Protein AF-0000000079568777 (afdb_homodimer)

pLDDT: mean 88.63, std 19.11, range [23.8, 98.88]

InterPro domains:
  IPR000878 Tetrapyrrole methylase [PF00590] (2-208)
  IPR003043 Uroporphiryn-III C-methyltransferase, conserved site [PS00839] (6-20)
  IPR003043 Uroporphiryn-III C-methyltransferase, conserved site [PS00840] (76-109)
  IPR006362 Cobalamin (vitamin B12) biosynthesis CobM/CbiF, precorrin-4 C11-methyltransferase [TIGR01465] (3-245)
  IPR006362 Cobalamin (vitamin B12) biosynthesis CobM/CbiF, precorrin-4 C11-methyltransferase [cd11641] (6-230)
  IPR014776 Tetrapyrrole methylase, subdomain 2 [G3DSA:3.30.950.10] (111-233)
  IPR014777 Tetrapyrrole methylase, subdomain 1 [G3DSA:3.40.1010.10] (1-110)
  IPR035996 Tetrapyrrole methylase superfamily [SSF53790] (2-231)
  IPR050161 Siroheme/cobalamin biosynthesis enzyme [PTHR45790] (2-240)

Structure (mmCIF, N/CA/C/O backbone):
data_AF-0000000079568777-model_v1
#
loop_
_entity.id
_entity.type
_entity.pdbx_description
1 polymer 'Precorrin-4 C(11)-methyltransferase'
#
loop_
_atom_site.group_PDB
_atom_site.id
_atom_site.type_symbol
_atom_site.label_atom_id
_atom_site.label_alt_id
_atom_site.label_comp_id
_atom_site.label_asym_id
_atom_site.label_entity_id
_atom_site.label_seq_id
_atom_site.pdbx_PDB_ins_code
_atom_site.Cartn_x
_atom_site.Cartn_y
_atom_site.Cartn_z
_atom_site.occupancy
_atom_site.B_iso_or_equiv
_atom_site.auth_seq_id
_atom_site.auth_comp_id
_atom_site.auth_asym_id
_atom_site.auth_atom_id
_atom_site.pdbx_PDB_model_num
ATOM 1 N N . MET A 1 1 ? -15.188 14.984 19.094 1 93 1 MET A N 1
ATOM 2 C CA . MET A 1 1 ? -15.297 14.961 17.641 1 93 1 MET A CA 1
ATOM 3 C C . MET A 1 1 ? -13.922 14.852 16.984 1 93 1 MET A C 1
ATOM 5 O O . MET A 1 1 ? -12.93 15.305 17.547 1 93 1 MET A O 1
ATOM 9 N N . THR A 1 2 ? -13.82 14.188 15.805 1 97.5 2 THR A N 1
ATOM 10 C CA . THR A 1 2 ? -12.547 13.719 15.273 1 97.5 2 THR A CA 1
ATOM 11 C C . THR A 1 2 ? -12.484 13.906 13.758 1 97.5 2 THR A C 1
ATOM 13 O O . THR A 1 2 ? -13.5 13.75 13.07 1 97.5 2 THR A O 1
ATOM 16 N N . VAL A 1 3 ? -11.375 14.414 13.297 1 98.62 3 VAL A N 1
ATOM 17 C CA . VAL A 1 3 ? -11.094 14.359 11.867 1 98.62 3 VAL A CA 1
ATOM 18 C C . VAL A 1 3 ? -10.516 13 11.508 1 98.62 3 VAL A C 1
ATOM 20 O O . VAL A 1 3 ? -9.453 12.617 12.016 1 98.62 3 VAL A O 1
ATOM 23 N N . HIS A 1 4 ? -11.211 12.281 10.594 1 98.75 4 HIS A N 1
ATOM 24 C CA . HIS A 1 4 ? -10.734 11 10.102 1 98.75 4 HIS A CA 1
ATOM 25 C C . HIS A 1 4 ? -10.07 11.148 8.734 1 98.75 4 HIS A C 1
ATOM 27 O O . HIS A 1 4 ? -10.75 11.367 7.73 1 98.75 4 HIS A O 1
ATOM 33 N N . PHE A 1 5 ? -8.742 11.086 8.742 1 98.69 5 PHE A N 1
ATOM 34 C CA . PHE A 1 5 ? -8.078 10.938 7.453 1 98.69 5 PHE A CA 1
ATOM 35 C C . PHE A 1 5 ? -8.297 9.539 6.887 1 98.69 5 PHE A C 1
ATOM 37 O O . PHE A 1 5 ? -7.98 8.547 7.543 1 98.69 5 PHE A O 1
ATOM 44 N N . ILE A 1 6 ? -8.805 9.484 5.637 1 98.75 6 ILE A N 1
ATOM 45 C CA . ILE A 1 6 ? -9.25 8.195 5.117 1 98.75 6 ILE A CA 1
ATOM 46 C C . ILE A 1 6 ? -8.641 7.961 3.736 1 98.75 6 ILE A C 1
ATOM 48 O O . ILE A 1 6 ? -8.789 8.789 2.834 1 98.75 6 ILE A O 1
ATOM 52 N N . GLY A 1 7 ? -7.895 6.816 3.598 1 98.56 7 GLY A N 1
ATOM 53 C CA . GLY A 1 7 ? -7.488 6.402 2.264 1 98.56 7 GLY A CA 1
ATOM 54 C C . GLY A 1 7 ? -8.656 5.973 1.395 1 98.56 7 GLY A C 1
ATOM 55 O O . GLY A 1 7 ? -9.312 4.973 1.682 1 98.56 7 GLY A O 1
ATOM 56 N N . ALA A 1 8 ? -8.836 6.672 0.327 1 97.88 8 ALA A N 1
ATOM 57 C CA . ALA A 1 8 ? -9.969 6.418 -0.559 1 97.88 8 ALA A CA 1
ATOM 58 C C . ALA A 1 8 ? -9.609 5.398 -1.636 1 97.88 8 ALA A C 1
ATOM 60 O O . ALA A 1 8 ? -10.469 4.984 -2.418 1 97.88 8 ALA A O 1
ATOM 61 N N . GLY A 1 9 ? -8.383 5 -1.668 1 97.12 9 GLY A N 1
ATOM 62 C CA . GLY A 1 9 ? -7.965 4.07 -2.703 1 97.12 9 GLY A CA 1
ATOM 63 C C . GLY A 1 9 ? -7.816 4.719 -4.066 1 97.12 9 GLY A C 1
ATOM 64 O O . GLY A 1 9 ? -7.645 5.938 -4.16 1 97.12 9 GLY A O 1
ATOM 65 N N . PRO A 1 10 ? -7.828 3.908 -5.074 1 95.94 10 PRO A N 1
ATOM 66 C CA . PRO A 1 10 ? -7.508 4.402 -6.414 1 95.94 10 PRO A CA 1
ATOM 67 C C . PRO A 1 10 ? -8.68 5.125 -7.074 1 95.94 10 PRO A C 1
ATOM 69 O O . PRO A 1 10 ? -8.539 5.664 -8.172 1 95.94 10 PRO A O 1
ATOM 72 N N . GLY A 1 11 ? -9.828 5.141 -6.488 1 92.56 11 GLY A N 1
ATOM 73 C CA . GLY A 1 11 ? -10.953 5.871 -7.047 1 92.56 11 GLY A CA 1
ATOM 74 C C . GLY A 1 11 ? -12.18 5 -7.27 1 92.56 11 GLY A C 1
ATOM 75 O O . GLY A 1 11 ? -13.289 5.512 -7.434 1 92.56 11 GLY A O 1
ATOM 76 N N . ALA A 1 12 ? -11.992 3.721 -7.352 1 95.62 12 ALA A N 1
ATOM 77 C CA . ALA A 1 12 ? -13.125 2.801 -7.453 1 95.62 12 ALA A CA 1
ATOM 78 C C . ALA A 1 12 ? -13.867 2.693 -6.125 1 95.62 12 ALA A C 1
ATOM 80 O O . ALA A 1 12 ? -13.258 2.424 -5.086 1 95.62 12 ALA A O 1
ATOM 81 N N . ALA A 1 13 ? -15.148 2.791 -6.203 1 97.06 13 ALA A N 1
ATOM 82 C CA . ALA A 1 13 ? -15.961 2.824 -4.988 1 97.06 13 ALA A CA 1
ATOM 83 C C . ALA A 1 13 ? -15.898 1.491 -4.25 1 97.06 13 ALA A C 1
ATOM 85 O O . ALA A 1 13 ? -15.977 1.451 -3.02 1 97.06 13 ALA A O 1
ATOM 86 N N . ASP A 1 14 ? -15.703 0.467 -4.953 1 98.25 14 ASP A N 1
ATOM 87 C CA . ASP A 1 14 ? -15.719 -0.842 -4.309 1 98.25 14 ASP A CA 1
ATOM 88 C C . ASP A 1 14 ? -14.328 -1.221 -3.805 1 98.25 14 ASP A C 1
ATOM 90 O O . ASP A 1 14 ? -14.133 -2.316 -3.277 1 98.25 14 ASP A O 1
ATOM 94 N N . LEU A 1 15 ? -13.367 -0.348 -3.961 1 98.56 15 LEU A N 1
ATOM 95 C CA . LEU A 1 15 ? -12.039 -0.608 -3.404 1 98.56 15 LEU A CA 1
ATOM 96 C C . LEU A 1 15 ? -11.82 0.2 -2.129 1 98.56 15 LEU A C 1
ATOM 98 O O . LEU A 1 15 ? -10.711 0.222 -1.588 1 98.56 15 LEU A O 1
ATOM 102 N N . LEU A 1 16 ? -12.898 0.877 -1.673 1 98.75 16 LEU A N 1
ATOM 103 C CA . LEU A 1 16 ? -12.883 1.396 -0.309 1 98.75 16 LEU A CA 1
ATOM 104 C C . LEU A 1 16 ? -12.906 0.257 0.705 1 98.75 16 LEU A C 1
ATOM 106 O O . LEU A 1 16 ? -13.5 -0.792 0.454 1 98.75 16 LEU A O 1
ATOM 110 N N . THR A 1 17 ? -12.234 0.454 1.823 1 98.88 17 THR A N 1
ATOM 111 C CA . THR A 1 17 ? -12.359 -0.502 2.918 1 98.88 17 THR A CA 1
ATOM 112 C C . THR A 1 17 ? -13.727 -0.387 3.586 1 98.88 17 THR A C 1
ATOM 114 O O . THR A 1 17 ? -14.383 0.651 3.492 1 98.88 17 THR A O 1
ATOM 117 N N . LEU A 1 18 ? -14.117 -1.405 4.289 1 98.88 18 LEU A N 1
ATOM 118 C CA . LEU A 1 18 ? -15.344 -1.358 5.07 1 98.88 18 LEU A CA 1
ATOM 119 C C . LEU A 1 18 ? -15.289 -0.242 6.109 1 98.88 18 LEU A C 1
ATOM 121 O O . LEU A 1 18 ? -16.281 0.447 6.34 1 98.88 18 LEU A O 1
ATOM 125 N N . ARG A 1 19 ? -14.156 -0.056 6.707 1 98.81 19 ARG A N 1
ATOM 126 C CA . ARG A 1 19 ? -13.977 0.992 7.703 1 98.81 19 ARG A CA 1
ATOM 127 C C . ARG A 1 19 ? -14.172 2.373 7.09 1 98.81 19 ARG A C 1
ATOM 129 O O . ARG A 1 19 ? -14.805 3.242 7.688 1 98.81 19 ARG A O 1
ATOM 136 N N . ALA A 1 20 ? -13.547 2.545 5.902 1 98.88 20 ALA A N 1
ATOM 137 C CA . ALA A 1 20 ? -13.711 3.812 5.195 1 98.88 20 ALA A CA 1
ATOM 138 C C . ALA A 1 20 ? -15.188 4.117 4.949 1 98.88 20 ALA A C 1
ATOM 140 O O . ALA A 1 20 ? -15.656 5.23 5.207 1 98.88 20 ALA A O 1
ATOM 141 N N . VAL A 1 21 ? -15.922 3.16 4.512 1 98.81 21 VAL A N 1
ATOM 142 C CA . VAL A 1 21 ? -17.328 3.338 4.199 1 98.81 21 VAL A CA 1
ATOM 143 C C . VAL A 1 21 ? -18.109 3.686 5.469 1 98.81 21 VAL A C 1
ATOM 145 O O . VAL A 1 21 ? -18.938 4.598 5.469 1 98.81 21 VAL A O 1
ATOM 148 N N . ARG A 1 22 ? -17.875 2.977 6.512 1 98.69 22 ARG A N 1
ATOM 149 C CA . ARG A 1 22 ? -18.547 3.262 7.777 1 98.69 22 ARG A CA 1
ATOM 150 C C . ARG A 1 22 ? -18.281 4.695 8.227 1 98.69 22 ARG A C 1
ATOM 152 O O . ARG A 1 22 ? -19.203 5.41 8.617 1 98.69 22 ARG A O 1
ATOM 159 N N . LEU A 1 23 ? -17.031 5.125 8.18 1 98.75 23 LEU A N 1
ATOM 160 C CA . LEU A 1 23 ? -16.672 6.469 8.609 1 98.75 23 LEU A CA 1
ATOM 161 C C . LEU A 1 23 ? -17.312 7.52 7.719 1 98.75 23 LEU A C 1
ATOM 163 O O . LEU A 1 23 ? -17.734 8.578 8.195 1 98.75 23 LEU A O 1
ATOM 167 N N . LEU A 1 24 ? -17.359 7.219 6.426 1 98.75 24 LEU A N 1
ATOM 168 C CA . LEU A 1 24 ? -18.031 8.125 5.504 1 98.75 24 LEU A CA 1
ATOM 169 C C . LEU A 1 24 ? -19.5 8.273 5.867 1 98.75 24 LEU A C 1
ATOM 171 O O . LEU A 1 24 ? -20.031 9.391 5.887 1 98.75 24 LEU A O 1
ATOM 175 N N . GLN A 1 25 ? -20.156 7.223 6.195 1 98.56 25 GLN A N 1
ATOM 176 C CA . GLN A 1 25 ? -21.578 7.219 6.539 1 98.56 25 GLN A CA 1
ATOM 177 C C . GLN A 1 25 ? -21.828 7.98 7.836 1 98.56 25 GLN A C 1
ATOM 179 O O . GLN A 1 25 ? -22.859 8.648 7.977 1 98.56 25 GLN A O 1
ATOM 184 N N . ASP A 1 26 ? -20.875 7.934 8.688 1 98.06 26 ASP A N 1
ATOM 185 C CA . ASP A 1 26 ? -21.078 8.43 10.039 1 98.06 26 ASP A CA 1
ATOM 186 C C . ASP A 1 26 ? -20.609 9.875 10.18 1 98.06 26 ASP A C 1
ATOM 188 O O . ASP A 1 26 ? -20.844 10.523 11.195 1 98.06 26 ASP A O 1
ATOM 192 N N . SER A 1 27 ? -19.875 10.422 9.203 1 98.62 27 SER A N 1
ATOM 193 C CA . SER A 1 27 ? -19.328 11.766 9.297 1 98.62 27 SER A CA 1
ATOM 194 C C . SER A 1 27 ? -20.25 12.789 8.633 1 98.62 27 SER A C 1
ATOM 196 O O . SER A 1 27 ? -20.469 12.734 7.422 1 98.62 27 SER A O 1
ATOM 198 N N . PRO A 1 28 ? -20.672 13.781 9.359 1 98.5 28 PRO A N 1
ATOM 199 C CA . PRO A 1 28 ? -21.562 14.789 8.789 1 98.5 28 PRO A CA 1
ATOM 200 C C . PRO A 1 28 ? -20.859 15.711 7.793 1 98.5 28 PRO A C 1
ATOM 202 O O . PRO A 1 28 ? -21.531 16.406 7.02 1 98.5 28 PRO A O 1
ATOM 205 N N . VAL A 1 29 ? -19.547 15.789 7.832 1 98.69 29 VAL A N 1
ATOM 206 C CA . VAL A 1 29 ? -18.766 16.625 6.922 1 98.69 29 VAL A CA 1
ATOM 207 C C . VAL A 1 29 ? -17.734 15.758 6.195 1 98.69 29 VAL A C 1
ATOM 209 O O . VAL A 1 29 ? -17.078 14.906 6.809 1 98.69 29 VAL A O 1
ATOM 212 N N . CYS A 1 30 ? -17.656 15.953 4.871 1 98.75 30 CYS A N 1
ATOM 213 C CA . CYS A 1 30 ? -16.672 15.234 4.07 1 98.75 30 CYS A CA 1
ATOM 214 C C . CYS A 1 30 ? -15.852 16.203 3.223 1 98.75 30 CYS A C 1
ATOM 216 O O . CYS A 1 30 ? -16.406 16.953 2.41 1 98.75 30 CYS A O 1
ATOM 218 N N . LEU A 1 31 ? -14.594 16.234 3.52 1 98.44 31 LEU A N 1
ATOM 219 C CA . LEU A 1 31 ? -13.633 16.969 2.701 1 98.44 31 LEU A CA 1
ATOM 220 C C . LEU A 1 31 ? -12.969 16.062 1.684 1 98.44 31 LEU A C 1
ATOM 222 O O . LEU A 1 31 ? -12.484 14.977 2.039 1 98.44 31 LEU A O 1
ATOM 226 N N . TYR A 1 32 ? -12.961 16.406 0.382 1 96.94 32 TYR A N 1
ATOM 227 C CA . TYR A 1 32 ? -12.391 15.586 -0.678 1 96.94 32 TYR A CA 1
ATOM 228 C C . TYR A 1 32 ? -11.781 16.453 -1.775 1 96.94 32 TYR A C 1
ATOM 230 O O . TYR A 1 32 ? -12.133 17.625 -1.915 1 96.94 32 TYR A O 1
ATOM 238 N N . ALA A 1 33 ? -10.805 15.898 -2.445 1 92.25 33 ALA A N 1
ATOM 239 C CA . ALA A 1 33 ? -10.297 16.547 -3.65 1 92.25 33 ALA A CA 1
ATOM 240 C C . ALA A 1 33 ? -11.023 16.047 -4.895 1 92.25 33 ALA A C 1
ATOM 242 O O . ALA A 1 33 ? -10.766 14.93 -5.355 1 92.25 33 ALA A O 1
ATOM 243 N N . GLY A 1 34 ? -11.805 16.859 -5.492 1 89.81 34 GLY A N 1
ATOM 244 C CA . GLY A 1 34 ? -12.633 16.484 -6.625 1 89.81 34 GLY A CA 1
ATOM 245 C C . GLY A 1 34 ? -11.828 16.094 -7.855 1 89.81 34 GLY A C 1
ATOM 246 O O . GLY A 1 34 ? -12.352 15.469 -8.773 1 89.81 34 GLY A O 1
ATOM 247 N N . THR A 1 35 ? -10.609 16.453 -7.867 1 83.62 35 THR A N 1
ATOM 248 C CA . THR A 1 35 ? -9.711 16.078 -8.961 1 83.62 35 THR A CA 1
ATOM 249 C C . THR A 1 35 ? -9.531 14.57 -9.023 1 83.62 35 THR A C 1
ATOM 251 O O . THR A 1 35 ? -9.383 14 -10.102 1 83.62 35 THR A O 1
ATOM 254 N N . TYR A 1 36 ? -9.641 13.891 -7.871 1 84.25 36 TYR A N 1
ATOM 255 C CA . TYR A 1 36 ? -9.258 12.484 -7.797 1 84.25 36 TYR A CA 1
ATOM 256 C C . TYR A 1 36 ? -10.43 11.625 -7.344 1 84.25 36 TYR A C 1
ATOM 258 O O . TYR A 1 36 ? -10.469 10.422 -7.625 1 84.25 36 TYR A O 1
ATOM 266 N N . ILE A 1 37 ? -11.25 12.266 -6.574 1 91 37 ILE A N 1
ATOM 267 C CA . ILE A 1 37 ? -12.344 11.523 -5.957 1 91 37 ILE A CA 1
ATOM 268 C C . ILE A 1 37 ? -13.648 11.812 -6.691 1 91 37 ILE A C 1
ATOM 270 O O . ILE A 1 37 ? -14.062 12.969 -6.805 1 91 37 ILE A O 1
ATOM 274 N N . GLY A 1 38 ? -14.328 10.773 -7.137 1 91.25 38 GLY A N 1
ATOM 275 C CA . GLY A 1 38 ? -15.531 10.93 -7.934 1 91.25 38 GLY A CA 1
ATOM 276 C C . GLY A 1 38 ? -16.797 10.688 -7.145 1 91.25 38 GLY A C 1
ATOM 277 O O . GLY A 1 38 ? -16.75 10.406 -5.945 1 91.25 38 GLY A O 1
ATOM 278 N N . ASP A 1 39 ? -17.906 10.766 -7.859 1 94.12 39 ASP A N 1
ATOM 279 C CA . ASP A 1 39 ? -19.25 10.703 -7.262 1 94.12 39 ASP A CA 1
ATOM 280 C C . ASP A 1 39 ? -19.516 9.312 -6.688 1 94.12 39 ASP A C 1
ATOM 282 O O . ASP A 1 39 ? -20.219 9.18 -5.684 1 94.12 39 ASP A O 1
ATOM 286 N N . ASP A 1 40 ? -18.984 8.359 -7.316 1 95.25 40 ASP A N 1
ATOM 287 C CA . ASP A 1 40 ? -19.234 7 -6.867 1 95.25 40 ASP A CA 1
ATOM 288 C C . ASP A 1 40 ? -18.719 6.781 -5.445 1 95.25 40 ASP A C 1
ATOM 290 O O . ASP A 1 40 ? -19.375 6.121 -4.637 1 95.25 40 ASP A O 1
ATOM 294 N N . VAL A 1 41 ? -17.562 7.332 -5.172 1 96.81 41 VAL A N 1
ATOM 295 C CA . VAL A 1 41 ? -17 7.238 -3.832 1 96.81 41 VAL A CA 1
ATOM 296 C C . VAL A 1 41 ? -17.844 8.055 -2.857 1 96.81 41 VAL A C 1
ATOM 298 O O . VAL A 1 41 ? -18.172 7.582 -1.769 1 96.81 41 VAL A O 1
ATOM 301 N N . LEU A 1 42 ? -18.25 9.211 -3.27 1 97.75 42 LEU A N 1
ATOM 302 C CA . LEU A 1 42 ? -18.984 10.141 -2.404 1 97.75 42 LEU A CA 1
ATOM 303 C C . LEU A 1 42 ? -20.391 9.633 -2.109 1 97.75 42 LEU A C 1
ATOM 305 O O . LEU A 1 42 ? -21 10.047 -1.13 1 97.75 42 LEU A O 1
ATOM 309 N N . ALA A 1 43 ? -20.859 8.75 -2.938 1 97.62 43 ALA A N 1
ATOM 310 C CA . ALA A 1 43 ? -22.203 8.18 -2.764 1 97.62 43 ALA A CA 1
ATOM 311 C C . ALA A 1 43 ? -22.281 7.348 -1.487 1 97.62 43 ALA A C 1
ATOM 313 O O . ALA A 1 43 ? -23.359 7.004 -1.027 1 97.62 43 ALA A O 1
ATOM 314 N N . HIS A 1 44 ? -21.156 7.051 -0.89 1 98.19 44 HIS A N 1
ATOM 315 C CA . HIS A 1 44 ? -21.141 6.281 0.348 1 98.19 44 HIS A CA 1
ATOM 316 C C . HIS A 1 44 ? -21.375 7.176 1.559 1 98.19 44 HIS A C 1
ATOM 318 O O . HIS A 1 44 ? -21.609 6.68 2.664 1 98.19 44 HIS A O 1
ATOM 324 N N . CYS A 1 45 ? -21.328 8.477 1.38 1 98.44 45 CYS A N 1
ATOM 325 C CA . CYS A 1 45 ? -21.594 9.391 2.486 1 98.44 45 CYS A CA 1
ATOM 326 C C . CYS A 1 45 ? -23.062 9.312 2.912 1 98.44 45 CYS A C 1
ATOM 328 O O . CYS A 1 45 ? -23.922 8.961 2.109 1 98.44 45 CYS A O 1
ATOM 330 N N . GLY A 1 46 ? -23.312 9.602 4.176 1 97.38 46 GLY A N 1
ATOM 331 C CA . GLY A 1 46 ? -24.672 9.625 4.672 1 97.38 46 GLY A CA 1
ATOM 332 C C . GLY A 1 46 ? -25.516 10.711 4.031 1 97.38 46 GLY A C 1
ATOM 333 O O . GLY A 1 46 ? -24.984 11.648 3.436 1 97.38 46 GLY A O 1
ATOM 334 N N . PRO A 1 47 ? -26.797 10.445 4.297 1 95.25 47 PRO A N 1
ATOM 335 C CA . PRO A 1 47 ? -27.688 11.508 3.807 1 95.25 47 PRO A CA 1
ATOM 336 C C . PRO A 1 47 ? -27.469 12.836 4.516 1 95.25 47 PRO A C 1
ATOM 338 O O . PRO A 1 47 ? -27.25 12.867 5.73 1 95.25 47 PRO A O 1
ATOM 341 N N . GLY A 1 48 ? -27.328 13.891 3.838 1 96.31 48 GLY A N 1
ATOM 342 C CA . GLY A 1 48 ? -27.203 15.219 4.422 1 96.31 48 GLY A CA 1
ATOM 343 C C . GLY A 1 48 ? -25.75 15.617 4.691 1 96.31 48 GLY A C 1
ATOM 344 O O . GLY A 1 48 ? -25.5 16.688 5.234 1 96.31 48 GLY A O 1
ATOM 345 N N . THR A 1 49 ? -24.812 14.688 4.391 1 98.38 49 THR A N 1
ATOM 346 C CA . THR A 1 49 ? -23.406 15.016 4.57 1 98.38 49 THR A CA 1
ATOM 347 C C . THR A 1 49 ? -23.047 16.266 3.781 1 98.38 49 THR A C 1
ATOM 349 O O . THR A 1 49 ? -23.422 16.406 2.617 1 98.38 49 THR A O 1
ATOM 352 N N . GLU A 1 50 ? -22.391 17.219 4.445 1 98.56 50 GLU A N 1
ATOM 353 C CA . GLU A 1 50 ? -21.828 18.359 3.738 1 98.56 50 GLU A CA 1
ATOM 354 C C . GLU A 1 50 ? -20.578 17.969 2.967 1 98.56 50 GLU A C 1
ATOM 356 O O . GLU A 1 50 ? -19.562 17.594 3.564 1 98.56 50 GLU A O 1
ATOM 361 N N . LEU A 1 51 ? -20.672 18.016 1.668 1 98.31 51 LEU A N 1
ATOM 362 C CA . LEU A 1 51 ? -19.547 17.688 0.809 1 98.31 51 LEU A CA 1
ATOM 363 C C . LEU A 1 51 ? -18.766 18.938 0.427 1 98.31 51 LEU A C 1
ATOM 365 O O . LEU A 1 51 ? -19.328 19.875 -0.152 1 98.31 51 LEU A O 1
ATOM 369 N N . ILE A 1 52 ? -17.469 18.953 0.75 1 98.12 52 ILE A N 1
ATOM 370 C CA . ILE A 1 52 ? -16.641 20.125 0.481 1 98.12 52 ILE A CA 1
ATOM 371 C C . ILE A 1 52 ? -15.461 19.734 -0.403 1 98.12 52 ILE A C 1
ATOM 373 O O . ILE A 1 52 ? -14.578 18.984 0.027 1 98.12 52 ILE A O 1
ATOM 377 N N . ASP A 1 53 ? -15.43 20.219 -1.595 1 97 53 ASP A N 1
ATOM 378 C CA . ASP A 1 53 ? -14.336 20.016 -2.531 1 97 53 ASP A CA 1
ATOM 379 C C . ASP A 1 53 ? -13.141 20.891 -2.191 1 97 53 ASP A C 1
ATOM 381 O O . ASP A 1 53 ? -13.242 22.125 -2.238 1 97 53 ASP A O 1
ATOM 385 N N . THR A 1 54 ? -12.039 20.266 -1.911 1 95.06 54 THR A N 1
ATOM 386 C CA . THR A 1 54 ? -10.883 21.016 -1.432 1 95.06 54 THR A CA 1
ATOM 387 C C . THR A 1 54 ? -9.992 21.438 -2.596 1 95.06 54 THR A C 1
ATOM 389 O O . THR A 1 54 ? -8.945 22.062 -2.391 1 95.06 54 THR A O 1
ATOM 392 N N . ALA A 1 55 ? -10.359 21.094 -3.797 1 88.25 55 ALA A N 1
ATOM 393 C CA . ALA A 1 55 ? -9.539 21.375 -4.973 1 88.25 55 ALA A CA 1
ATOM 394 C C . ALA A 1 55 ? -9.18 22.859 -5.059 1 88.25 55 ALA A C 1
ATOM 396 O O . ALA A 1 55 ? -8.133 23.219 -5.594 1 88.25 55 ALA A O 1
ATOM 397 N N . HIS A 1 56 ? -10 23.688 -4.461 1 89 56 HIS A N 1
ATOM 398 C CA . HIS A 1 56 ? -9.781 25.125 -4.602 1 89 56 HIS A CA 1
ATOM 399 C C . HIS A 1 56 ? -9.516 25.766 -3.248 1 89 56 HIS A C 1
ATOM 401 O O . HIS A 1 56 ? -9.547 27 -3.127 1 89 56 HIS A O 1
ATOM 407 N N . LEU A 1 57 ? -9.227 25.016 -2.236 1 93.06 57 LEU A N 1
ATOM 408 C CA . LEU A 1 57 ? -8.945 25.516 -0.898 1 93.06 57 LEU A CA 1
ATOM 409 C C . LEU A 1 57 ? -7.461 25.406 -0.573 1 93.06 57 LEU A C 1
ATOM 411 O O . LEU A 1 57 ? -6.809 24.438 -0.979 1 93.06 57 LEU A O 1
ATOM 415 N N . ASN A 1 58 ? -6.988 26.359 0.08 1 93.38 58 ASN A N 1
ATOM 416 C CA . ASN A 1 58 ? -5.648 26.219 0.638 1 93.38 58 ASN A CA 1
ATOM 417 C C . ASN A 1 58 ? -5.684 25.531 2.002 1 93.38 58 ASN A C 1
ATOM 419 O O . ASN A 1 58 ? -6.754 25.203 2.514 1 93.38 58 ASN A O 1
ATOM 423 N N . LEU A 1 59 ? -4.566 25.328 2.553 1 94.19 59 LEU A N 1
ATOM 424 C CA . LEU A 1 59 ? -4.461 24.547 3.779 1 94.19 59 LEU A CA 1
ATOM 425 C C . LEU A 1 59 ? -5.176 25.234 4.93 1 94.19 59 LEU A C 1
ATOM 427 O O . LEU A 1 59 ? -5.875 24.594 5.715 1 94.19 59 LEU A O 1
ATOM 431 N N . ASP A 1 60 ? -4.996 26.531 5.016 1 95.12 60 ASP A N 1
ATOM 432 C CA . ASP A 1 60 ? -5.648 27.281 6.078 1 95.12 60 ASP A CA 1
ATOM 433 C C . ASP A 1 60 ? -7.168 27.125 6.016 1 95.12 60 ASP A C 1
ATOM 435 O O . ASP A 1 60 ? -7.816 26.922 7.043 1 95.12 60 ASP A O 1
ATOM 439 N N . GLU A 1 61 ? -7.645 27.172 4.875 1 96.69 61 GLU A N 1
ATOM 440 C CA . GLU A 1 61 ? -9.086 27.047 4.672 1 96.69 61 GLU A CA 1
ATOM 441 C C . GLU A 1 61 ? -9.578 25.641 5.012 1 96.69 61 GLU A C 1
ATOM 443 O O . GLU A 1 61 ? -10.648 25.484 5.594 1 96.69 61 GLU A O 1
ATOM 448 N N . ILE A 1 62 ? -8.812 24.672 4.645 1 97.19 62 ILE A N 1
ATOM 449 C CA . ILE A 1 62 ? -9.148 23.297 4.949 1 97.19 62 ILE A CA 1
ATOM 450 C C . ILE A 1 62 ? -9.195 23.094 6.461 1 97.19 62 ILE A C 1
ATOM 452 O O . ILE A 1 62 ? -10.148 22.516 6.988 1 97.19 62 ILE A O 1
ATOM 456 N N . ILE A 1 63 ? -8.258 23.641 7.152 1 97.62 63 ILE A N 1
ATOM 457 C CA . ILE A 1 63 ? -8.172 23.5 8.602 1 97.62 63 ILE A CA 1
ATOM 458 C C . ILE A 1 63 ? -9.328 24.266 9.258 1 97.62 63 ILE A C 1
ATOM 460 O O . ILE A 1 63 ? -9.914 23.781 10.234 1 97.62 63 ILE A O 1
ATOM 464 N N . ASP A 1 64 ? -9.633 25.391 8.719 1 98 64 ASP A N 1
ATOM 465 C CA . ASP A 1 64 ? -10.75 26.172 9.25 1 98 64 ASP A CA 1
ATOM 466 C C . ASP A 1 64 ? -12.047 25.359 9.203 1 98 64 ASP A C 1
ATOM 468 O O . ASP A 1 64 ? -12.852 25.422 10.141 1 98 64 ASP A O 1
ATOM 472 N N . VAL A 1 65 ? -12.219 24.672 8.094 1 98 65 VAL A N 1
ATOM 473 C CA . VAL A 1 65 ? -13.406 23.828 7.965 1 98 65 VAL A CA 1
ATOM 474 C C . VAL A 1 65 ? -13.406 22.766 9.055 1 98 65 VAL A C 1
ATOM 476 O O . VAL A 1 65 ? -14.43 22.531 9.703 1 98 65 VAL A O 1
ATOM 479 N N . ALA A 1 66 ? -12.344 22.141 9.305 1 98.19 66 ALA A N 1
ATOM 480 C CA . ALA A 1 66 ? -12.227 21.078 10.305 1 98.19 66 ALA A CA 1
ATOM 481 C C . ALA A 1 66 ? -12.492 21.625 11.703 1 98.19 66 ALA A C 1
ATOM 483 O O . ALA A 1 66 ? -13.18 20.984 12.508 1 98.19 66 ALA A O 1
ATOM 484 N N . VAL A 1 67 ? -11.953 22.781 11.961 1 98.31 67 VAL A N 1
ATOM 485 C CA . VAL A 1 67 ? -12.109 23.391 13.273 1 98.31 67 VAL A CA 1
ATOM 486 C C . VAL A 1 67 ? -13.578 23.75 13.508 1 98.31 67 VAL A C 1
ATOM 488 O O . VAL A 1 67 ? -14.125 23.484 14.578 1 98.31 67 VAL A O 1
ATOM 491 N N . ARG A 1 68 ? -14.164 24.328 12.523 1 98.25 68 ARG A N 1
ATOM 492 C CA . ARG A 1 68 ? -15.578 24.688 12.625 1 98.25 68 ARG A CA 1
ATOM 493 C C . ARG A 1 68 ? -16.438 23.438 12.875 1 98.25 68 ARG A C 1
ATOM 495 O O . ARG A 1 68 ? -17.344 23.469 13.703 1 98.25 68 ARG A O 1
ATOM 502 N N . ALA A 1 69 ? -16.141 22.391 12.133 1 98.38 69 ALA A N 1
ATOM 503 C CA . ALA A 1 69 ? -16.875 21.141 12.328 1 98.38 69 ALA A CA 1
ATOM 504 C C . ALA A 1 69 ? -16.703 20.609 13.75 1 98.38 69 ALA A C 1
ATOM 506 O O . ALA A 1 69 ? -17.656 20.188 14.383 1 98.38 69 ALA A O 1
ATOM 507 N N . HIS A 1 70 ? -15.516 20.656 14.234 1 97.5 70 HIS A N 1
ATOM 508 C CA . HIS A 1 70 ? -15.211 20.219 15.594 1 97.5 70 HIS A CA 1
ATOM 509 C C . HIS A 1 70 ? -16 21.016 16.625 1 97.5 70 HIS A C 1
ATOM 511 O O . HIS A 1 70 ? -16.578 20.438 17.547 1 97.5 70 HIS A O 1
ATOM 517 N N . GLU A 1 71 ? -16 22.266 16.453 1 97.75 71 GLU A N 1
ATOM 518 C CA . GLU A 1 71 ? -16.734 23.141 17.375 1 97.75 71 GLU A CA 1
ATOM 519 C C . GLU A 1 71 ? -18.234 22.844 17.359 1 97.75 71 GLU A C 1
ATOM 521 O O . GLU A 1 71 ? -18.906 23 18.375 1 97.75 71 GLU A O 1
ATOM 526 N N . ALA A 1 72 ? -18.688 22.391 16.25 1 98 72 ALA A N 1
ATOM 527 C CA . ALA A 1 72 ? -20.094 22.062 16.094 1 98 72 ALA A CA 1
ATOM 528 C C . ALA A 1 72 ? -20.375 20.641 16.578 1 98 72 ALA A C 1
ATOM 530 O O . ALA A 1 72 ? -21.516 20.172 16.531 1 98 72 ALA A O 1
ATOM 531 N N . GLY A 1 73 ? -19.312 19.875 16.891 1 97.88 73 GLY A N 1
ATOM 532 C CA . GLY A 1 73 ? -19.484 18.516 17.391 1 97.88 73 GLY A CA 1
ATOM 533 C C . GLY A 1 73 ? -19.594 17.484 16.297 1 97.88 73 GLY A C 1
ATOM 534 O O . GLY A 1 73 ? -20.188 16.422 16.5 1 97.88 73 GLY A O 1
ATOM 535 N N . HIS A 1 74 ? -19.109 17.812 15.109 1 98.38 74 HIS A N 1
ATOM 536 C CA . HIS A 1 74 ? -19.234 16.922 13.961 1 98.38 74 HIS A CA 1
ATOM 537 C C . HIS A 1 74 ? -17.922 16.234 13.641 1 98.38 74 HIS A C 1
ATOM 539 O O . HIS A 1 74 ? -16.859 16.875 13.664 1 98.38 74 HIS A O 1
ATOM 545 N N . ASP A 1 75 ? -17.969 14.969 13.359 1 98.56 75 ASP A N 1
ATOM 546 C CA . ASP A 1 75 ? -16.828 14.281 12.773 1 98.56 75 ASP A CA 1
ATOM 547 C C . ASP A 1 75 ? -16.625 14.695 11.32 1 98.56 75 ASP A C 1
ATOM 549 O O . ASP A 1 75 ? -17.562 15.078 10.633 1 98.56 75 ASP A O 1
ATOM 553 N N . VAL A 1 76 ? -15.398 14.672 10.922 1 98.81 76 VAL A N 1
ATOM 554 C CA . VAL A 1 76 ? -15.039 15.031 9.547 1 98.81 76 VAL A CA 1
ATOM 555 C C . VAL A 1 76 ? -14.336 13.852 8.883 1 98.81 76 VAL A C 1
ATOM 557 O O . VAL A 1 76 ? -13.391 13.289 9.43 1 98.81 76 VAL A O 1
ATOM 560 N N . ALA A 1 77 ? -14.844 13.445 7.727 1 98.81 77 ALA A N 1
ATOM 561 C CA . ALA A 1 77 ? -14.102 12.555 6.836 1 98.81 77 ALA A CA 1
ATOM 562 C C . ALA A 1 77 ? -13.234 13.352 5.867 1 98.81 77 ALA A C 1
ATOM 564 O O . ALA A 1 77 ? -13.742 14.133 5.059 1 98.81 77 ALA A O 1
ATOM 565 N N . ARG A 1 78 ? -11.977 13.219 5.988 1 98.56 78 ARG A N 1
ATOM 566 C CA . ARG A 1 78 ? -11.031 13.82 5.059 1 98.56 78 ARG A CA 1
ATOM 567 C C . ARG A 1 78 ? -10.43 12.773 4.129 1 98.56 78 ARG A C 1
ATOM 569 O O . ARG A 1 78 ? -9.492 12.062 4.508 1 98.56 78 ARG A O 1
ATOM 576 N N . LEU A 1 79 ? -10.914 12.727 2.906 1 98 79 LEU A N 1
ATOM 577 C CA . LEU A 1 79 ? -10.516 11.688 1.963 1 98 79 LEU A CA 1
ATOM 578 C C . LEU A 1 79 ? -9.188 12.031 1.299 1 98 79 LEU A C 1
ATOM 580 O O . LEU A 1 79 ? -8.984 13.164 0.865 1 98 79 LEU A O 1
ATOM 584 N N . CYS A 1 80 ? -8.328 11.016 1.296 1 95.38 80 CYS A N 1
ATOM 585 C CA . CYS A 1 80 ? -7.059 11.055 0.581 1 95.38 80 CYS A CA 1
ATOM 586 C C . CYS A 1 80 ? -7.059 10.078 -0.589 1 95.38 80 CYS A C 1
ATOM 588 O O . CYS A 1 80 ? -7.453 8.922 -0.437 1 95.38 80 CYS A O 1
ATOM 590 N N . SER A 1 81 ? -6.652 10.609 -1.765 1 93.38 81 SER A N 1
ATOM 591 C CA . SER A 1 81 ? -6.5 9.672 -2.873 1 93.38 81 SER A CA 1
ATOM 592 C C . SER A 1 81 ? -5.41 8.641 -2.58 1 93.38 81 SER A C 1
ATOM 594 O O . SER A 1 81 ? -4.34 8.992 -2.082 1 93.38 81 SER A O 1
ATOM 596 N N . GLY A 1 82 ? -5.684 7.43 -2.871 1 95.69 82 GLY A N 1
ATOM 597 C CA . GLY A 1 82 ? -4.754 6.367 -2.539 1 95.69 82 GLY A CA 1
ATOM 598 C C . GLY A 1 82 ? -4.699 6.059 -1.055 1 95.69 82 GLY A C 1
ATOM 599 O O . GLY A 1 82 ? -5.734 5.824 -0.426 1 95.69 82 GLY A O 1
ATOM 600 N N . ASP A 1 83 ? -3.533 5.934 -0.531 1 98.12 83 ASP A N 1
ATOM 601 C CA . ASP A 1 83 ? -3.283 5.723 0.892 1 98.12 83 ASP A CA 1
ATOM 602 C C . ASP A 1 83 ? -2.584 6.93 1.512 1 98.12 83 ASP A C 1
ATOM 604 O O . ASP A 1 83 ? -1.702 7.531 0.892 1 98.12 83 ASP A O 1
ATOM 608 N N . PRO A 1 84 ? -2.918 7.227 2.771 1 97.56 84 PRO A N 1
ATOM 609 C CA . PRO A 1 84 ? -2.412 8.438 3.422 1 97.56 84 PRO A CA 1
ATOM 610 C C . PRO A 1 84 ? -0.919 8.359 3.73 1 97.56 84 PRO A C 1
ATOM 612 O O . PRO A 1 84 ? -0.3 9.375 4.055 1 97.56 84 PRO A O 1
ATOM 615 N N . SER A 1 85 ? -0.299 7.25 3.643 1 97.56 85 SER A N 1
ATOM 616 C CA . SER A 1 85 ? 1.068 7.082 4.125 1 97.56 85 SER A CA 1
ATOM 617 C C . SER A 1 85 ? 2.066 7.781 3.207 1 97.56 85 SER A C 1
ATOM 619 O O . SER A 1 85 ? 3.211 8.023 3.598 1 97.56 85 SER A O 1
ATOM 621 N N . VAL A 1 86 ? 1.687 8.078 1.953 1 96.25 86 VAL A N 1
ATOM 622 C CA . VAL A 1 86 ? 2.645 8.688 1.038 1 96.25 86 VAL A CA 1
ATOM 623 C C . VAL A 1 86 ? 1.981 9.836 0.285 1 96.25 86 VAL A C 1
ATOM 625 O O . VAL A 1 86 ? 0.87 9.688 -0.229 1 96.25 86 VAL A O 1
ATOM 628 N N . TYR A 1 87 ? 2.619 10.961 0.241 1 92.94 87 TYR A N 1
ATOM 629 C CA . TYR A 1 87 ? 2.256 12.125 -0.564 1 92.94 87 TYR A CA 1
ATOM 630 C C . TYR A 1 87 ? 0.829 12.57 -0.266 1 92.94 87 TYR A C 1
ATOM 632 O O . TYR A 1 87 ? 0.06 12.867 -1.184 1 92.94 87 TYR A O 1
ATOM 640 N N . SER A 1 88 ? 0.465 12.609 0.985 1 92.5 88 SER A N 1
ATOM 641 C CA . SER A 1 88 ? -0.916 12.883 1.368 1 92.5 88 SER A CA 1
ATOM 642 C C . SER A 1 88 ? -1.037 14.227 2.076 1 92.5 88 SER A C 1
ATOM 644 O O . SER A 1 88 ? -2.145 14.719 2.293 1 92.5 88 SER A O 1
ATOM 646 N N . ALA A 1 89 ? 0.008 14.797 2.535 1 89.44 89 ALA A N 1
ATOM 647 C CA . ALA A 1 89 ? 0.059 16.062 3.25 1 89.44 89 ALA A CA 1
ATOM 648 C C . ALA A 1 89 ? -0.582 15.945 4.629 1 89.44 89 ALA A C 1
ATOM 650 O O . ALA A 1 89 ? -1.014 16.953 5.211 1 89.44 89 ALA A O 1
ATOM 651 N N . ILE A 1 90 ? -0.795 14.766 5.117 1 92.81 90 ILE A N 1
ATOM 652 C CA . ILE A 1 90 ? -1.435 14.609 6.418 1 92.81 90 ILE A CA 1
ATOM 653 C C . ILE A 1 90 ? -0.524 15.164 7.512 1 92.81 90 ILE A C 1
ATOM 655 O O . ILE A 1 90 ? -1.002 15.68 8.523 1 92.81 90 ILE A O 1
ATOM 659 N N . ALA A 1 91 ? 0.784 15.055 7.262 1 91.62 91 ALA A N 1
ATOM 660 C CA . ALA A 1 91 ? 1.71 15.547 8.273 1 91.62 91 ALA A CA 1
ATOM 661 C C . ALA A 1 91 ? 1.447 17.016 8.586 1 91.62 91 ALA A C 1
ATOM 663 O O . ALA A 1 91 ? 1.335 17.406 9.75 1 91.62 91 ALA A O 1
ATOM 664 N N . GLU A 1 92 ? 1.304 17.812 7.594 1 92.12 92 GLU A N 1
ATOM 665 C CA . GLU A 1 92 ? 1.069 19.25 7.777 1 92.12 92 GLU A CA 1
ATOM 666 C C . GLU A 1 92 ? -0.325 19.516 8.336 1 92.12 92 GLU A C 1
ATOM 668 O O . GLU A 1 92 ? -0.499 20.359 9.211 1 92.12 92 GLU A O 1
ATOM 673 N N . GLN A 1 93 ? -1.288 18.828 7.867 1 95.12 93 GLN A N 1
ATOM 674 C CA . GLN A 1 93 ? -2.652 19 8.359 1 95.12 93 GLN A CA 1
ATOM 675 C C . GLN A 1 93 ? -2.764 18.594 9.828 1 95.12 93 GLN A C 1
ATOM 677 O O . GLN A 1 93 ? -3.371 19.297 10.625 1 95.12 93 GLN A O 1
ATOM 682 N N . ALA A 1 94 ? -2.17 17.484 10.172 1 93.94 94 ALA A N 1
ATOM 683 C CA . ALA A 1 94 ? -2.207 16.984 11.539 1 93.94 94 ALA A CA 1
ATOM 684 C C . ALA A 1 94 ? -1.578 17.969 12.508 1 93.94 94 ALA A C 1
ATOM 686 O O . ALA A 1 94 ? -2.102 18.203 13.602 1 93.94 94 ALA A O 1
ATOM 687 N N . ARG A 1 95 ? -0.51 18.562 12.109 1 92.5 95 ARG A N 1
ATOM 688 C CA . ARG A 1 95 ? 0.156 19.547 12.953 1 92.5 95 ARG A CA 1
ATOM 689 C C . ARG A 1 95 ? -0.764 20.734 13.242 1 92.5 95 ARG A C 1
ATOM 691 O O . ARG A 1 95 ? -0.833 21.203 14.375 1 92.5 95 ARG A O 1
ATOM 698 N N . ARG A 1 96 ? -1.375 21.141 12.227 1 95.12 96 ARG A N 1
ATOM 699 C CA . ARG A 1 96 ? -2.287 22.266 12.383 1 95.12 96 ARG A CA 1
ATOM 700 C C . ARG A 1 96 ? -3.486 21.891 13.242 1 95.12 96 ARG A C 1
ATOM 702 O O . ARG A 1 96 ? -3.955 22.688 14.055 1 95.12 96 ARG A O 1
ATOM 709 N N . LEU A 1 97 ? -4.004 20.719 13.07 1 97 97 LEU A N 1
ATOM 710 C CA . LEU A 1 97 ? -5.113 20.234 13.883 1 97 97 LEU A CA 1
ATOM 711 C C . LEU A 1 97 ? -4.703 20.109 15.344 1 97 97 LEU A C 1
ATOM 713 O O . LEU A 1 97 ? -5.469 20.469 16.25 1 97 97 LEU A O 1
ATOM 717 N N . ASP A 1 98 ? -3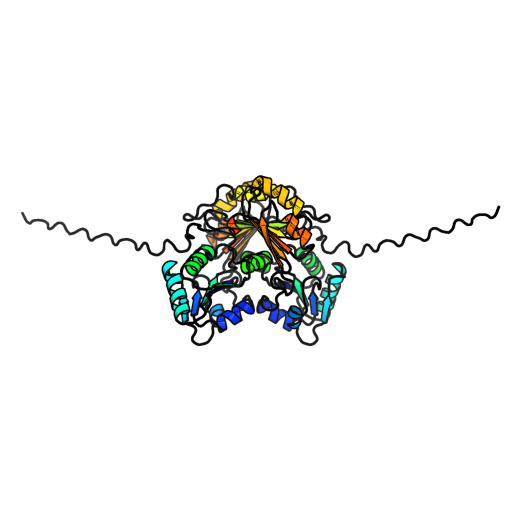.51 19.625 15.602 1 94.56 98 ASP A N 1
ATOM 718 C CA . ASP A 1 98 ? -2.984 19.531 16.953 1 94.56 98 ASP A CA 1
ATOM 719 C C . ASP A 1 98 ? -2.955 20.906 17.641 1 94.56 98 ASP A C 1
ATOM 721 O O . ASP A 1 98 ? -3.381 21.047 18.781 1 94.56 98 ASP A O 1
ATOM 725 N N . ARG A 1 99 ? -2.463 21.859 16.906 1 94.75 99 ARG A N 1
ATOM 726 C CA . ARG A 1 99 ? -2.381 23.219 17.438 1 94.75 99 ARG A CA 1
ATOM 727 C C . ARG A 1 99 ? -3.766 23.75 17.781 1 94.75 99 ARG A C 1
ATOM 729 O O . ARG A 1 99 ? -3.922 24.516 18.734 1 94.75 99 ARG A O 1
ATOM 736 N N . ALA A 1 100 ? -4.676 23.312 17.031 1 96.88 100 ALA A N 1
ATOM 737 C CA . ALA A 1 100 ? -6.043 23.797 17.219 1 96.88 100 ALA A CA 1
ATOM 738 C C . ALA A 1 100 ? -6.781 22.953 18.25 1 96.88 100 ALA A C 1
ATOM 740 O O . ALA A 1 100 ? -7.93 23.234 18.594 1 96.88 100 ALA A O 1
ATOM 741 N N . GLY A 1 101 ? -6.141 21.812 18.672 1 96.06 101 GLY A N 1
ATOM 742 C CA . GLY A 1 101 ? -6.758 20.938 19.656 1 96.06 101 GLY A CA 1
ATOM 743 C C . GLY A 1 101 ? -7.816 20.031 19.062 1 96.06 101 GLY A C 1
ATOM 744 O O . GLY A 1 101 ? -8.742 19.609 19.766 1 96.06 101 GLY A O 1
ATOM 745 N N . VAL A 1 102 ? -7.84 19.797 17.797 1 97.81 102 VAL A N 1
ATOM 746 C CA . VAL A 1 102 ? -8.805 18.953 17.125 1 97.81 102 VAL A CA 1
ATOM 747 C C . VAL A 1 102 ? -8.258 17.531 17.016 1 97.81 102 VAL A C 1
ATOM 749 O O . VAL A 1 102 ? -7.211 17.297 16.406 1 97.81 102 VAL A O 1
ATOM 752 N N . PRO A 1 103 ? -8.945 16.547 17.594 1 97.75 103 PRO A N 1
ATOM 753 C CA . PRO A 1 103 ? -8.484 15.156 17.469 1 97.75 103 PRO A CA 1
ATOM 754 C C . PRO A 1 103 ? -8.547 14.633 16.047 1 97.75 103 PRO A C 1
ATOM 756 O O . PRO A 1 103 ? -9.398 15.062 15.258 1 97.75 103 PRO A O 1
ATOM 759 N N . TRP A 1 104 ? -7.637 13.727 15.734 1 98.25 104 TRP A N 1
ATOM 760 C CA . TRP A 1 104 ? -7.633 13.117 14.406 1 98.25 104 TRP A CA 1
ATOM 761 C C . TRP A 1 104 ? -7.082 11.695 14.461 1 98.25 104 TRP A C 1
ATOM 763 O O . TRP A 1 104 ? -6.422 11.312 15.43 1 98.25 104 TRP A O 1
ATOM 773 N N . ASP A 1 105 ? -7.422 10.891 13.438 1 97.75 105 ASP A N 1
ATOM 774 C CA . ASP A 1 105 ? -6.879 9.547 13.234 1 97.75 105 ASP A CA 1
ATOM 775 C C . ASP A 1 105 ? -6.809 9.211 11.75 1 97.75 105 ASP A C 1
ATOM 777 O O . ASP A 1 105 ? -7.16 10.031 10.898 1 97.75 105 ASP A O 1
ATOM 781 N N . VAL A 1 106 ? -6.188 8.086 11.461 1 98.38 106 VAL A N 1
ATOM 782 C CA . VAL A 1 106 ? -5.938 7.727 10.07 1 98.38 106 VAL A CA 1
ATOM 783 C C . VAL A 1 106 ? -6.484 6.328 9.789 1 98.38 106 VAL A C 1
ATOM 785 O O . VAL A 1 106 ? -6.281 5.406 10.586 1 98.38 106 VAL A O 1
ATOM 788 N N . THR A 1 107 ? -7.203 6.176 8.75 1 98.81 107 THR A N 1
ATOM 789 C CA . THR A 1 107 ? -7.594 4.895 8.172 1 98.81 107 THR A CA 1
ATOM 790 C C . THR A 1 107 ? -6.836 4.637 6.871 1 98.81 107 THR A C 1
ATOM 792 O O . THR A 1 107 ? -6.914 5.434 5.934 1 98.81 107 THR A O 1
ATOM 795 N N . PRO A 1 108 ? -6.082 3.525 6.797 1 98.81 108 PRO A N 1
ATOM 796 C CA . PRO A 1 108 ? -5.332 3.24 5.57 1 98.81 108 PRO A CA 1
ATOM 797 C C . PRO A 1 108 ? -6.234 2.85 4.402 1 98.81 108 PRO A C 1
ATOM 799 O O . PRO A 1 108 ? -7.418 2.562 4.602 1 98.81 108 PRO A O 1
ATOM 802 N N . GLY A 1 109 ? -5.758 2.934 3.217 1 98.62 109 GLY A N 1
ATOM 803 C CA . GLY A 1 109 ? -6.438 2.525 1.999 1 98.62 109 GLY A CA 1
ATOM 804 C C . GLY A 1 109 ? -5.527 1.813 1.017 1 98.62 109 GLY A C 1
ATOM 805 O O . GLY A 1 109 ? -4.371 1.521 1.333 1 98.62 109 GLY A O 1
ATOM 806 N N . VAL A 1 110 ? -6.043 1.485 -0.157 1 98.62 110 VAL A N 1
ATOM 807 C CA . VAL A 1 110 ? -5.289 0.825 -1.216 1 98.62 110 VAL A CA 1
ATOM 808 C C . VAL A 1 110 ? -4.414 1.846 -1.941 1 98.62 110 VAL A C 1
ATOM 810 O O . VAL A 1 110 ? -4.93 2.783 -2.559 1 98.62 110 VAL A O 1
ATOM 813 N N . PRO A 1 111 ? -3.135 1.688 -1.898 1 98.19 111 PRO A N 1
ATOM 814 C CA . PRO A 1 111 ? -2.271 2.637 -2.604 1 98.19 111 PRO A CA 1
ATOM 815 C C . PRO A 1 111 ? -2.344 2.486 -4.121 1 98.19 111 PRO A C 1
ATOM 817 O O . PRO A 1 111 ? -2.697 1.415 -4.621 1 98.19 111 PRO A O 1
ATOM 820 N N . ALA A 1 112 ? -1.948 3.523 -4.805 1 96.5 112 ALA A N 1
ATOM 821 C CA . ALA A 1 112 ? -2.027 3.576 -6.262 1 96.5 112 ALA A CA 1
ATOM 822 C C . ALA A 1 112 ? -1.178 2.479 -6.898 1 96.5 112 ALA A C 1
ATOM 824 O O . ALA A 1 112 ? -1.608 1.826 -7.852 1 96.5 112 ALA A O 1
ATOM 825 N N . TYR A 1 113 ? 0.063 2.236 -6.418 1 97.88 113 TYR A N 1
ATOM 826 C CA . TYR A 1 113 ? 0.942 1.251 -7.039 1 97.88 113 TYR A CA 1
ATOM 827 C C . TYR A 1 113 ? 0.376 -0.156 -6.891 1 97.88 113 TYR A C 1
ATOM 829 O O . TYR A 1 113 ? 0.528 -0.991 -7.785 1 97.88 113 TYR A O 1
ATOM 837 N N . ALA A 1 114 ? -0.262 -0.422 -5.723 1 98.44 114 ALA A N 1
ATOM 838 C CA . ALA A 1 114 ? -0.874 -1.729 -5.488 1 98.44 114 ALA A CA 1
ATOM 839 C C . ALA A 1 114 ? -2.033 -1.971 -6.449 1 98.44 114 ALA A C 1
ATOM 841 O O . ALA A 1 114 ? -2.17 -3.062 -7.008 1 98.44 114 ALA A O 1
ATOM 842 N N . ALA A 1 115 ? -2.85 -0.928 -6.625 1 98.31 115 ALA A N 1
ATOM 843 C CA . ALA A 1 115 ? -3.949 -1.019 -7.586 1 98.31 115 ALA A CA 1
ATOM 844 C C . ALA A 1 115 ? -3.426 -1.269 -9 1 98.31 115 ALA A C 1
ATOM 846 O O . ALA A 1 115 ? -3.965 -2.105 -9.727 1 98.31 115 ALA A O 1
ATOM 847 N N . ALA A 1 116 ? -2.395 -0.562 -9.359 1 97.94 116 ALA A N 1
ATOM 848 C CA . ALA A 1 116 ? -1.791 -0.727 -10.68 1 97.94 116 ALA A CA 1
ATOM 849 C C . ALA A 1 116 ? -1.246 -2.141 -10.859 1 97.94 116 ALA A C 1
ATOM 851 O O . ALA A 1 116 ? -1.481 -2.775 -11.891 1 97.94 116 ALA A O 1
ATOM 852 N N . ALA A 1 117 ? -0.537 -2.6 -9.875 1 98.12 117 ALA A N 1
ATOM 853 C CA . ALA A 1 117 ? 0.02 -3.949 -9.93 1 98.12 117 ALA A CA 1
ATOM 854 C C . ALA A 1 117 ? -1.083 -4.992 -10.094 1 98.12 117 ALA A C 1
ATOM 856 O O . ALA A 1 117 ? -0.946 -5.93 -10.883 1 98.12 117 ALA A O 1
ATOM 857 N N . ALA A 1 118 ? -2.139 -4.832 -9.359 1 97.88 118 ALA A N 1
ATOM 858 C CA . ALA A 1 118 ? -3.27 -5.75 -9.445 1 97.88 118 ALA A CA 1
ATOM 859 C C . ALA A 1 118 ? -3.869 -5.746 -10.852 1 97.88 118 ALA A C 1
ATOM 861 O O . ALA A 1 118 ? -4.141 -6.805 -11.422 1 97.88 118 ALA A O 1
ATOM 862 N N . LEU A 1 119 ? -4.027 -4.562 -11.422 1 96.5 119 LEU A N 1
ATOM 863 C CA . LEU A 1 119 ? -4.637 -4.402 -12.734 1 96.5 119 LEU A CA 1
ATOM 864 C C . LEU A 1 119 ? -3.82 -5.117 -13.805 1 96.5 119 LEU A C 1
ATOM 866 O O . LEU A 1 119 ? -4.383 -5.711 -14.727 1 96.5 119 LEU A O 1
ATOM 870 N N . ILE A 1 120 ? -2.52 -5.078 -13.617 1 95.75 120 ILE A N 1
ATOM 871 C CA . ILE A 1 120 ? -1.694 -5.656 -14.68 1 95.75 120 ILE A CA 1
ATOM 872 C C . ILE A 1 120 ? -1.313 -7.086 -14.312 1 95.75 120 ILE A C 1
ATOM 874 O O . ILE A 1 120 ? -0.585 -7.75 -15.055 1 95.75 120 ILE A O 1
ATOM 878 N N . GLY A 1 121 ? -1.765 -7.559 -13.141 1 94.62 121 GLY A N 1
ATOM 879 C CA . GLY A 1 121 ? -1.559 -8.938 -12.734 1 94.62 121 GLY A CA 1
ATOM 880 C C . GLY A 1 121 ? -0.109 -9.258 -12.422 1 94.62 121 GLY A C 1
ATOM 881 O O . GLY A 1 121 ? 0.401 -10.312 -12.828 1 94.62 121 GLY A O 1
ATOM 882 N N . LYS A 1 122 ? 0.542 -8.352 -11.727 1 94.62 122 LYS A N 1
ATOM 883 C CA . LYS A 1 122 ? 1.966 -8.578 -11.492 1 94.62 122 LYS A CA 1
ATOM 884 C C . LYS A 1 122 ? 2.305 -8.453 -10.008 1 94.62 122 LYS A C 1
ATOM 886 O O . LYS A 1 122 ? 1.773 -7.574 -9.32 1 94.62 122 LYS A O 1
ATOM 891 N N . GLU A 1 123 ? 3.115 -9.336 -9.555 1 96.12 123 GLU A N 1
ATOM 892 C CA . GLU A 1 123 ? 3.869 -9.148 -8.32 1 96.12 123 GLU A CA 1
ATOM 893 C C . GLU A 1 123 ? 5.145 -8.344 -8.57 1 96.12 123 GLU A C 1
ATOM 895 O O . GLU A 1 123 ? 5.898 -8.641 -9.492 1 96.12 123 GLU A O 1
ATOM 900 N N . LEU A 1 124 ? 5.438 -7.414 -7.723 1 97.56 124 LEU A N 1
ATOM 901 C CA . LEU A 1 124 ? 6.523 -6.473 -7.984 1 97.56 124 LEU A CA 1
ATOM 902 C C . LEU A 1 124 ? 7.824 -6.953 -7.348 1 97.56 124 LEU A C 1
ATOM 904 O O . LEU A 1 124 ? 8.883 -6.359 -7.559 1 97.56 124 LEU A O 1
ATOM 908 N N . THR A 1 125 ? 7.727 -7.98 -6.516 1 95.44 125 THR A N 1
ATOM 909 C CA . THR A 1 125 ? 8.883 -8.648 -5.93 1 95.44 125 THR A CA 1
ATOM 910 C C . THR A 1 125 ? 8.938 -10.109 -6.355 1 95.44 125 THR A C 1
ATOM 912 O O . THR A 1 125 ? 8.219 -10.953 -5.812 1 95.44 125 THR A O 1
ATOM 915 N N . VAL A 1 126 ? 9.719 -10.375 -7.305 1 90.94 126 VAL A N 1
ATOM 916 C CA . VAL A 1 126 ? 9.828 -11.703 -7.883 1 90.94 126 VAL A CA 1
ATOM 917 C C . VAL A 1 126 ? 11.188 -12.305 -7.535 1 90.94 126 VAL A C 1
ATOM 919 O O . VAL A 1 126 ? 12.227 -11.672 -7.73 1 90.94 126 VAL A O 1
ATOM 922 N N . PRO A 1 127 ? 11.156 -13.5 -7.043 1 86.69 127 PRO A N 1
ATOM 923 C CA . PRO A 1 127 ? 12.422 -14.133 -6.672 1 86.69 127 PRO A CA 1
ATOM 924 C C . PRO A 1 127 ? 13.445 -14.117 -7.809 1 86.69 127 PRO A C 1
ATOM 926 O O . PRO A 1 127 ? 13.086 -14.367 -8.961 1 86.69 127 PRO A O 1
ATOM 929 N N . GLU A 1 128 ? 14.68 -13.781 -7.469 1 85.44 128 GLU A N 1
ATOM 930 C CA . GLU A 1 128 ? 15.852 -13.781 -8.344 1 85.44 128 GLU A CA 1
ATOM 931 C C . GLU A 1 128 ? 15.773 -12.648 -9.367 1 85.44 128 GLU A C 1
ATOM 933 O O . GLU A 1 128 ? 16.625 -12.555 -10.258 1 85.44 128 GLU A O 1
ATOM 938 N N . VAL A 1 129 ? 14.82 -11.82 -9.289 1 91.06 129 VAL A N 1
ATOM 939 C CA . VAL A 1 129 ? 14.695 -10.695 -10.219 1 91.06 129 VAL A CA 1
ATOM 940 C C . VAL A 1 129 ? 14.727 -9.383 -9.445 1 91.06 129 VAL A C 1
ATOM 942 O O . VAL A 1 129 ? 15.648 -8.578 -9.609 1 91.06 129 VAL A O 1
ATOM 945 N N . ALA A 1 130 ? 13.836 -9.203 -8.555 1 94.81 130 ALA A N 1
ATOM 946 C CA . ALA A 1 130 ? 13.734 -8.031 -7.695 1 94.81 130 ALA A CA 1
ATOM 947 C C . ALA A 1 130 ? 13.039 -8.375 -6.379 1 94.81 130 ALA A C 1
ATOM 949 O O . ALA A 1 130 ? 12.016 -9.062 -6.367 1 94.81 130 ALA A O 1
ATOM 950 N N . GLN A 1 131 ? 13.586 -7.875 -5.312 1 95.56 131 GLN A N 1
ATOM 951 C CA . GLN A 1 131 ? 13.047 -8.188 -3.99 1 95.56 131 GLN A CA 1
ATOM 952 C C . GLN A 1 131 ? 12.711 -6.914 -3.217 1 95.56 131 GLN A C 1
ATOM 954 O O . GLN A 1 131 ? 12.57 -6.945 -1.993 1 95.56 131 GLN A O 1
ATOM 959 N N . SER A 1 132 ? 12.68 -5.762 -3.881 1 97.88 132 SER A N 1
ATOM 960 C CA . SER A 1 132 ? 12.344 -4.484 -3.262 1 97.88 132 SER A CA 1
ATOM 961 C C . SER A 1 132 ? 11.539 -3.605 -4.211 1 97.88 132 SER A C 1
ATOM 963 O O . SER A 1 132 ? 11.641 -3.74 -5.43 1 97.88 132 SER A O 1
ATOM 965 N N . VAL A 1 133 ? 10.703 -2.779 -3.648 1 98.62 133 VAL A N 1
ATOM 966 C CA . VAL A 1 133 ? 9.938 -1.769 -4.375 1 98.62 133 VAL A CA 1
ATOM 967 C C . VAL A 1 133 ? 10.234 -0.386 -3.795 1 98.62 133 VAL A C 1
ATOM 969 O O . VAL A 1 133 ? 10.18 -0.195 -2.576 1 98.62 133 VAL A O 1
ATOM 972 N N . VAL A 1 134 ? 10.578 0.54 -4.66 1 98.62 134 VAL A N 1
ATOM 973 C CA . VAL A 1 134 ? 10.797 1.921 -4.246 1 98.62 134 VAL A CA 1
ATOM 974 C C . VAL A 1 134 ? 9.625 2.787 -4.691 1 98.62 134 VAL A C 1
ATOM 976 O O . VAL A 1 134 ? 9.336 2.889 -5.887 1 98.62 134 VAL A O 1
ATOM 979 N N . LEU A 1 135 ? 8.938 3.297 -3.727 1 98.56 135 LEU A N 1
ATOM 980 C CA . LEU A 1 135 ? 7.949 4.336 -3.986 1 98.56 135 LEU A CA 1
ATOM 981 C C . LEU A 1 135 ? 8.602 5.719 -3.979 1 98.56 135 LEU A C 1
ATOM 983 O O . LEU A 1 135 ? 9.086 6.172 -2.941 1 98.56 135 LEU A O 1
ATOM 987 N N . THR A 1 136 ? 8.641 6.32 -5.141 1 97.38 136 THR A N 1
ATOM 988 C CA . THR A 1 136 ? 9.273 7.633 -5.219 1 97.38 136 THR A CA 1
ATOM 989 C C . THR A 1 136 ? 8.516 8.547 -6.172 1 97.38 136 THR A C 1
ATOM 991 O O . THR A 1 136 ? 7.375 8.25 -6.547 1 97.38 136 THR A O 1
ATOM 994 N N . ARG A 1 137 ? 9.016 9.688 -6.355 1 93.19 137 ARG A N 1
ATOM 995 C CA . ARG A 1 137 ? 8.359 10.695 -7.195 1 93.19 137 ARG A CA 1
ATOM 996 C C . ARG A 1 137 ? 9.391 11.477 -8 1 93.19 137 ARG A C 1
ATOM 998 O O . ARG A 1 137 ? 10.594 11.328 -7.797 1 93.19 137 ARG A O 1
ATOM 1005 N N . ALA A 1 138 ? 8.922 12.109 -9.008 1 83.38 138 ALA A N 1
ATOM 1006 C CA . ALA A 1 138 ? 9.781 13.023 -9.75 1 83.38 138 ALA A CA 1
ATOM 1007 C C . ALA A 1 138 ? 9.867 14.383 -9.055 1 83.38 138 ALA A C 1
ATOM 1009 O O . ALA A 1 138 ? 8.977 14.758 -8.297 1 83.38 138 ALA A O 1
ATOM 1010 N N . GLN A 1 139 ? 11.023 14.938 -9.258 1 70.38 139 GLN A N 1
ATOM 1011 C CA . GLN A 1 139 ? 11.164 16.297 -8.75 1 70.38 139 GLN A CA 1
ATOM 1012 C C . GLN A 1 139 ? 10.125 17.234 -9.367 1 70.38 139 GLN A C 1
ATOM 1014 O O . GLN A 1 139 ? 9.875 17.172 -10.578 1 70.38 139 GLN A O 1
ATOM 1019 N N . ARG A 1 140 ? 9.367 17.703 -8.375 1 62.19 140 ARG A N 1
ATOM 1020 C CA . ARG A 1 140 ? 8.484 18.781 -8.828 1 62.19 140 ARG A CA 1
ATOM 1021 C C . ARG A 1 140 ? 9.141 20.141 -8.633 1 62.19 140 ARG A C 1
ATOM 1023 O O . ARG A 1 140 ? 10.109 20.266 -7.875 1 62.19 140 ARG A O 1
ATOM 1030 N N . ASP A 1 141 ? 8.742 21.031 -9.383 1 53.72 141 ASP A N 1
ATOM 1031 C CA . ASP A 1 141 ? 9.234 22.391 -9.273 1 53.72 141 ASP A CA 1
ATOM 1032 C C . ASP A 1 141 ? 9.141 22.906 -7.84 1 53.72 141 ASP A C 1
ATOM 1034 O O . ASP A 1 141 ? 10.039 23.609 -7.367 1 53.72 141 ASP A O 1
ATOM 1038 N N . SER A 1 142 ? 8.188 22.453 -7.094 1 52.06 142 SER A N 1
ATOM 1039 C CA . SER A 1 142 ? 7.895 23.078 -5.809 1 52.06 142 SER A CA 1
ATOM 1040 C C . SER A 1 142 ? 8.555 22.312 -4.66 1 52.06 142 SER A C 1
ATOM 1042 O O . SER A 1 142 ? 8.789 22.875 -3.592 1 52.06 142 SER A O 1
ATOM 1044 N N . THR A 1 143 ? 8.797 21.078 -4.871 1 64.56 143 THR A N 1
ATOM 1045 C CA . THR A 1 143 ? 9.383 20.281 -3.789 1 64.56 143 THR A CA 1
ATOM 1046 C C . THR A 1 143 ? 10.68 19.625 -4.242 1 64.56 143 THR A C 1
ATOM 1048 O O . THR A 1 143 ? 10.672 18.766 -5.133 1 64.56 143 THR A O 1
ATOM 1051 N N . LYS A 1 144 ? 11.688 20.172 -3.564 1 75.69 144 LYS A N 1
ATOM 1052 C CA . LYS A 1 144 ? 13.008 19.641 -3.898 1 75.69 144 LYS A CA 1
ATOM 1053 C C . LYS A 1 144 ? 13.188 18.234 -3.35 1 75.69 144 LYS A C 1
ATOM 1055 O O . LYS A 1 144 ? 12.797 17.938 -2.215 1 75.69 144 LYS A O 1
ATOM 1060 N N . MET A 1 145 ? 13.578 17.375 -4.199 1 84.69 145 MET A N 1
ATOM 1061 C CA . MET A 1 145 ? 13.992 16.062 -3.736 1 84.69 145 MET A CA 1
ATOM 1062 C C . MET A 1 145 ? 15.297 16.141 -2.957 1 84.69 145 MET A C 1
ATOM 1064 O O . MET A 1 145 ? 16.203 16.875 -3.338 1 84.69 145 MET A O 1
ATOM 1068 N N . PRO A 1 146 ? 15.312 15.375 -1.811 1 85.75 146 PRO A N 1
ATOM 1069 C CA . PRO A 1 146 ? 16.641 15.273 -1.195 1 85.75 146 PRO A CA 1
ATOM 1070 C C . PRO A 1 146 ? 17.703 14.75 -2.162 1 85.75 146 PRO A C 1
ATOM 1072 O O . PRO A 1 146 ? 17.422 13.867 -2.979 1 85.75 146 PRO A O 1
ATOM 1075 N N . GLN A 1 147 ? 18.844 15.289 -2.023 1 86.62 147 GLN A N 1
ATOM 1076 C CA . GLN A 1 147 ? 19.906 14.977 -2.973 1 86.62 147 GLN A CA 1
ATOM 1077 C C . GLN A 1 147 ? 20.188 13.477 -3.016 1 86.62 147 GLN A C 1
ATOM 1079 O O . GLN A 1 147 ? 20.422 12.914 -4.086 1 86.62 147 GLN A O 1
ATOM 1084 N N . THR A 1 148 ? 20.125 12.828 -1.911 1 93.12 148 THR A N 1
ATOM 1085 C CA . THR A 1 148 ? 20.469 11.414 -1.836 1 93.12 148 THR A CA 1
ATOM 1086 C C . THR A 1 148 ? 19.359 10.555 -2.416 1 93.12 148 THR A C 1
ATOM 1088 O O . THR A 1 148 ? 19.562 9.367 -2.695 1 93.12 148 THR A O 1
ATOM 1091 N N . GLU A 1 149 ? 18.188 11.164 -2.633 1 94.75 149 GLU A N 1
ATOM 1092 C CA . GLU A 1 149 ? 17.062 10.414 -3.189 1 94.75 149 GLU A CA 1
ATOM 1093 C C . GLU A 1 149 ? 16.938 10.633 -4.695 1 94.75 149 GLU A C 1
ATOM 1095 O O . GLU A 1 149 ? 15.844 10.57 -5.254 1 94.75 149 GLU A O 1
ATOM 1100 N N . ALA A 1 150 ? 18.078 10.914 -5.27 1 93.25 150 ALA A N 1
ATOM 1101 C CA . ALA A 1 150 ? 18.109 10.977 -6.73 1 93.25 150 ALA A CA 1
ATOM 1102 C C . ALA A 1 150 ? 17.703 9.648 -7.348 1 93.25 150 ALA A C 1
ATOM 1104 O O . ALA A 1 150 ? 18.031 8.578 -6.832 1 93.25 150 ALA A O 1
ATOM 1105 N N . LEU A 1 151 ? 17.031 9.75 -8.469 1 95.12 151 LEU A N 1
ATOM 1106 C CA . LEU A 1 151 ? 16.484 8.578 -9.141 1 95.12 151 LEU A CA 1
ATOM 1107 C C . LEU A 1 151 ? 17.578 7.566 -9.461 1 95.12 151 LEU A C 1
ATOM 1109 O O . LEU A 1 151 ? 17.375 6.359 -9.312 1 95.12 151 LEU A O 1
ATOM 1113 N N . ALA A 1 152 ? 18.719 8.031 -9.82 1 94.56 152 ALA A N 1
ATOM 1114 C CA . ALA A 1 152 ? 19.844 7.172 -10.195 1 94.56 152 ALA A CA 1
ATOM 1115 C C . ALA A 1 152 ? 20.281 6.297 -9.023 1 94.56 152 ALA A C 1
ATOM 1117 O O . ALA A 1 152 ? 20.703 5.156 -9.219 1 94.56 152 ALA A O 1
ATOM 1118 N N . ASN A 1 153 ? 20.188 6.805 -7.828 1 95.88 153 ASN A N 1
ATOM 1119 C CA . ASN A 1 153 ? 20.578 6.043 -6.648 1 95.88 153 ASN A CA 1
ATOM 1120 C C . ASN A 1 153 ? 19.641 4.863 -6.406 1 95.88 153 ASN A C 1
ATOM 1122 O O . ASN A 1 153 ? 20.078 3.803 -5.949 1 95.88 153 ASN A O 1
ATOM 1126 N N . PHE A 1 154 ? 18.406 5.02 -6.711 1 97.38 154 PHE A N 1
ATOM 1127 C CA . PHE A 1 154 ? 17.453 3.916 -6.621 1 97.38 154 PHE A CA 1
ATOM 1128 C C . PHE A 1 154 ? 17.609 2.965 -7.801 1 97.38 154 PHE A C 1
ATOM 1130 O O . PHE A 1 154 ? 17.562 1.744 -7.633 1 97.38 154 PHE A O 1
ATOM 1137 N N . ALA A 1 155 ? 17.859 3.541 -8.953 1 96.81 155 ALA A N 1
ATOM 1138 C CA . ALA A 1 155 ? 17.984 2.736 -10.164 1 96.81 155 ALA A CA 1
ATOM 1139 C C . ALA A 1 155 ? 19.141 1.753 -10.047 1 96.81 155 ALA A C 1
ATOM 1141 O O . ALA A 1 155 ? 19.062 0.616 -10.516 1 96.81 155 ALA A O 1
ATOM 1142 N N . ARG A 1 156 ? 20.188 2.109 -9.43 1 96.38 156 ARG A N 1
ATOM 1143 C CA . ARG A 1 156 ? 21.375 1.283 -9.281 1 96.38 156 ARG A CA 1
ATOM 1144 C C . ARG A 1 156 ? 21.078 0.014 -8.492 1 96.38 156 ARG A C 1
ATOM 1146 O O . ARG A 1 156 ? 21.781 -0.987 -8.625 1 96.38 156 ARG A O 1
ATOM 1153 N N . THR A 1 157 ? 20.047 0.026 -7.711 1 96.44 157 THR A N 1
ATOM 1154 C CA . THR A 1 157 ? 19.703 -1.148 -6.918 1 96.44 157 THR A CA 1
ATOM 1155 C C . THR A 1 157 ? 19.031 -2.211 -7.785 1 96.44 157 THR A C 1
ATOM 1157 O O . THR A 1 157 ? 19 -3.389 -7.422 1 96.44 157 THR A O 1
ATOM 1160 N N . GLY A 1 158 ? 18.375 -1.744 -8.875 1 96.5 158 GLY A N 1
ATOM 1161 C CA . GLY A 1 158 ? 17.641 -2.668 -9.719 1 96.5 158 GLY A CA 1
ATOM 1162 C C . GLY A 1 158 ? 16.266 -3.006 -9.172 1 96.5 158 GLY A C 1
ATOM 1163 O O . GLY A 1 158 ? 15.555 -3.828 -9.75 1 96.5 158 GLY A O 1
ATOM 1164 N N . ALA A 1 159 ? 15.906 -2.375 -8.07 1 97.69 159 ALA A N 1
ATOM 1165 C CA . ALA A 1 159 ? 14.594 -2.592 -7.473 1 97.69 159 ALA A CA 1
ATOM 1166 C C . ALA A 1 159 ? 13.477 -2.148 -8.414 1 97.69 159 ALA A C 1
ATOM 1168 O O . ALA A 1 159 ? 13.719 -1.395 -9.359 1 97.69 159 ALA A O 1
ATOM 1169 N N . THR A 1 160 ? 12.297 -2.701 -8.227 1 98.38 160 THR A N 1
ATOM 1170 C CA . THR A 1 160 ? 11.148 -2.164 -8.945 1 98.38 160 THR A CA 1
ATOM 1171 C C . THR A 1 160 ? 10.82 -0.754 -8.461 1 98.38 160 THR A C 1
ATOM 1173 O O . THR A 1 160 ? 10.789 -0.496 -7.258 1 98.38 160 THR A O 1
ATOM 1176 N N . LEU A 1 161 ? 10.641 0.153 -9.43 1 98.56 161 LEU A N 1
ATOM 1177 C CA . LEU A 1 161 ? 10.297 1.527 -9.078 1 98.56 161 LEU A CA 1
ATOM 1178 C C . LEU A 1 161 ? 8.82 1.807 -9.352 1 98.56 161 LEU A C 1
ATOM 1180 O O . LEU A 1 161 ? 8.281 1.376 -10.375 1 98.56 161 LEU A O 1
ATOM 1184 N N . ALA A 1 162 ? 8.164 2.383 -8.422 1 98.62 162 ALA A N 1
ATOM 1185 C CA . ALA A 1 162 ? 6.852 3 -8.602 1 98.62 162 ALA A CA 1
ATOM 1186 C C . ALA A 1 162 ? 6.941 4.52 -8.5 1 98.62 162 ALA A C 1
ATOM 1188 O O . ALA A 1 162 ? 7.125 5.062 -7.406 1 98.62 162 ALA A O 1
ATOM 1189 N N . LEU A 1 163 ? 6.805 5.188 -9.609 1 97.75 163 LEU A N 1
ATOM 1190 C CA . LEU A 1 163 ? 6.996 6.633 -9.672 1 97.75 163 LEU A CA 1
ATOM 1191 C C . LEU A 1 163 ? 5.66 7.363 -9.625 1 97.75 163 LEU A C 1
ATOM 1193 O O . LEU A 1 163 ? 4.844 7.234 -10.547 1 97.75 163 LEU A O 1
ATOM 1197 N N . HIS A 1 164 ? 5.484 8.039 -8.539 1 95.25 164 HIS A N 1
ATOM 1198 C CA . HIS A 1 164 ? 4.34 8.922 -8.336 1 95.25 164 HIS A CA 1
ATOM 1199 C C . HIS A 1 164 ? 4.641 10.336 -8.812 1 95.25 164 HIS A C 1
ATOM 1201 O O . HIS A 1 164 ? 5.801 10.75 -8.844 1 95.25 164 HIS A O 1
ATOM 1207 N N . LEU A 1 165 ? 3.551 11.07 -9.266 1 91.88 165 LEU A N 1
ATOM 1208 C CA . LEU A 1 165 ? 3.682 12.484 -9.609 1 91.88 165 LEU A CA 1
ATOM 1209 C C . LEU A 1 165 ? 4.766 12.688 -10.656 1 91.88 165 LEU A C 1
ATOM 1211 O O . LEU A 1 165 ? 5.527 13.656 -10.586 1 91.88 165 LEU A O 1
ATOM 1215 N N . ALA A 1 166 ? 4.824 11.789 -11.641 1 94.12 166 ALA A N 1
ATOM 1216 C CA . ALA A 1 166 ? 5.992 11.789 -12.516 1 94.12 166 ALA A CA 1
ATOM 1217 C C . ALA A 1 166 ? 5.57 11.797 -13.984 1 94.12 166 ALA A C 1
ATOM 1219 O O . ALA A 1 166 ? 6.414 11.914 -14.875 1 94.12 166 ALA A O 1
ATOM 1220 N N . ILE A 1 167 ? 4.332 11.758 -14.242 1 95.38 167 ILE A N 1
ATOM 1221 C CA . ILE A 1 167 ? 3.859 11.422 -15.578 1 95.38 167 ILE A CA 1
ATOM 1222 C C . ILE A 1 167 ? 4.316 12.492 -16.578 1 95.38 167 ILE A C 1
ATOM 1224 O O . ILE A 1 167 ? 4.695 12.172 -17.703 1 95.38 167 ILE A O 1
ATOM 1228 N N . ARG A 1 168 ? 4.406 13.695 -16.203 1 94.69 168 ARG A N 1
ATOM 1229 C CA . ARG A 1 168 ? 4.789 14.797 -17.078 1 94.69 168 ARG A CA 1
ATOM 1230 C C . ARG A 1 168 ? 6.281 14.766 -17.375 1 94.69 168 ARG A C 1
ATOM 1232 O O . ARG A 1 168 ? 6.758 15.469 -18.281 1 94.69 168 ARG A O 1
ATOM 1239 N N . HIS A 1 169 ? 7.012 13.977 -16.688 1 95.31 169 HIS A N 1
ATOM 1240 C CA . HIS A 1 169 ? 8.461 13.93 -16.812 1 95.31 169 HIS A CA 1
ATOM 1241 C C . HIS A 1 169 ? 8.93 12.594 -17.359 1 95.31 169 HIS A C 1
ATOM 1243 O O . HIS A 1 169 ? 10.094 12.227 -17.234 1 95.31 169 HIS A O 1
ATOM 1249 N N . THR A 1 170 ? 8.031 11.898 -17.953 1 97.12 170 THR A N 1
ATOM 1250 C CA . THR A 1 170 ? 8.266 10.516 -18.359 1 97.12 170 THR A CA 1
ATOM 1251 C C . THR A 1 170 ? 9.484 10.414 -19.266 1 97.12 170 THR A C 1
ATOM 1253 O O . THR A 1 170 ? 10.32 9.523 -19.109 1 97.12 170 THR A O 1
ATOM 1256 N N . ARG A 1 171 ? 9.648 11.305 -20.219 1 97.38 171 ARG A N 1
ATOM 1257 C CA . ARG A 1 171 ? 10.75 11.227 -21.172 1 97.38 171 ARG A CA 1
ATOM 1258 C C . ARG A 1 171 ? 12.094 11.375 -20.469 1 97.38 171 ARG A C 1
ATOM 1260 O O . ARG A 1 171 ? 13 10.562 -20.656 1 97.38 171 ARG A O 1
ATOM 1267 N N . ARG A 1 172 ? 12.211 12.367 -19.656 1 96.44 172 ARG A N 1
ATOM 1268 C CA . ARG A 1 172 ? 13.445 12.594 -18.906 1 96.44 172 ARG A CA 1
ATOM 1269 C C . ARG A 1 172 ? 13.758 11.406 -18 1 96.44 172 ARG A C 1
ATOM 1271 O O . ARG A 1 172 ? 14.891 10.914 -17.984 1 96.44 172 ARG A O 1
ATOM 1278 N N . ILE A 1 173 ? 12.797 10.914 -17.281 1 96.88 173 ILE A N 1
ATOM 1279 C CA . ILE A 1 173 ? 12.93 9.82 -16.312 1 96.88 173 ILE A CA 1
ATOM 1280 C C . ILE A 1 173 ? 13.352 8.547 -17.047 1 96.88 173 ILE A C 1
ATOM 1282 O O . ILE A 1 173 ? 14.242 7.828 -16.578 1 96.88 173 ILE A O 1
ATOM 1286 N N . ALA A 1 174 ? 12.695 8.305 -18.141 1 97.94 174 ALA A N 1
ATOM 1287 C CA . ALA A 1 174 ? 13.016 7.109 -18.906 1 97.94 174 ALA A CA 1
ATOM 1288 C C . ALA A 1 174 ? 14.477 7.117 -19.359 1 97.94 174 ALA A C 1
ATOM 1290 O O . ALA A 1 174 ? 15.156 6.094 -19.281 1 97.94 174 ALA A O 1
ATOM 1291 N N . GLY A 1 175 ? 14.914 8.242 -19.859 1 97.5 175 GLY A N 1
ATOM 1292 C CA . GLY A 1 175 ? 16.312 8.359 -20.234 1 97.5 175 GLY A CA 1
ATOM 1293 C C . GLY A 1 175 ? 17.266 8.102 -19.094 1 97.5 175 GLY A C 1
ATOM 1294 O O . GLY A 1 175 ? 18.234 7.352 -19.234 1 97.5 175 GLY A O 1
ATOM 1295 N N . GLU A 1 176 ? 16.984 8.648 -17.922 1 96.62 176 GLU A N 1
ATOM 1296 C CA . GLU A 1 176 ? 17.828 8.5 -16.734 1 96.62 176 GLU A CA 1
ATOM 1297 C C . GLU A 1 176 ? 17.859 7.047 -16.266 1 96.62 176 GLU A C 1
ATOM 1299 O O . GLU A 1 176 ? 18.938 6.512 -15.969 1 96.62 176 GLU A O 1
ATOM 1304 N N . LEU A 1 177 ? 16.734 6.418 -16.266 1 98 177 LEU A N 1
ATOM 1305 C CA . LEU A 1 177 ? 16.625 5.062 -15.734 1 98 177 LEU A CA 1
ATOM 1306 C C . LEU A 1 177 ? 17.25 4.055 -16.703 1 98 177 LEU A C 1
ATOM 1308 O O . LEU A 1 177 ? 17.766 3.02 -16.266 1 98 177 LEU A O 1
ATOM 1312 N N . ALA A 1 178 ? 17.25 4.371 -17.984 1 98.19 178 ALA A N 1
ATOM 1313 C CA . ALA A 1 178 ? 17.797 3.461 -18.984 1 98.19 178 ALA A CA 1
ATOM 1314 C C . ALA A 1 178 ? 19.297 3.275 -18.797 1 98.19 178 ALA A C 1
ATOM 1316 O O . ALA A 1 178 ? 19.859 2.248 -19.172 1 98.19 178 ALA A O 1
ATOM 1317 N N . GLU A 1 179 ? 19.922 4.227 -18.219 1 97.56 179 GLU A N 1
ATOM 1318 C CA . GLU A 1 179 ? 21.359 4.145 -17.969 1 97.56 179 GLU A CA 1
ATOM 1319 C C . GLU A 1 179 ? 21.688 3 -17.016 1 97.56 179 GLU A C 1
ATOM 1321 O O . GLU A 1 179 ? 22.766 2.4 -17.109 1 97.56 179 GLU A O 1
ATOM 1326 N N . GLU A 1 180 ? 20.781 2.709 -16.109 1 97 180 GLU A N 1
ATOM 1327 C CA . GLU A 1 180 ? 21.031 1.688 -15.102 1 97 180 GLU A CA 1
ATOM 1328 C C . GLU A 1 180 ? 20.281 0.398 -15.422 1 97 180 GLU A C 1
ATOM 1330 O O . GLU A 1 180 ? 20.844 -0.693 -15.328 1 97 180 GLU A O 1
ATOM 1335 N N . TYR A 1 181 ? 19.047 0.488 -15.883 1 97.06 181 TYR A N 1
ATOM 1336 C CA . TYR A 1 181 ? 18.203 -0.682 -16.094 1 97.06 181 TYR A CA 1
ATOM 1337 C C . TYR A 1 181 ? 18.375 -1.231 -17.516 1 97.06 181 TYR A C 1
ATOM 1339 O O . TYR A 1 181 ? 18.031 -2.383 -17.781 1 97.06 181 TYR A O 1
ATOM 1347 N N . GLY A 1 182 ? 18.891 -0.448 -18.406 1 97.88 182 GLY A N 1
ATOM 1348 C CA . GLY A 1 182 ? 18.875 -0.776 -19.812 1 97.88 182 GLY A CA 1
ATOM 1349 C C . GLY A 1 182 ? 17.641 -0.281 -20.531 1 97.88 182 GLY A C 1
ATOM 1350 O O . GLY A 1 182 ? 16.547 -0.239 -19.953 1 97.88 182 GLY A O 1
ATOM 1351 N N . ALA A 1 183 ? 17.75 0.028 -21.766 1 98 183 ALA A N 1
ATOM 1352 C CA . ALA A 1 183 ? 16.672 0.605 -22.578 1 98 183 ALA A CA 1
ATOM 1353 C C . ALA A 1 183 ? 15.523 -0.38 -22.75 1 98 183 ALA A C 1
ATOM 1355 O O . ALA A 1 183 ? 14.383 0.025 -22.969 1 98 183 ALA A O 1
ATOM 1356 N N . ASP A 1 184 ? 15.758 -1.63 -22.609 1 97.88 184 ASP A N 1
ATOM 1357 C CA . ASP A 1 184 ? 14.766 -2.674 -22.844 1 97.88 184 ASP A CA 1
ATOM 1358 C C . ASP A 1 184 ? 13.977 -2.986 -21.578 1 97.88 184 ASP A C 1
ATOM 1360 O O . ASP A 1 184 ? 13.055 -3.803 -21.594 1 97.88 184 ASP A O 1
ATOM 1364 N N . CYS A 1 185 ? 14.336 -2.32 -20.484 1 97.88 185 CYS A N 1
ATOM 1365 C CA . CYS A 1 185 ? 13.648 -2.588 -19.219 1 97.88 185 CYS A CA 1
ATOM 1366 C C . CYS A 1 185 ? 12.156 -2.295 -19.328 1 97.88 185 CYS A C 1
ATOM 1368 O O . CYS A 1 185 ? 11.766 -1.245 -19.844 1 97.88 185 CYS A O 1
ATOM 1370 N N . PRO A 1 186 ? 11.352 -3.189 -18.844 1 98 186 PRO A N 1
ATOM 1371 C CA . PRO A 1 186 ? 9.898 -3.027 -18.953 1 98 186 PRO A CA 1
ATOM 1372 C C . PRO A 1 186 ? 9.383 -1.857 -18.109 1 98 186 PRO A C 1
ATOM 1374 O O . PRO A 1 186 ? 9.883 -1.608 -17.016 1 98 186 PRO A O 1
ATOM 1377 N N . VAL A 1 187 ? 8.406 -1.175 -18.703 1 98.19 187 VAL A N 1
ATOM 1378 C CA . VAL A 1 187 ? 7.688 -0.094 -18.047 1 98.19 187 VAL A CA 1
ATOM 1379 C C . VAL A 1 187 ? 6.188 -0.239 -18.281 1 98.19 187 VAL A C 1
ATOM 1381 O O . VAL A 1 187 ? 5.766 -0.579 -19.391 1 98.19 187 VAL A O 1
ATOM 1384 N N . VAL A 1 188 ? 5.43 -0.024 -17.266 1 98.12 188 VAL A N 1
ATOM 1385 C CA . VAL A 1 188 ? 3.979 0.054 -17.391 1 98.12 188 VAL A CA 1
ATOM 1386 C C . VAL A 1 188 ? 3.475 1.355 -16.781 1 98.12 188 VAL A C 1
ATOM 1388 O O . VAL A 1 188 ? 3.854 1.704 -15.656 1 98.12 188 VAL A O 1
ATOM 1391 N N . VAL A 1 189 ? 2.69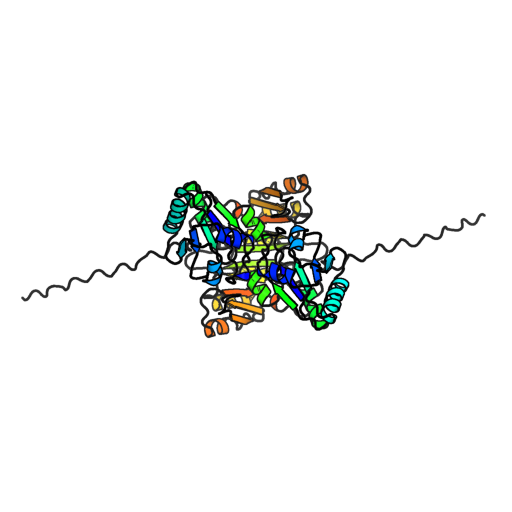5 2.096 -17.516 1 98.25 189 VAL A N 1
ATOM 1392 C CA . VAL A 1 189 ? 2.016 3.287 -17.016 1 98.25 189 VAL A CA 1
ATOM 1393 C C . VAL A 1 189 ? 0.526 2.998 -16.844 1 98.25 189 VAL A C 1
ATOM 1395 O O . VAL A 1 189 ? -0.133 2.52 -17.766 1 98.25 189 VAL A O 1
ATOM 1398 N N . VAL A 1 190 ? 0.023 3.205 -15.68 1 98 190 VAL A N 1
ATOM 1399 C CA . VAL A 1 190 ? -1.399 3.035 -15.406 1 98 190 VAL A CA 1
ATOM 1400 C C . VAL A 1 190 ? -2.016 4.379 -15.023 1 98 190 VAL A C 1
ATOM 1402 O O . VAL A 1 190 ? -1.674 4.949 -13.984 1 98 190 VAL A O 1
ATOM 1405 N N . ALA A 1 191 ? -2.908 4.871 -15.859 1 96.81 191 ALA A N 1
ATOM 1406 C CA . ALA A 1 191 ? -3.611 6.125 -15.609 1 96.81 191 ALA A CA 1
ATOM 1407 C C . ALA A 1 191 ? -5.051 5.871 -15.164 1 96.81 191 ALA A C 1
ATOM 1409 O O . ALA A 1 191 ? -5.719 4.98 -15.688 1 96.81 191 ALA A O 1
ATOM 1410 N N . ASN A 1 192 ? -5.473 6.652 -14.156 1 94.44 192 ASN A N 1
ATOM 1411 C CA . ASN A 1 192 ? -6.84 6.551 -13.648 1 94.44 192 ASN A CA 1
ATOM 1412 C C . ASN A 1 192 ? -7.207 5.109 -13.312 1 94.44 192 ASN A C 1
ATOM 1414 O O . ASN A 1 192 ? -8.227 4.602 -13.773 1 94.44 192 ASN A O 1
ATOM 1418 N N . ALA A 1 193 ? -6.234 4.504 -12.539 1 94.5 193 ALA A N 1
ATOM 1419 C CA . ALA A 1 193 ? -6.391 3.096 -12.18 1 94.5 193 ALA A CA 1
ATOM 1420 C C . ALA A 1 193 ? -7.746 2.844 -11.531 1 94.5 193 ALA A C 1
ATOM 1422 O O . ALA A 1 193 ? -8.133 3.555 -10.602 1 94.5 193 ALA A O 1
ATOM 1423 N N . GLU A 1 194 ? -8.5 1.852 -12.039 1 93.69 194 GLU A N 1
ATOM 1424 C CA . GLU A 1 194 ? -9.75 1.336 -11.484 1 93.69 194 GLU A CA 1
ATOM 1425 C C . GLU A 1 194 ? -10.891 2.33 -11.68 1 93.69 194 GLU A C 1
ATOM 1427 O O . GLU A 1 194 ? -11.969 2.174 -11.094 1 93.69 194 GLU A O 1
ATOM 1432 N N . GLN A 1 195 ? -10.641 3.352 -12.469 1 92.88 195 GLN A N 1
ATOM 1433 C CA . GLN A 1 195 ? -11.664 4.328 -12.82 1 92.88 195 GLN A CA 1
ATOM 1434 C C . GLN A 1 195 ? -12.125 4.148 -14.266 1 92.88 195 GLN A C 1
ATOM 1436 O O . GLN A 1 195 ? -11.5 3.41 -15.031 1 92.88 195 GLN A O 1
ATOM 1441 N N . PRO A 1 196 ? -13.266 4.766 -14.648 1 89.75 196 PRO A N 1
ATOM 1442 C CA . PRO A 1 196 ? -13.82 4.559 -15.984 1 89.75 196 PRO A CA 1
ATOM 1443 C C . PRO A 1 196 ? -12.844 4.945 -17.094 1 89.75 196 PRO A C 1
ATOM 1445 O O . PRO A 1 196 ? -12.828 4.324 -18.156 1 89.75 196 PRO A O 1
ATOM 1448 N N . GLU A 1 197 ? -11.945 5.949 -16.906 1 91.75 197 GLU A N 1
ATOM 1449 C CA . GLU A 1 197 ? -11.023 6.434 -17.922 1 91.75 197 GLU A CA 1
ATOM 1450 C C . GLU A 1 197 ? -9.664 5.75 -17.797 1 91.75 197 GLU A C 1
ATOM 1452 O O . GLU A 1 197 ? -8.648 6.273 -18.281 1 91.75 197 GLU A O 1
ATOM 1457 N N . GLN A 1 198 ? -9.688 4.625 -17.203 1 96.19 198 GLN A N 1
ATOM 1458 C CA . GLN A 1 198 ? -8.461 3.865 -16.984 1 96.19 198 GLN A CA 1
ATOM 1459 C C . GLN A 1 198 ? -7.719 3.645 -18.312 1 96.19 198 GLN A C 1
ATOM 1461 O O . GLN A 1 198 ? -8.336 3.328 -19.328 1 96.19 198 GLN A O 1
ATOM 1466 N N . LEU A 1 199 ? -6.426 3.859 -18.312 1 97.31 199 LEU A N 1
ATOM 1467 C CA . LEU A 1 199 ? -5.547 3.572 -19.438 1 97.31 199 LEU A CA 1
ATOM 1468 C C . LEU A 1 199 ? -4.27 2.883 -18.969 1 97.31 199 LEU A C 1
ATOM 1470 O O . LEU A 1 199 ? -3.637 3.326 -18.016 1 97.31 199 LEU A O 1
ATOM 1474 N N . ILE A 1 200 ? -3.967 1.788 -19.656 1 97.12 200 ILE A N 1
ATOM 1475 C CA . ILE A 1 200 ? -2.738 1.058 -19.359 1 97.12 200 ILE A CA 1
ATOM 1476 C C . ILE A 1 200 ? -1.831 1.058 -20.578 1 97.12 200 ILE A C 1
ATOM 1478 O O . ILE A 1 200 ? -2.229 0.599 -21.656 1 97.12 200 ILE A O 1
ATOM 1482 N N . LEU A 1 201 ? -0.664 1.629 -20.406 1 97.88 201 LEU A N 1
ATOM 1483 C CA . LEU A 1 201 ? 0.374 1.606 -21.438 1 97.88 201 LEU A CA 1
ATOM 1484 C C . LEU A 1 201 ? 1.503 0.659 -21.047 1 97.88 201 LEU A C 1
ATOM 1486 O O . LEU A 1 201 ? 1.998 0.708 -19.906 1 97.88 201 LEU A O 1
ATOM 1490 N N . ARG A 1 202 ? 1.819 -0.24 -21.953 1 97.25 202 ARG A N 1
ATOM 1491 C CA . ARG A 1 202 ? 2.922 -1.175 -21.734 1 97.25 202 ARG A CA 1
ATOM 1492 C C . ARG A 1 202 ? 4.035 -0.942 -22.75 1 97.25 202 ARG A C 1
ATOM 1494 O O . ARG A 1 202 ? 3.77 -0.77 -23.953 1 97.25 202 ARG A O 1
ATOM 1501 N N . GLY A 1 203 ? 5.223 -0.894 -22.234 1 97.25 203 GLY A N 1
ATOM 1502 C CA . GLY A 1 203 ? 6.371 -0.712 -23.094 1 97.25 203 GLY A CA 1
ATOM 1503 C C . GLY A 1 203 ? 7.699 -0.889 -22.391 1 97.25 203 GLY A C 1
ATOM 1504 O O . GLY A 1 203 ? 7.828 -1.749 -21.516 1 97.25 203 GLY A O 1
ATOM 1505 N N . LYS A 1 204 ? 8.672 -0.227 -22.922 1 98.19 204 LYS A N 1
ATOM 1506 C CA . LYS A 1 204 ? 10.039 -0.204 -22.422 1 98.19 204 LYS A CA 1
ATOM 1507 C C . LYS A 1 204 ? 10.492 1.223 -22.125 1 98.19 204 LYS A C 1
ATOM 1509 O O . LYS A 1 204 ? 9.836 2.184 -22.531 1 98.19 204 LYS A O 1
ATOM 1514 N N . LEU A 1 205 ? 11.617 1.267 -21.375 1 98.56 205 LEU A N 1
ATOM 1515 C CA . LEU A 1 205 ? 12.18 2.59 -21.125 1 98.56 205 LEU A CA 1
ATOM 1516 C C . LEU A 1 205 ? 12.477 3.311 -22.438 1 98.56 205 LEU A C 1
ATOM 1518 O O . LEU A 1 205 ? 12.352 4.535 -22.516 1 98.56 205 LEU A O 1
ATOM 1522 N N . ALA A 1 206 ? 12.68 2.615 -23.5 1 98.31 206 ALA A N 1
ATOM 1523 C CA . ALA A 1 206 ? 13.07 3.164 -24.797 1 98.31 206 ALA A CA 1
ATOM 1524 C C . ALA A 1 206 ? 11.875 3.812 -25.5 1 98.31 206 ALA A C 1
ATOM 1526 O O . ALA A 1 206 ? 12.047 4.719 -26.312 1 98.31 206 ALA A O 1
ATOM 1527 N N . ASP A 1 207 ? 10.641 3.439 -25.141 1 98.19 207 ASP A N 1
ATOM 1528 C CA . ASP A 1 207 ? 9.57 3.869 -26.031 1 98.19 207 ASP A CA 1
ATOM 1529 C C . ASP A 1 207 ? 8.352 4.34 -25.234 1 98.19 207 ASP A C 1
ATOM 1531 O O . ASP A 1 207 ? 7.414 4.906 -25.812 1 98.19 207 ASP A O 1
ATOM 1535 N N . ILE A 1 208 ? 8.344 4.18 -23.969 1 98.56 208 ILE A N 1
ATOM 1536 C CA . ILE A 1 208 ? 7.145 4.449 -23.188 1 98.56 208 ILE A CA 1
ATOM 1537 C C . ILE A 1 208 ? 6.809 5.938 -23.234 1 98.56 208 ILE A C 1
ATOM 1539 O O . ILE A 1 208 ? 5.633 6.316 -23.203 1 98.56 208 ILE A O 1
ATOM 1543 N N . ALA A 1 209 ? 7.828 6.781 -23.312 1 98.44 209 ALA A N 1
ATOM 1544 C CA . ALA A 1 209 ? 7.605 8.227 -23.328 1 98.44 209 ALA A CA 1
ATOM 1545 C C . ALA A 1 209 ? 6.77 8.641 -24.531 1 98.44 209 ALA A C 1
ATOM 1547 O O . ALA A 1 209 ? 5.887 9.492 -24.422 1 98.44 209 ALA A O 1
ATOM 1548 N N . ASP A 1 210 ? 7.047 8.047 -25.672 1 98.56 210 ASP A N 1
ATOM 1549 C CA . ASP A 1 210 ? 6.27 8.336 -26.875 1 98.56 210 ASP A CA 1
ATOM 1550 C C . ASP A 1 210 ? 4.801 7.969 -26.672 1 98.56 210 ASP A C 1
ATOM 1552 O O . ASP A 1 210 ? 3.908 8.703 -27.109 1 98.56 210 ASP A O 1
ATOM 1556 N N . GLN A 1 211 ? 4.559 6.879 -26.016 1 98.25 211 GLN A N 1
ATOM 1557 C CA . GLN A 1 211 ? 3.191 6.438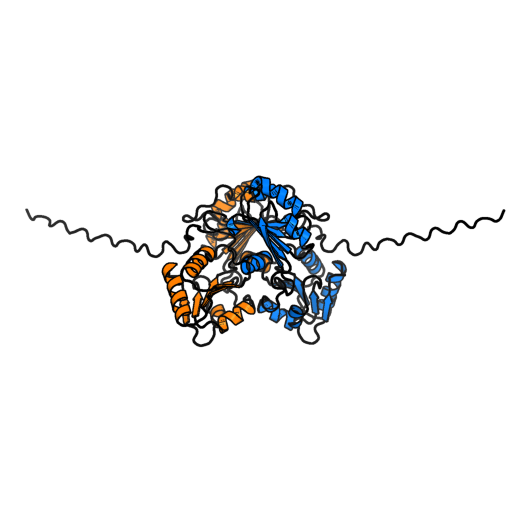 -25.766 1 98.25 211 GLN A CA 1
ATOM 1558 C C . GLN A 1 211 ? 2.469 7.402 -24.828 1 98.25 211 GLN A C 1
ATOM 1560 O O . GLN A 1 211 ? 1.31 7.754 -25.062 1 98.25 211 GLN A O 1
ATOM 1565 N N . VAL A 1 212 ? 3.146 7.797 -23.812 1 98.31 212 VAL A N 1
ATOM 1566 C CA . VAL A 1 212 ? 2.574 8.711 -22.828 1 98.31 212 VAL A CA 1
ATOM 1567 C C . VAL A 1 212 ? 2.203 10.031 -23.5 1 98.31 212 VAL A C 1
ATOM 1569 O O . VAL A 1 212 ? 1.103 10.547 -23.297 1 98.31 212 VAL A O 1
ATOM 1572 N N . GLU A 1 213 ? 3.09 10.539 -24.312 1 98.06 213 GLU A N 1
ATOM 1573 C CA . GLU A 1 213 ? 2.863 11.797 -25.016 1 98.06 213 GLU A CA 1
ATOM 1574 C C . GLU A 1 213 ? 1.73 11.664 -26.031 1 98.06 213 GLU A C 1
ATOM 1576 O O . GLU A 1 213 ? 0.882 12.555 -26.141 1 98.06 213 GLU A O 1
ATOM 1581 N N . SER A 1 214 ? 1.709 10.578 -26.703 1 98.06 214 SER A N 1
ATOM 1582 C CA . SER A 1 214 ? 0.665 10.336 -27.688 1 98.06 214 SER A CA 1
ATOM 1583 C C . SER A 1 214 ? -0.709 10.258 -27.031 1 98.06 214 SER A C 1
ATOM 1585 O O . SER A 1 214 ? -1.702 10.719 -27.594 1 98.06 214 SER A O 1
ATOM 1587 N N . ALA A 1 215 ? -0.745 9.711 -25.844 1 97.44 215 ALA A N 1
ATOM 1588 C CA . ALA A 1 215 ? -2.002 9.555 -25.109 1 97.44 215 ALA A CA 1
ATOM 1589 C C . ALA A 1 215 ? -2.402 10.852 -24.422 1 97.44 215 ALA A C 1
ATOM 1591 O O . ALA A 1 215 ? -3.523 10.977 -23.922 1 97.44 215 ALA A O 1
ATOM 1592 N N . GLY A 1 216 ? -1.462 11.766 -24.328 1 97.25 216 GLY A N 1
ATOM 1593 C CA . GLY A 1 216 ? -1.732 13.047 -23.688 1 97.25 216 GLY A CA 1
ATOM 1594 C C . GLY A 1 216 ? -1.878 12.945 -22.188 1 97.25 216 GLY A C 1
ATOM 1595 O O . GLY A 1 216 ? -2.633 13.711 -21.578 1 97.25 216 GLY A O 1
ATOM 1596 N N . LEU A 1 217 ? -1.241 12.023 -21.578 1 95.38 217 LEU A N 1
ATOM 1597 C CA . LEU A 1 217 ? -1.338 11.828 -20.141 1 95.38 217 LEU A CA 1
ATOM 1598 C C . LEU A 1 217 ? -0.548 12.898 -19.391 1 95.38 217 LEU A C 1
ATOM 1600 O O . LEU A 1 217 ? 0.634 13.109 -19.672 1 95.38 217 LEU A O 1
ATOM 1604 N N . ARG A 1 218 ? -1.2 13.523 -18.438 1 91.19 218 ARG A N 1
ATOM 1605 C CA . ARG A 1 218 ? -0.53 14.609 -17.719 1 91.19 218 ARG A CA 1
ATOM 1606 C C . ARG A 1 218 ? -0.743 14.492 -16.219 1 91.19 218 ARG A C 1
ATOM 1608 O O . ARG A 1 218 ? -0.07 15.164 -15.438 1 91.19 218 ARG A O 1
ATOM 1615 N N . GLN A 1 219 ? -1.66 13.703 -15.805 1 87.94 219 GLN A N 1
ATOM 1616 C CA . GLN A 1 219 ? -1.958 13.586 -14.383 1 87.94 219 GLN A CA 1
ATOM 1617 C C . GLN A 1 219 ? -2.494 12.203 -14.047 1 87.94 219 GLN A C 1
ATOM 1619 O O . GLN A 1 219 ? -2.76 11.398 -14.938 1 87.94 219 GLN A O 1
ATOM 1624 N N . ALA A 1 220 ? -2.555 11.898 -12.75 1 87.56 220 ALA A N 1
ATOM 1625 C CA . ALA A 1 220 ? -3.248 10.742 -12.188 1 87.56 220 ALA A CA 1
ATOM 1626 C C . ALA A 1 220 ? -2.738 9.445 -12.797 1 87.56 220 ALA A C 1
ATOM 1628 O O . ALA A 1 220 ? -3.529 8.617 -13.266 1 87.56 220 ALA A O 1
ATOM 1629 N N . ALA A 1 221 ? -1.438 9.281 -12.82 1 94.81 221 ALA A N 1
ATOM 1630 C CA . ALA A 1 221 ? -0.832 8.062 -13.359 1 94.81 221 ALA A CA 1
ATOM 1631 C C . ALA A 1 221 ? 0.339 7.609 -12.492 1 94.81 221 ALA A C 1
ATOM 1633 O O . ALA A 1 221 ? 1.02 8.43 -11.875 1 94.81 221 ALA A O 1
ATOM 1634 N N . ILE A 1 222 ? 0.505 6.297 -12.43 1 97.12 222 ILE A N 1
ATOM 1635 C CA . ILE A 1 222 ? 1.668 5.676 -11.805 1 97.12 222 ILE A CA 1
ATOM 1636 C C . ILE A 1 222 ? 2.541 5.023 -12.875 1 97.12 222 ILE A C 1
ATOM 1638 O O . ILE A 1 222 ? 2.031 4.43 -13.828 1 97.12 222 ILE A O 1
ATOM 1642 N N . ILE A 1 223 ? 3.826 5.246 -12.805 1 98.38 223 ILE A N 1
ATOM 1643 C CA . ILE A 1 223 ? 4.785 4.605 -13.695 1 98.38 223 ILE A CA 1
ATOM 1644 C C . ILE A 1 223 ? 5.52 3.492 -12.953 1 98.38 223 ILE A C 1
ATOM 1646 O O . ILE A 1 223 ? 6.195 3.748 -11.953 1 98.38 223 ILE A O 1
ATOM 1650 N N . LEU A 1 224 ? 5.367 2.273 -13.352 1 98.62 224 LEU A N 1
ATOM 1651 C CA . LEU A 1 224 ? 6.09 1.13 -12.805 1 98.62 224 LEU A CA 1
ATOM 1652 C C . LEU A 1 224 ? 7.262 0.749 -13.703 1 98.62 224 LEU A C 1
ATOM 1654 O O . LEU A 1 224 ? 7.098 0.591 -14.914 1 98.62 224 LEU A O 1
ATOM 1658 N N . VAL A 1 225 ? 8.438 0.632 -13.094 1 98.62 225 VAL A N 1
ATOM 1659 C CA . VAL A 1 225 ? 9.648 0.322 -13.852 1 98.62 225 VAL A CA 1
ATOM 1660 C C . VAL A 1 225 ? 10.383 -0.836 -13.188 1 98.62 225 VAL A C 1
ATOM 1662 O O . VAL A 1 225 ? 10.602 -0.829 -11.969 1 98.62 225 VAL A O 1
ATOM 1665 N N . GLY A 1 226 ? 10.758 -1.822 -13.969 1 98.06 226 GLY A N 1
ATOM 1666 C CA . GLY A 1 226 ? 11.633 -2.857 -13.445 1 98.06 226 GLY A CA 1
ATOM 1667 C C . GLY A 1 226 ? 11.469 -4.191 -14.148 1 98.06 226 GLY A C 1
ATOM 1668 O O . GLY A 1 226 ? 10.406 -4.488 -14.688 1 98.06 226 GLY A O 1
ATOM 1669 N N . TRP A 1 227 ? 12.375 -5.031 -13.992 1 96.44 227 TRP A N 1
ATOM 1670 C CA . TRP A 1 227 ? 12.422 -6.309 -14.703 1 96.44 227 TRP A CA 1
ATOM 1671 C C . TRP A 1 227 ? 11.398 -7.281 -14.133 1 96.44 227 TRP A C 1
ATOM 1673 O O . TRP A 1 227 ? 11.039 -8.266 -14.789 1 96.44 227 TRP A O 1
ATOM 1683 N N . ALA A 1 228 ? 10.945 -7.055 -12.938 1 94.94 228 ALA A N 1
ATOM 1684 C CA . ALA A 1 228 ? 9.906 -7.891 -12.344 1 94.94 228 ALA A CA 1
ATOM 1685 C C . ALA A 1 228 ? 8.617 -7.816 -13.156 1 94.94 228 ALA A C 1
ATOM 1687 O O . ALA A 1 228 ? 7.758 -8.695 -13.055 1 94.94 228 ALA A O 1
ATOM 1688 N N . LEU A 1 229 ? 8.445 -6.812 -13.977 1 95.62 229 LEU A N 1
ATOM 1689 C CA . LEU A 1 229 ? 7.219 -6.609 -14.75 1 95.62 229 LEU A CA 1
ATOM 1690 C C . LEU A 1 229 ? 7.164 -7.562 -15.938 1 95.62 229 LEU A C 1
ATOM 1692 O O . LEU A 1 229 ? 6.109 -7.734 -16.562 1 95.62 229 LEU A O 1
ATOM 1696 N N . ASN A 1 230 ? 8.227 -8.148 -16.359 1 82.88 230 ASN A N 1
ATOM 1697 C CA . ASN A 1 230 ? 8.273 -9.117 -17.438 1 82.88 230 ASN A CA 1
ATOM 1698 C C . ASN A 1 230 ? 8.383 -10.547 -16.906 1 82.88 230 ASN A C 1
ATOM 1700 O O . ASN A 1 230 ? 8.562 -11.484 -17.688 1 82.88 230 ASN A O 1
ATOM 1704 N N . ALA A 1 231 ? 8.422 -10.633 -15.711 1 59.94 231 ALA A N 1
ATOM 1705 C CA . ALA A 1 231 ? 8.844 -11.93 -15.188 1 59.94 231 ALA A CA 1
ATOM 1706 C C . ALA A 1 231 ? 7.973 -13.055 -15.742 1 59.94 231 ALA A C 1
ATOM 1708 O O . ALA A 1 231 ? 6.766 -13.094 -15.484 1 59.94 231 ALA A O 1
ATOM 1709 N N . GLU A 1 232 ? 8.516 -13.43 -17.047 1 58.94 232 GLU A N 1
ATOM 1710 C CA . GLU A 1 232 ? 8.125 -14.727 -17.594 1 58.94 232 GLU A CA 1
ATOM 1711 C C . GLU A 1 232 ? 9.172 -15.789 -17.266 1 58.94 232 GLU A C 1
ATOM 1713 O O . GLU A 1 232 ? 10.367 -15.492 -17.203 1 58.94 232 GLU A O 1
ATOM 1718 N N . GLY A 1 233 ? 8.859 -16.938 -16.531 1 48.56 233 GLY A N 1
ATOM 1719 C CA . GLY A 1 233 ? 9.781 -18.062 -16.422 1 48.56 233 GLY A CA 1
ATOM 1720 C C . GLY A 1 233 ? 10.633 -18 -15.156 1 48.56 233 GLY A C 1
ATOM 1721 O O . GLY A 1 233 ? 11.758 -18.5 -15.148 1 48.56 233 GLY A O 1
ATOM 1722 N N . PHE A 1 234 ? 10.297 -17.312 -14.242 1 52.81 234 PHE A N 1
ATOM 1723 C CA . PHE A 1 234 ? 11.117 -17.234 -13.039 1 52.81 234 PHE A CA 1
ATOM 1724 C C . PHE A 1 234 ? 10.945 -18.484 -12.18 1 52.81 234 PHE A C 1
ATOM 1726 O O . PHE A 1 234 ? 9.984 -19.219 -12.352 1 52.81 234 PHE A O 1
ATOM 1733 N N . VAL A 1 235 ? 12.062 -18.781 -11.281 1 45.59 235 VAL A N 1
ATOM 1734 C CA . VAL A 1 235 ? 12.047 -19.891 -10.336 1 45.59 235 VAL A CA 1
ATOM 1735 C C . VAL A 1 235 ? 10.93 -19.688 -9.312 1 45.59 235 VAL A C 1
ATOM 1737 O O . VAL A 1 235 ? 10.5 -18.562 -9.078 1 45.59 235 VAL A O 1
ATOM 1740 N N . ASP A 1 236 ? 10.398 -20.734 -8.773 1 49.41 236 ASP A N 1
ATOM 1741 C CA . ASP A 1 236 ? 9.328 -20.703 -7.781 1 49.41 236 ASP A CA 1
ATOM 1742 C C . ASP A 1 236 ? 9.805 -20.078 -6.477 1 49.41 236 ASP A C 1
ATOM 1744 O O . ASP A 1 236 ? 10.977 -20.219 -6.102 1 49.41 236 ASP A O 1
ATOM 1748 N N . SER A 1 237 ? 8.961 -19.281 -5.848 1 52.72 237 SER A N 1
ATOM 1749 C CA . SER A 1 237 ? 9.227 -18.672 -4.547 1 52.72 237 SER A CA 1
ATOM 1750 C C . SER A 1 237 ? 9.477 -19.734 -3.484 1 52.72 237 SER A C 1
ATOM 1752 O O . SER A 1 237 ? 8.969 -20.859 -3.582 1 52.72 237 SER A O 1
ATOM 1754 N N . HIS A 1 238 ? 10.375 -19.625 -2.537 1 45.75 238 HIS A N 1
ATOM 1755 C CA . HIS A 1 238 ? 10.68 -20.531 -1.433 1 45.75 238 HIS A CA 1
ATOM 1756 C C . HIS A 1 238 ? 9.531 -20.578 -0.43 1 45.75 238 HIS A C 1
ATOM 1758 O O . HIS A 1 238 ? 9.508 -21.438 0.459 1 45.75 238 HIS A O 1
ATOM 1764 N N . LEU A 1 239 ? 8.672 -19.672 -0.443 1 44.25 239 LEU A N 1
ATOM 1765 C CA . LEU A 1 239 ? 7.609 -19.609 0.558 1 44.25 239 LEU A CA 1
ATOM 1766 C C . LEU A 1 239 ? 6.887 -20.953 0.658 1 44.25 239 LEU A C 1
ATOM 1768 O O . LEU A 1 239 ? 6.402 -21.312 1.73 1 44.25 239 LEU A O 1
ATOM 1772 N N . TYR A 1 240 ? 6.914 -21.812 -0.39 1 45.41 240 TYR A N 1
ATOM 1773 C CA . TYR A 1 240 ? 6.145 -23.047 -0.382 1 45.41 240 TYR A CA 1
ATOM 1774 C C . TYR A 1 240 ? 7.059 -24.266 -0.524 1 45.41 240 TYR A C 1
ATOM 1776 O O . TYR A 1 240 ? 6.59 -25.391 -0.7 1 45.41 240 TYR A O 1
ATOM 1784 N N . ARG A 1 241 ? 8.406 -24.234 -0.646 1 43.41 241 ARG A N 1
ATOM 1785 C CA . ARG A 1 241 ? 9.289 -25.375 -0.832 1 43.41 241 ARG A CA 1
ATOM 1786 C C . ARG A 1 241 ? 9.266 -26.297 0.393 1 43.41 241 ARG A C 1
ATOM 1788 O O . ARG A 1 241 ? 9.203 -27.516 0.262 1 43.41 241 ARG A O 1
ATOM 1795 N N . SER A 1 242 ? 9.836 -25.844 1.558 1 40.12 242 SER A N 1
ATOM 1796 C CA . SER A 1 242 ? 10.453 -26.766 2.504 1 40.12 242 SER A CA 1
ATOM 1797 C C . SER A 1 242 ? 9.406 -27.672 3.137 1 40.12 242 SER A C 1
ATOM 1799 O O . SER A 1 242 ? 9.734 -28.484 4.016 1 40.12 242 SER A O 1
ATOM 1801 N N . ARG A 1 243 ? 8.156 -27.422 2.994 1 40.81 243 ARG A N 1
ATOM 1802 C CA . ARG A 1 243 ? 7.531 -28.047 4.156 1 40.81 243 ARG A CA 1
ATOM 1803 C C . ARG A 1 243 ? 7.621 -29.562 4.074 1 40.81 243 ARG A C 1
ATOM 1805 O O . ARG A 1 243 ? 7.23 -30.266 5.008 1 40.81 243 ARG A O 1
ATOM 1812 N N . HIS A 1 244 ? 7.668 -30.109 2.904 1 35.94 244 HIS A N 1
ATOM 1813 C CA . HIS A 1 244 ? 7.523 -31.562 2.951 1 35.94 244 HIS A CA 1
ATOM 1814 C C . HIS A 1 244 ? 8.852 -32.25 3.289 1 35.94 244 HIS A C 1
ATOM 1816 O O . HIS A 1 244 ? 8.992 -33.438 3.133 1 35.94 244 HIS A O 1
ATOM 1822 N N . GLN A 1 245 ? 9.992 -31.5 3.393 1 35.84 245 GLN A N 1
ATOM 1823 C CA . GLN A 1 245 ? 11.039 -32.5 3.645 1 35.84 245 GLN A CA 1
ATOM 1824 C C . GLN A 1 245 ? 10.82 -33.188 4.984 1 35.84 245 GLN A C 1
ATOM 1826 O O . GLN A 1 245 ? 10.984 -32.594 6.043 1 35.84 245 GLN A O 1
ATOM 1831 N N . SER A 1 246 ? 9.789 -34 5.051 1 33.44 246 SER A N 1
ATOM 1832 C CA . SER A 1 246 ? 9.711 -34.969 6.148 1 33.44 246 SER A CA 1
ATOM 1833 C C . SER A 1 246 ? 11.094 -35.469 6.555 1 33.44 246 SER A C 1
ATOM 1835 O O . SER A 1 246 ? 11.938 -35.75 5.699 1 33.44 246 SER A O 1
ATOM 1837 N N . PRO A 1 247 ? 11.602 -35.062 7.738 1 36.44 247 PRO A N 1
ATOM 1838 C CA . PRO A 1 247 ? 12.836 -35.688 8.203 1 36.44 247 PRO A CA 1
ATOM 1839 C C . PRO A 1 247 ? 12.875 -37.188 7.887 1 36.44 247 PRO A C 1
ATOM 1841 O O . PRO A 1 247 ? 11.867 -37.875 8.031 1 36.44 247 PRO A O 1
ATOM 1844 N N . GLU A 1 248 ? 13.469 -37.625 6.797 1 34.44 248 GLU A N 1
ATOM 1845 C CA . GLU A 1 248 ? 13.789 -39.031 6.598 1 34.44 248 GLU A CA 1
ATOM 1846 C C . GLU A 1 248 ? 14.047 -39.75 7.93 1 34.44 248 GLU A C 1
ATOM 1848 O O . GLU A 1 248 ? 14.82 -39.25 8.75 1 34.44 248 GLU A O 1
ATOM 1853 N N . SER A 1 249 ? 13.039 -40.375 8.477 1 35.09 249 SER A N 1
ATOM 1854 C CA . SER A 1 249 ? 13.133 -41.281 9.633 1 35.09 249 SER A CA 1
ATOM 1855 C C . SER A 1 249 ? 14.445 -42.062 9.633 1 35.09 249 SER A C 1
ATOM 1857 O O . SER A 1 249 ? 14.812 -42.656 8.617 1 35.09 249 SER A O 1
ATOM 1859 N N . PRO A 1 250 ? 15.445 -41.625 10.461 1 36.38 250 PRO A N 1
ATOM 1860 C CA . PRO A 1 250 ? 16.688 -42.438 10.547 1 36.38 250 PRO A CA 1
ATOM 1861 C C . PRO A 1 250 ? 16.422 -43.938 10.469 1 36.38 250 PRO A C 1
ATOM 1863 O O . PRO A 1 250 ? 15.453 -44.438 11.039 1 36.38 250 PRO A O 1
ATOM 1866 N N . SER A 1 251 ? 16.625 -44.531 9.328 1 33.59 251 SER A N 1
ATOM 1867 C CA . SER A 1 251 ? 16.578 -45.969 9.156 1 33.59 251 SER A CA 1
ATOM 1868 C C . SER A 1 251 ? 17.141 -46.688 10.383 1 33.59 251 SER A C 1
ATOM 1870 O O . SER A 1 251 ? 18.156 -46.281 10.945 1 33.59 251 SER A O 1
ATOM 1872 N N . ALA A 1 252 ? 16.312 -47.469 11.086 1 33.41 252 ALA A N 1
ATOM 1873 C CA . ALA A 1 252 ? 16.578 -48.375 12.195 1 33.41 252 ALA A CA 1
ATOM 1874 C C . ALA A 1 252 ? 17.938 -49.031 12.047 1 33.41 252 ALA A C 1
ATOM 1876 O O . ALA A 1 252 ? 18.219 -49.688 11.039 1 33.41 252 ALA A O 1
ATOM 1877 N N . VAL A 1 253 ? 18.953 -48.469 12.672 1 36.72 253 VAL A N 1
ATOM 1878 C CA . VAL A 1 253 ? 20.25 -49.125 12.898 1 36.72 253 VAL A CA 1
ATOM 1879 C C . VAL A 1 253 ? 20.031 -50.562 13.297 1 36.72 253 VAL A C 1
ATOM 1881 O O . VAL A 1 253 ? 19.281 -50.875 14.219 1 36.72 253 VAL A O 1
ATOM 1884 N N . GLU A 1 254 ? 20.031 -51.469 12.281 1 33.06 254 GLU A N 1
ATOM 1885 C CA . GLU A 1 254 ? 20 -52.938 12.484 1 33.06 254 GLU A CA 1
ATOM 1886 C C . GLU A 1 254 ? 20.875 -53.344 13.664 1 33.06 254 GLU A C 1
ATOM 1888 O O . GLU A 1 254 ? 22.047 -52.938 13.75 1 33.06 254 GLU A O 1
ATOM 1893 N N . PRO A 1 255 ? 20.25 -53.656 14.867 1 35.69 255 PRO A N 1
ATOM 1894 C CA . PRO A 1 255 ? 21.016 -54.125 16.016 1 35.69 255 PRO A CA 1
ATOM 1895 C C . PRO A 1 255 ? 22.094 -55.156 15.625 1 35.69 255 PRO A C 1
ATOM 1897 O O . PRO A 1 255 ? 21.875 -55.969 14.734 1 35.69 255 PRO A O 1
ATOM 1900 N N . ASP A 1 256 ? 23.344 -54.656 15.492 1 31.72 256 ASP A N 1
ATOM 1901 C CA . ASP A 1 256 ? 24.469 -55.562 15.352 1 31.72 256 ASP A CA 1
ATOM 1902 C C . ASP A 1 256 ? 24.297 -56.812 16.234 1 31.72 256 ASP A C 1
ATOM 1904 O O . ASP A 1 256 ? 24.016 -56.688 17.422 1 31.72 256 ASP A O 1
ATOM 1908 N N . THR A 1 257 ? 23.734 -57.906 15.68 1 30.19 257 THR A N 1
ATOM 1909 C CA . THR A 1 257 ? 23.766 -59.25 16.266 1 30.19 257 THR A CA 1
ATOM 1910 C C . THR A 1 257 ? 25.094 -59.5 16.969 1 30.19 257 THR A C 1
ATOM 1912 O O . THR A 1 257 ? 26.156 -59.469 16.328 1 30.19 257 THR A O 1
ATOM 1915 N N . LEU A 1 258 ? 25.328 -58.75 18.141 1 29.39 258 LEU A N 1
ATOM 1916 C CA . LEU A 1 258 ? 26.391 -59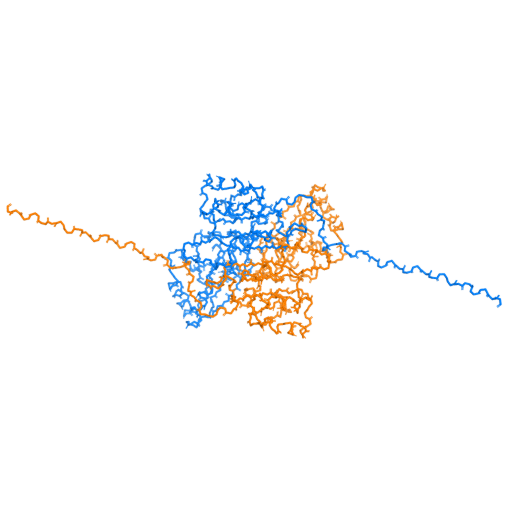.25 19.016 1 29.39 258 LEU A CA 1
ATOM 1917 C C . LEU A 1 258 ? 26.5 -60.75 18.953 1 29.39 258 LEU A C 1
ATOM 1919 O O . LEU A 1 258 ? 25.547 -61.469 19.312 1 29.39 258 LEU A O 1
ATOM 1923 N N . ARG A 1 259 ? 27.219 -61.25 17.891 1 28.56 259 ARG A N 1
ATOM 1924 C CA . ARG A 1 259 ? 27.75 -62.625 17.875 1 28.56 259 ARG A CA 1
ATOM 1925 C C . ARG A 1 259 ? 28.281 -63 19.25 1 28.56 259 ARG A C 1
ATOM 1927 O O . ARG A 1 259 ? 29.125 -62.312 19.812 1 28.56 259 ARG A O 1
ATOM 1934 N N . ARG A 1 260 ? 27.359 -63.562 20.062 1 28.34 260 ARG A N 1
ATOM 1935 C CA . ARG A 1 260 ? 27.672 -64.375 21.234 1 28.34 260 ARG A CA 1
ATOM 1936 C C . ARG A 1 260 ? 28.875 -65.25 20.984 1 28.34 260 ARG A C 1
ATOM 1938 O O . ARG A 1 260 ? 28.797 -66.25 20.25 1 28.34 260 ARG A O 1
ATOM 1945 N N . SER A 1 261 ? 30.078 -64.625 20.484 1 23.8 261 SER A N 1
ATOM 1946 C CA . SER A 1 261 ? 31.109 -65.562 20.938 1 23.8 261 SER A CA 1
ATOM 1947 C C . SER A 1 261 ? 31.312 -65.5 22.438 1 23.8 261 SER A C 1
ATOM 1949 O O . SER A 1 261 ? 31.203 -64.438 23.031 1 23.8 261 SER A O 1
ATOM 1951 N N . MET B 1 1 ? -14.977 -20.031 -14.656 1 92.88 1 MET B N 1
ATOM 1952 C CA . MET B 1 1 ? -14.617 -19.984 -13.242 1 92.88 1 MET B CA 1
ATOM 1953 C C . MET B 1 1 ? -13.219 -19.422 -13.047 1 92.88 1 MET B C 1
ATOM 1955 O O . MET B 1 1 ? -12.359 -19.578 -13.922 1 92.88 1 MET B O 1
ATOM 1959 N N . THR B 1 2 ? -12.953 -18.719 -11.922 1 97.5 2 THR B N 1
ATOM 1960 C CA . THR B 1 2 ? -11.781 -17.844 -11.789 1 97.5 2 THR B CA 1
ATOM 1961 C C . THR B 1 2 ? -11.211 -17.938 -10.383 1 97.5 2 THR B C 1
ATOM 1963 O O . THR B 1 2 ? -11.953 -18.062 -9.406 1 97.5 2 THR B O 1
ATOM 1966 N N . VAL B 1 3 ? -9.914 -18.062 -10.305 1 98.62 3 VAL B N 1
ATOM 1967 C CA . VAL B 1 3 ? -9.242 -17.844 -9.031 1 98.62 3 VAL B CA 1
ATOM 1968 C C . VAL B 1 3 ? -9.023 -16.344 -8.797 1 98.62 3 VAL B C 1
ATOM 1970 O O . VAL B 1 3 ? -8.344 -15.688 -9.594 1 98.62 3 VAL B O 1
ATOM 1973 N N . HIS B 1 4 ? -9.594 -15.844 -7.684 1 98.75 4 HIS B N 1
ATOM 1974 C CA . HIS B 1 4 ? -9.406 -14.453 -7.297 1 98.75 4 HIS B CA 1
ATOM 1975 C C . HIS B 1 4 ? -8.344 -14.32 -6.211 1 98.75 4 HIS B C 1
ATOM 1977 O O . HIS B 1 4 ? -8.578 -14.688 -5.059 1 98.75 4 HIS B O 1
ATOM 1983 N N . PHE B 1 5 ? -7.168 -13.859 -6.625 1 98.69 5 PHE B N 1
ATOM 1984 C CA . PHE B 1 5 ? -6.219 -13.445 -5.598 1 98.69 5 PHE B CA 1
ATOM 1985 C C . PHE B 1 5 ? -6.676 -12.156 -4.922 1 98.69 5 PHE B C 1
ATOM 1987 O O . PHE B 1 5 ? -6.902 -11.148 -5.594 1 98.69 5 PHE B O 1
ATOM 1994 N N . ILE B 1 6 ? -6.773 -12.195 -3.572 1 98.75 6 ILE B N 1
ATOM 1995 C CA . ILE B 1 6 ? -7.406 -11.078 -2.879 1 98.75 6 ILE B CA 1
ATOM 1996 C C . ILE B 1 6 ? -6.504 -10.602 -1.743 1 98.75 6 ILE B C 1
ATOM 1998 O O . ILE B 1 6 ? -6.109 -11.383 -0.881 1 98.75 6 ILE B O 1
ATOM 2002 N N . GLY B 1 7 ? -6.141 -9.281 -1.787 1 98.56 7 GLY B N 1
ATOM 2003 C CA . GLY B 1 7 ? -5.496 -8.695 -0.622 1 98.56 7 GLY B CA 1
ATOM 2004 C C . GLY B 1 7 ? -6.418 -8.602 0.582 1 98.56 7 GLY B C 1
ATOM 2005 O O . GLY B 1 7 ? -7.406 -7.867 0.557 1 98.56 7 GLY B O 1
ATOM 2006 N N . ALA B 1 8 ? -6.039 -9.258 1.621 1 97.88 8 ALA B N 1
ATOM 2007 C CA . ALA B 1 8 ? -6.871 -9.32 2.822 1 97.88 8 ALA B CA 1
ATOM 2008 C C . ALA B 1 8 ? -6.527 -8.188 3.785 1 97.88 8 ALA B C 1
ATOM 2010 O O . ALA B 1 8 ? -7.188 -8.016 4.812 1 97.88 8 ALA B O 1
ATOM 2011 N N . GLY B 1 9 ? -5.539 -7.426 3.447 1 97.12 9 GLY B N 1
ATOM 2012 C CA . GLY B 1 9 ? -5.133 -6.363 4.352 1 97.12 9 GLY B CA 1
ATOM 2013 C C . GLY B 1 9 ? -4.379 -6.871 5.566 1 97.12 9 GLY B C 1
ATOM 2014 O O . GLY B 1 9 ? -3.811 -7.965 5.539 1 97.12 9 GLY B O 1
ATOM 2015 N N . PRO B 1 10 ? -4.324 -6.055 6.574 1 95.94 10 PRO B N 1
ATOM 2016 C CA . PRO B 1 10 ? -3.473 -6.359 7.727 1 95.94 10 PRO B CA 1
ATOM 2017 C C . PRO B 1 10 ? -4.105 -7.375 8.672 1 95.94 10 PRO B C 1
ATOM 2019 O O . PRO B 1 10 ? -3.477 -7.793 9.648 1 95.94 10 PRO B O 1
ATOM 2022 N N . GLY B 1 11 ? -5.312 -7.777 8.469 1 92.56 11 GLY B N 1
ATOM 2023 C CA . GLY B 1 11 ? -5.93 -8.789 9.312 1 92.56 11 GLY B CA 1
ATOM 2024 C C . GLY B 1 11 ? -7.23 -8.328 9.938 1 92.56 11 GLY B C 1
ATOM 2025 O O . GLY B 1 11 ? -8.023 -9.148 10.414 1 92.56 11 GLY B O 1
ATOM 2026 N N . ALA B 1 12 ? -7.445 -7.055 10.031 1 95.56 12 ALA B N 1
ATOM 2027 C CA . ALA B 1 12 ? -8.719 -6.527 10.523 1 95.56 12 ALA B CA 1
ATOM 2028 C C . ALA B 1 12 ? -9.828 -6.715 9.492 1 95.56 12 ALA B C 1
ATOM 2030 O O . ALA B 1 12 ? -9.68 -6.32 8.336 1 95.56 12 ALA B O 1
ATOM 2031 N N . ALA B 1 13 ? -10.914 -7.211 9.953 1 97 13 ALA B N 1
ATOM 2032 C CA . ALA B 1 13 ? -12.008 -7.551 9.047 1 97 13 ALA B CA 1
ATOM 2033 C C . ALA B 1 13 ? -12.594 -6.301 8.398 1 97 13 ALA B C 1
ATOM 2035 O O . ALA B 1 13 ? -13.055 -6.352 7.254 1 97 13 ALA B O 1
ATOM 2036 N N . ASP B 1 14 ? -12.523 -5.23 9.055 1 98.25 14 ASP B N 1
ATOM 2037 C CA . ASP B 1 14 ? -13.133 -4.023 8.516 1 98.25 14 ASP B CA 1
ATOM 2038 C C . ASP B 1 14 ? -12.156 -3.26 7.621 1 98.25 14 ASP B C 1
ATOM 2040 O O . ASP B 1 14 ? -12.477 -2.186 7.113 1 98.25 14 ASP B O 1
ATOM 2044 N N . LEU B 1 15 ? -10.969 -3.789 7.43 1 98.56 15 LEU B N 1
ATOM 2045 C CA . LEU B 1 15 ? -10.023 -3.162 6.508 1 98.56 15 LEU B CA 1
ATOM 2046 C C . LEU B 1 15 ? -9.961 -3.928 5.191 1 98.56 15 LEU B C 1
ATOM 2048 O O . LEU B 1 15 ? -9.117 -3.641 4.34 1 98.56 15 LEU B O 1
ATOM 2052 N N . LEU B 1 16 ? -10.875 -4.922 5.047 1 98.75 16 LEU B N 1
ATOM 2053 C CA . LEU B 1 16 ? -11.117 -5.477 3.721 1 98.75 16 LEU B CA 1
ATOM 2054 C C . LEU B 1 16 ? -11.797 -4.449 2.82 1 98.75 16 LEU B C 1
ATOM 2056 O O . LEU B 1 16 ? -12.578 -3.623 3.295 1 98.75 16 LEU B O 1
ATOM 2060 N N . THR B 1 17 ? -11.484 -4.488 1.545 1 98.88 17 THR B N 1
ATOM 2061 C CA . THR B 1 17 ? -12.227 -3.672 0.59 1 98.88 17 THR B CA 1
ATOM 2062 C C . THR B 1 17 ? -13.625 -4.238 0.368 1 98.88 17 THR B C 1
ATOM 2064 O O . THR B 1 17 ? -13.867 -5.422 0.611 1 98.88 17 THR B O 1
ATOM 2067 N N . LEU B 1 18 ? -14.508 -3.42 -0.124 1 98.88 18 LEU B N 1
ATOM 2068 C CA . LEU B 1 18 ? -15.844 -3.885 -0.493 1 98.88 18 LEU B CA 1
ATOM 2069 C C . LEU B 1 18 ? -15.758 -4.977 -1.555 1 98.88 18 LEU B C 1
ATOM 2071 O O . LEU B 1 18 ? -16.516 -5.953 -1.507 1 98.88 18 LEU B O 1
ATOM 2075 N N . ARG B 1 19 ? -14.867 -4.836 -2.484 1 98.81 19 ARG B N 1
ATOM 2076 C CA . ARG B 1 19 ? -14.688 -5.828 -3.543 1 98.81 19 ARG B CA 1
ATOM 2077 C C . ARG B 1 19 ? -14.242 -7.168 -2.967 1 98.81 19 ARG B C 1
ATOM 2079 O O . ARG B 1 19 ? -14.734 -8.219 -3.383 1 98.81 19 ARG B O 1
ATOM 2086 N N . ALA B 1 20 ? -13.273 -7.078 -2.033 1 98.88 20 ALA B N 1
ATOM 2087 C CA . ALA B 1 20 ? -12.812 -8.297 -1.376 1 98.88 20 ALA B CA 1
ATOM 2088 C C . ALA B 1 20 ? -13.969 -9.031 -0.708 1 98.88 20 ALA B C 1
ATOM 2090 O O . ALA B 1 20 ? -14.125 -10.25 -0.87 1 98.88 20 ALA B O 1
ATOM 2091 N N . VAL B 1 21 ? -14.789 -8.328 -0.011 1 98.81 21 VAL B N 1
ATOM 2092 C CA . VAL B 1 21 ? -15.914 -8.914 0.711 1 98.81 21 VAL B CA 1
ATOM 2093 C C . VAL B 1 21 ? -16.891 -9.547 -0.278 1 98.81 21 VAL B C 1
ATOM 2095 O O . VAL B 1 21 ? -17.359 -10.672 -0.07 1 98.81 21 VAL B O 1
ATOM 2098 N N . ARG B 1 22 ? -17.219 -8.852 -1.308 1 98.69 22 ARG B N 1
ATOM 2099 C CA . ARG B 1 22 ? -18.125 -9.391 -2.32 1 98.69 22 ARG B CA 1
ATOM 2100 C C . ARG B 1 22 ? -17.578 -10.695 -2.896 1 98.69 22 ARG B C 1
ATOM 2102 O O . ARG B 1 22 ? -18.312 -11.68 -3.023 1 98.69 22 ARG B O 1
ATOM 2109 N N . LEU B 1 23 ? -16.312 -10.719 -3.26 1 98.75 23 LEU B N 1
ATOM 2110 C CA . LEU B 1 23 ? -15.695 -11.898 -3.85 1 98.75 23 LEU B CA 1
ATOM 2111 C C . LEU B 1 23 ? -15.68 -13.062 -2.855 1 98.75 23 LEU B C 1
ATOM 2113 O O . LEU B 1 23 ? -15.875 -14.219 -3.24 1 98.75 23 LEU B O 1
ATOM 2117 N N . LEU B 1 24 ? -15.406 -12.727 -1.593 1 98.75 24 LEU B N 1
ATOM 2118 C CA . LEU B 1 24 ? -15.453 -13.758 -0.559 1 98.75 24 LEU B CA 1
ATOM 2119 C C . LEU B 1 24 ? -16.844 -14.367 -0.462 1 98.75 24 LEU B C 1
ATOM 2121 O O . LEU B 1 24 ? -16.984 -15.594 -0.378 1 98.75 24 LEU B O 1
ATOM 2125 N N . GLN B 1 25 ? -17.859 -13.57 -0.528 1 98.56 25 GLN B N 1
ATOM 2126 C CA . GLN B 1 25 ? -19.25 -14.023 -0.42 1 98.56 25 GLN B CA 1
ATOM 2127 C C . GLN B 1 25 ? -19.641 -14.883 -1.616 1 98.56 25 GLN B C 1
ATOM 2129 O O . GLN B 1 25 ? -20.406 -15.836 -1.477 1 98.56 25 GLN B O 1
ATOM 2134 N N . ASP B 1 26 ? -19.047 -14.594 -2.709 1 98.06 26 ASP B N 1
ATOM 2135 C CA . ASP B 1 26 ? -19.484 -15.195 -3.961 1 98.06 26 ASP B CA 1
ATOM 2136 C C . ASP B 1 26 ? -18.656 -16.422 -4.305 1 98.06 26 ASP B C 1
ATOM 2138 O O . ASP B 1 26 ? -18.984 -17.172 -5.238 1 98.06 26 ASP B O 1
ATOM 2142 N N . SER B 1 27 ? -17.547 -16.688 -3.617 1 98.62 27 SER B N 1
ATOM 2143 C CA . SER B 1 27 ? -16.656 -17.797 -3.941 1 98.62 27 SER B CA 1
ATOM 2144 C C . SER B 1 27 ? -16.969 -19.016 -3.078 1 98.62 27 SER B C 1
ATOM 2146 O O . SER B 1 27 ? -16.812 -18.969 -1.856 1 98.62 27 SER B O 1
ATOM 2148 N N . PRO B 1 28 ? -17.266 -20.125 -3.674 1 98.5 28 PRO B N 1
ATOM 2149 C CA . PRO B 1 28 ? -17.594 -21.328 -2.908 1 98.5 28 PRO B CA 1
ATOM 2150 C C . PRO B 1 28 ? -16.375 -21.938 -2.225 1 98.5 28 PRO B C 1
ATOM 2152 O O . PRO B 1 28 ? -16.5 -22.766 -1.32 1 98.5 28 PRO B O 1
ATOM 2155 N N . VAL B 1 29 ? -15.172 -21.609 -2.678 1 98.69 29 VAL B N 1
ATOM 2156 C CA . VAL B 1 29 ? -13.93 -22.109 -2.098 1 98.69 29 VAL B CA 1
ATOM 2157 C C . VAL B 1 29 ? -13.047 -20.938 -1.679 1 98.69 29 VAL B C 1
ATOM 2159 O O . VAL B 1 29 ? -12.914 -19.953 -2.42 1 98.69 29 VAL B O 1
ATOM 2162 N N . CYS B 1 30 ? -12.508 -21.031 -0.454 1 98.75 30 CYS B N 1
ATOM 2163 C CA . CYS B 1 30 ? -11.594 -20 0.042 1 98.75 30 CYS B CA 1
ATOM 2164 C C . CYS B 1 30 ? -10.297 -20.625 0.546 1 98.75 30 CYS B C 1
ATOM 2166 O O . CYS B 1 30 ? -10.312 -21.469 1.45 1 98.75 30 CYS B O 1
ATOM 2168 N N . LEU B 1 31 ? -9.25 -20.281 -0.125 1 98.44 31 LEU B N 1
ATOM 2169 C CA . LEU B 1 31 ? -7.906 -20.656 0.319 1 98.44 31 LEU B CA 1
ATOM 2170 C C . LEU B 1 31 ? -7.277 -19.516 1.13 1 98.44 31 LEU B C 1
ATOM 2172 O O . LEU B 1 31 ? -7.281 -18.359 0.699 1 98.44 31 LEU B O 1
ATOM 2176 N N . TYR B 1 32 ? -6.754 -19.797 2.334 1 96.94 32 TYR B N 1
ATOM 2177 C CA . TYR B 1 32 ? -6.176 -18.781 3.213 1 96.94 32 TYR B CA 1
ATOM 2178 C C . TYR B 1 32 ? -5.023 -19.375 4.023 1 96.94 32 TYR B C 1
ATOM 2180 O O . TYR B 1 32 ? -4.93 -20.578 4.207 1 96.94 32 TYR B O 1
ATOM 2188 N N . ALA B 1 33 ? -4.105 -18.5 4.395 1 92.38 33 ALA B N 1
ATOM 2189 C CA . ALA B 1 33 ? -3.076 -18.906 5.348 1 92.38 33 ALA B CA 1
ATOM 2190 C C . ALA B 1 33 ? -3.502 -18.594 6.777 1 92.38 33 ALA B C 1
ATOM 2192 O O . ALA B 1 33 ? -3.479 -17.422 7.195 1 92.38 33 ALA B O 1
ATOM 2193 N N . GLY B 1 34 ? -3.773 -19.562 7.547 1 89.81 34 GLY B N 1
ATOM 2194 C CA . GLY B 1 34 ? -4.293 -19.406 8.898 1 89.81 34 GLY B CA 1
ATOM 2195 C C . GLY B 1 34 ? -3.312 -18.734 9.836 1 89.81 34 GLY B C 1
ATOM 2196 O O . GLY B 1 34 ? -3.699 -18.25 10.906 1 89.81 34 GLY B O 1
ATOM 2197 N N . THR B 1 35 ? -2.096 -18.688 9.469 1 83.75 35 THR B N 1
ATOM 2198 C CA . THR B 1 35 ? -1.074 -18 10.25 1 83.75 35 THR B CA 1
ATOM 2199 C C . THR B 1 35 ? -1.362 -16.516 10.328 1 83.75 35 THR B C 1
ATOM 2201 O O . THR B 1 35 ? -1.058 -15.859 11.328 1 83.75 35 THR B O 1
ATOM 2204 N N . TYR B 1 36 ? -2.025 -15.961 9.297 1 84.25 36 TYR B N 1
ATOM 2205 C CA . TYR B 1 36 ? -2.141 -14.516 9.18 1 84.25 36 TYR B CA 1
ATOM 2206 C C . TYR B 1 36 ? -3.602 -14.086 9.141 1 84.25 36 TYR B C 1
ATOM 2208 O O . TYR B 1 36 ? -3.926 -12.945 9.484 1 84.25 36 TYR B O 1
ATOM 2216 N N . ILE B 1 37 ? -4.379 -14.992 8.641 1 91 37 ILE B N 1
ATOM 2217 C CA . ILE B 1 37 ? -5.781 -14.656 8.43 1 91 37 ILE B CA 1
ATOM 2218 C C . ILE B 1 37 ? -6.641 -15.297 9.516 1 91 37 ILE B C 1
ATOM 2220 O O . ILE B 1 37 ? -6.613 -16.516 9.695 1 91 37 ILE B O 1
ATOM 2224 N N . GLY B 1 38 ? -7.438 -14.484 10.188 1 91.25 38 GLY B N 1
ATOM 2225 C CA . GLY B 1 38 ? -8.227 -14.969 11.305 1 91.25 38 GLY B CA 1
ATOM 2226 C C . GLY B 1 38 ? -9.688 -15.172 10.961 1 91.25 38 GLY B C 1
ATOM 2227 O O . GLY B 1 38 ? -10.102 -14.953 9.82 1 91.25 38 GLY B O 1
ATOM 2228 N N . ASP B 1 39 ? -10.445 -15.555 11.984 1 94.12 39 ASP B N 1
ATOM 2229 C CA . ASP B 1 39 ? -11.844 -15.93 11.828 1 94.12 39 ASP B CA 1
ATOM 2230 C C . ASP B 1 39 ? -12.695 -14.727 11.43 1 94.12 39 ASP B C 1
ATOM 2232 O O . ASP B 1 39 ? -13.68 -14.875 10.703 1 94.12 39 ASP B O 1
ATOM 2236 N N . ASP B 1 40 ? -12.312 -13.617 11.906 1 95.19 40 ASP B N 1
ATOM 2237 C CA . ASP B 1 40 ? -13.102 -12.43 11.625 1 95.19 40 ASP B CA 1
ATOM 2238 C C . ASP B 1 40 ? -13.141 -12.141 10.125 1 95.19 40 ASP B C 1
ATOM 2240 O O . ASP B 1 40 ? -14.18 -11.758 9.586 1 95.19 40 ASP B O 1
ATOM 2244 N N . VAL B 1 41 ? -12.016 -12.312 9.477 1 96.75 41 VAL B N 1
ATOM 2245 C CA . VAL B 1 41 ? -11.938 -12.117 8.039 1 96.75 41 VAL B CA 1
ATOM 2246 C C . VAL B 1 41 ? -12.75 -13.203 7.328 1 96.75 41 VAL B C 1
ATOM 2248 O O . VAL B 1 41 ? -13.531 -12.914 6.422 1 96.75 41 VAL B O 1
ATOM 2251 N N . LEU B 1 42 ? -12.633 -14.414 7.785 1 97.75 42 LEU B N 1
ATOM 2252 C CA . LEU B 1 42 ? -13.258 -15.562 7.141 1 97.75 42 LEU B CA 1
ATOM 2253 C C . LEU B 1 42 ? -14.773 -15.531 7.316 1 97.75 42 LEU B C 1
ATOM 2255 O O . LEU B 1 42 ? -15.508 -16.172 6.551 1 97.75 42 LEU B O 1
ATOM 2259 N N . ALA B 1 43 ? -15.219 -14.805 8.305 1 97.62 43 ALA B N 1
ATOM 2260 C CA . ALA B 1 43 ? -16.656 -14.688 8.57 1 97.62 43 ALA B CA 1
ATOM 2261 C C . ALA B 1 43 ? -17.375 -13.977 7.426 1 97.62 43 ALA B C 1
ATOM 2263 O O . ALA B 1 43 ? -18.594 -14.016 7.344 1 97.62 43 ALA B O 1
ATOM 2264 N N . HIS B 1 44 ? -16.641 -13.375 6.535 1 98.19 44 HIS B N 1
ATOM 2265 C CA . HIS B 1 44 ? -17.234 -12.695 5.391 1 98.19 44 HIS B CA 1
ATOM 2266 C C . HIS B 1 44 ? -17.547 -13.68 4.27 1 98.19 44 HIS B C 1
ATOM 2268 O O . HIS B 1 44 ? -18.25 -13.336 3.314 1 98.19 44 HIS B O 1
ATOM 2274 N N . CYS B 1 45 ? -17.047 -14.891 4.359 1 98.44 45 CYS B N 1
ATOM 2275 C CA . CYS B 1 45 ? -17.344 -15.898 3.344 1 98.44 45 CYS B CA 1
ATOM 2276 C C . CYS B 1 45 ? -18.812 -16.297 3.391 1 98.44 45 CYS B C 1
ATOM 2278 O O . CYS B 1 45 ? -19.453 -16.188 4.438 1 98.44 45 CYS B O 1
ATOM 2280 N N . GLY B 1 46 ? -19.344 -16.719 2.258 1 97.31 46 GLY B N 1
ATOM 2281 C CA . GLY B 1 46 ? -20.719 -17.188 2.205 1 97.31 46 GLY B CA 1
ATOM 2282 C C . GLY B 1 46 ? -20.938 -18.453 3.02 1 97.31 46 GLY B C 1
ATOM 2283 O O . GLY B 1 46 ? -19.984 -19.141 3.373 1 97.31 46 GLY B O 1
ATOM 2284 N N . PRO B 1 47 ? -22.25 -18.609 3.188 1 95.19 47 PRO B N 1
ATOM 2285 C CA . PRO B 1 47 ? -22.562 -19.859 3.869 1 95.19 47 PRO B CA 1
ATOM 2286 C C . PRO B 1 47 ? -22.172 -21.094 3.049 1 95.19 47 PRO B C 1
ATOM 2288 O O . PRO B 1 47 ? -22.359 -21.109 1.829 1 95.19 47 PRO B O 1
ATOM 2291 N N . GLY B 1 48 ? -21.516 -22.031 3.59 1 96.31 48 GLY B N 1
ATOM 2292 C CA . GLY B 1 48 ? -21.188 -23.266 2.918 1 96.31 48 GLY B CA 1
ATOM 2293 C C . GLY B 1 48 ? -19.844 -23.219 2.203 1 96.31 48 GLY B C 1
ATOM 2294 O O . GLY B 1 48 ? -19.438 -24.172 1.549 1 96.31 48 GLY B O 1
ATOM 2295 N N . THR B 1 49 ? -19.203 -22.031 2.258 1 98.38 49 THR B N 1
ATOM 2296 C CA . THR 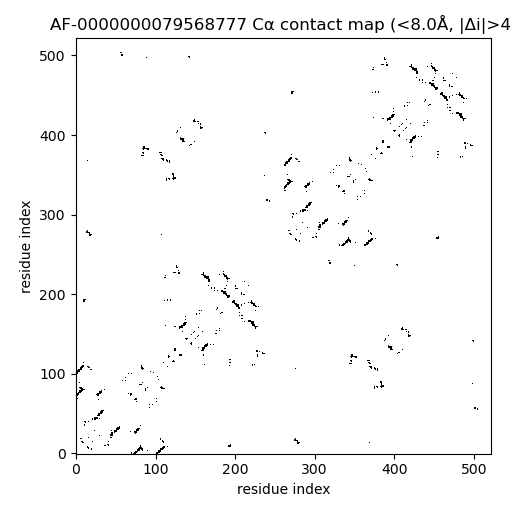B 1 49 ? -17.891 -21.906 1.638 1 98.38 49 THR B CA 1
ATOM 2297 C C . THR B 1 49 ? -16.922 -22.953 2.215 1 98.38 49 THR B C 1
ATOM 2299 O O . THR B 1 49 ? -16.875 -23.141 3.432 1 98.38 49 THR B O 1
ATOM 2302 N N . GLU B 1 50 ? -16.25 -23.688 1.347 1 98.56 50 GLU B N 1
ATOM 2303 C CA . GLU B 1 50 ? -15.164 -24.562 1.788 1 98.56 50 GLU B CA 1
ATOM 2304 C C . GLU B 1 50 ? -13.922 -23.75 2.156 1 98.56 50 GLU B C 1
ATOM 2306 O O . GLU B 1 50 ? -13.312 -23.109 1.297 1 98.56 50 GLU B O 1
ATOM 2311 N N . LEU B 1 51 ? -13.602 -23.766 3.406 1 98.31 51 LEU B N 1
ATOM 2312 C CA . LEU B 1 51 ? -12.422 -23.062 3.893 1 98.31 51 LEU B CA 1
ATOM 2313 C C . LEU B 1 51 ? -11.219 -24 3.955 1 98.31 51 LEU B C 1
ATOM 2315 O O . LEU B 1 51 ? -11.258 -25.031 4.637 1 98.31 51 LEU B O 1
ATOM 2319 N N . ILE B 1 52 ? -10.148 -23.625 3.248 1 98.12 52 ILE B N 1
ATOM 2320 C CA . ILE B 1 52 ? -8.961 -24.469 3.191 1 98.12 52 ILE B CA 1
ATOM 2321 C C . ILE B 1 52 ? -7.746 -23.688 3.689 1 98.12 52 ILE B C 1
ATOM 2323 O O . ILE B 1 52 ? -7.312 -22.734 3.047 1 98.12 52 ILE B O 1
ATOM 2327 N N . ASP B 1 53 ? -7.207 -24.094 4.785 1 97.06 53 ASP B N 1
ATOM 2328 C CA . ASP B 1 53 ? -6 -23.5 5.352 1 97.06 53 ASP B CA 1
ATOM 2329 C C . ASP B 1 53 ? -4.75 -24 4.621 1 97.06 53 ASP B C 1
ATOM 2331 O O . ASP B 1 53 ? -4.441 -25.188 4.641 1 97.06 53 ASP B O 1
ATOM 2335 N N . THR B 1 54 ? -4.043 -23.062 4.051 1 95.19 54 THR B N 1
ATOM 2336 C CA . THR B 1 54 ? -2.918 -23.438 3.203 1 95.19 54 THR B CA 1
ATOM 2337 C C . THR B 1 54 ? -1.627 -23.5 4.016 1 95.19 54 THR B C 1
ATOM 2339 O O . THR B 1 54 ? -0.556 -23.781 3.469 1 95.19 54 THR B O 1
ATOM 2342 N N . ALA B 1 55 ? -1.701 -23.234 5.285 1 88.31 55 ALA B N 1
ATOM 2343 C CA . ALA B 1 55 ? -0.515 -23.188 6.137 1 88.31 55 ALA B CA 1
ATOM 2344 C C . ALA B 1 55 ? 0.294 -24.469 6.039 1 88.31 55 ALA B C 1
ATOM 2346 O O . ALA B 1 55 ? 1.517 -24.453 6.203 1 88.31 55 ALA B O 1
ATOM 2347 N N . HIS B 1 56 ? -0.367 -25.547 5.691 1 89.19 56 HIS B N 1
ATOM 2348 C CA . HIS B 1 56 ? 0.323 -26.828 5.684 1 89.19 56 HIS B CA 1
ATOM 2349 C C . HIS B 1 56 ? 0.353 -27.438 4.285 1 89.19 56 HIS B C 1
ATOM 2351 O O . HIS B 1 56 ? 0.673 -28.609 4.117 1 89.19 56 HIS B O 1
ATOM 2357 N N . LEU B 1 57 ? 0.048 -26.672 3.281 1 93.19 57 LEU B N 1
ATOM 2358 C CA . LEU B 1 57 ? 0.049 -27.141 1.897 1 93.19 57 LEU B CA 1
ATOM 2359 C C . LEU B 1 57 ? 1.248 -26.578 1.138 1 93.19 57 LEU B C 1
ATOM 2361 O O . LEU B 1 57 ? 1.66 -25.438 1.37 1 93.19 57 LEU B O 1
ATOM 2365 N N . ASN B 1 58 ? 1.785 -27.375 0.32 1 93.31 58 ASN B N 1
ATOM 2366 C CA . ASN B 1 58 ? 2.773 -26.859 -0.616 1 93.31 58 ASN B CA 1
ATOM 2367 C C . ASN B 1 58 ? 2.113 -26.281 -1.87 1 93.31 58 ASN B C 1
ATOM 2369 O O . ASN B 1 58 ? 0.89 -26.344 -2.008 1 93.31 58 ASN B O 1
ATOM 2373 N N . LEU B 1 59 ? 2.877 -25.766 -2.729 1 94.25 59 LEU B N 1
ATOM 2374 C CA . LEU B 1 59 ? 2.354 -25.047 -3.889 1 94.25 59 LEU B CA 1
ATOM 2375 C C . LEU B 1 59 ? 1.571 -26 -4.797 1 94.25 59 LEU B C 1
ATOM 2377 O O . LEU B 1 59 ? 0.502 -25.641 -5.297 1 94.25 59 LEU B O 1
ATOM 2381 N N . ASP B 1 60 ? 2.111 -27.156 -4.992 1 95.12 60 ASP B N 1
ATOM 2382 C CA . ASP B 1 60 ? 1.432 -28.141 -5.84 1 95.12 60 ASP B CA 1
ATOM 2383 C C . ASP B 1 60 ? 0.037 -28.453 -5.305 1 95.12 60 ASP B C 1
ATOM 2385 O O . ASP B 1 60 ? -0.929 -28.516 -6.07 1 95.12 60 ASP B O 1
ATOM 2389 N N . GLU B 1 61 ? -0.031 -28.594 -4.078 1 96.81 61 GLU B N 1
ATOM 2390 C CA . GLU B 1 61 ? -1.302 -28.922 -3.436 1 96.81 61 GLU B CA 1
ATOM 2391 C C . GLU B 1 61 ? -2.283 -27.75 -3.543 1 96.81 61 GLU B C 1
ATOM 2393 O O . GLU B 1 61 ? -3.48 -27.953 -3.752 1 96.81 61 GLU B O 1
ATOM 2398 N N . ILE B 1 62 ? -1.783 -26.578 -3.377 1 97.19 62 ILE B N 1
ATOM 2399 C CA . ILE B 1 62 ? -2.611 -25.375 -3.494 1 97.19 62 ILE B CA 1
ATOM 2400 C C . ILE B 1 62 ? -3.178 -25.281 -4.906 1 97.19 62 ILE B C 1
ATOM 2402 O O . ILE B 1 62 ? -4.375 -25.047 -5.09 1 97.19 62 ILE B O 1
ATOM 2406 N N . ILE B 1 63 ? -2.373 -25.547 -5.879 1 97.62 63 ILE B N 1
ATOM 2407 C CA . ILE B 1 63 ? -2.789 -25.469 -7.277 1 97.62 63 ILE B CA 1
ATOM 2408 C C . ILE B 1 63 ? -3.793 -26.578 -7.582 1 97.62 63 ILE B C 1
ATOM 2410 O O . ILE B 1 63 ? -4.766 -26.359 -8.312 1 97.62 63 ILE B O 1
ATOM 2414 N N . ASP B 1 64 ? -3.555 -27.703 -7.043 1 98 64 ASP B N 1
ATOM 2415 C CA . ASP B 1 64 ? -4.48 -28.828 -7.238 1 98 64 ASP B CA 1
ATOM 2416 C C . ASP B 1 64 ? -5.883 -28.453 -6.758 1 98 64 ASP B C 1
ATOM 2418 O O . ASP B 1 64 ? -6.875 -28.797 -7.406 1 98 64 ASP B O 1
ATOM 2422 N N . VAL B 1 65 ? -5.91 -27.797 -5.617 1 98.06 65 VAL B N 1
ATOM 2423 C CA . VAL B 1 65 ? -7.195 -27.359 -5.086 1 98.06 65 VAL B CA 1
ATOM 2424 C C . VAL B 1 65 ? -7.863 -26.406 -6.07 1 98.06 65 VAL B C 1
ATOM 2426 O O . VAL B 1 65 ? -9.055 -26.531 -6.363 1 98.06 65 VAL B O 1
ATOM 2429 N N . ALA B 1 66 ? -7.176 -25.484 -6.598 1 98.19 66 ALA B N 1
ATOM 2430 C CA . ALA B 1 66 ? -7.703 -24.5 -7.531 1 98.19 66 ALA B CA 1
ATOM 2431 C C . ALA B 1 66 ? -8.203 -25.156 -8.812 1 98.19 66 ALA B C 1
ATOM 2433 O O . ALA B 1 66 ? -9.266 -24.812 -9.328 1 98.19 66 ALA B O 1
ATOM 2434 N N . VAL B 1 67 ? -7.441 -26.109 -9.273 1 98.31 67 VAL B N 1
ATOM 2435 C CA . VAL B 1 67 ? -7.797 -26.812 -10.508 1 98.31 67 VAL B CA 1
ATOM 2436 C C . VAL B 1 67 ? -9.078 -27.609 -10.289 1 98.31 67 VAL B C 1
ATOM 2438 O O . VAL B 1 67 ? -9.984 -27.578 -11.133 1 98.31 67 VAL B O 1
ATOM 2441 N N . ARG B 1 68 ? -9.125 -28.297 -9.211 1 98.25 68 ARG B N 1
ATOM 2442 C CA . ARG B 1 68 ? -10.32 -29.078 -8.891 1 98.25 68 ARG B CA 1
ATOM 2443 C C . ARG B 1 68 ? -11.547 -28.172 -8.812 1 98.25 68 ARG B C 1
ATOM 2445 O O . ARG B 1 68 ? -12.617 -28.516 -9.32 1 98.25 68 ARG B O 1
ATOM 2452 N N . ALA B 1 69 ? -11.391 -27.047 -8.133 1 98.38 69 ALA B N 1
ATOM 2453 C CA . ALA B 1 69 ? -12.492 -26.094 -8.031 1 98.38 69 ALA B CA 1
ATOM 2454 C C . ALA B 1 69 ? -12.93 -25.609 -9.414 1 98.38 69 ALA B C 1
ATOM 2456 O O . ALA B 1 69 ? -14.125 -25.531 -9.703 1 98.38 69 ALA B O 1
ATOM 2457 N N . HIS B 1 70 ? -12.008 -25.312 -10.242 1 97.5 70 HIS B N 1
ATOM 2458 C CA . HIS B 1 70 ? -12.281 -24.859 -11.602 1 97.5 70 HIS B CA 1
ATOM 2459 C C . HIS B 1 70 ? -13.062 -25.922 -12.383 1 97.5 70 HIS B C 1
ATOM 2461 O O . HIS B 1 70 ? -14.047 -25.594 -13.055 1 97.5 70 HIS B O 1
ATOM 2467 N N . GLU B 1 71 ? -12.625 -27.094 -12.281 1 97.69 71 GLU B N 1
ATOM 2468 C CA . GLU B 1 71 ? -13.289 -28.203 -12.969 1 97.69 71 GLU B CA 1
ATOM 2469 C C . GLU B 1 71 ? -14.727 -28.375 -12.484 1 97.69 71 GLU B C 1
ATOM 2471 O O . GLU B 1 71 ? -15.602 -28.781 -13.25 1 97.69 71 GLU B O 1
ATOM 2476 N N . ALA B 1 72 ? -14.93 -28.047 -11.273 1 97.94 72 ALA B N 1
ATOM 2477 C CA . ALA B 1 72 ? -16.266 -28.156 -10.688 1 97.94 72 ALA B CA 1
ATOM 2478 C C . ALA B 1 72 ? -17.094 -26.922 -10.977 1 97.94 72 ALA B C 1
ATOM 2480 O O . ALA B 1 72 ? -18.25 -26.828 -10.562 1 97.94 72 ALA B O 1
ATOM 2481 N N . GLY B 1 73 ? -16.469 -25.875 -11.555 1 97.88 73 GLY B N 1
ATOM 2482 C CA . GLY B 1 73 ? -17.188 -24.672 -11.922 1 97.88 73 GLY B CA 1
ATOM 2483 C C . GLY B 1 73 ? -17.281 -23.672 -10.781 1 97.88 73 GLY B C 1
ATOM 2484 O O . GLY B 1 73 ? -18.203 -22.844 -10.75 1 97.88 73 GLY B O 1
ATOM 2485 N N . HIS B 1 74 ? -16.375 -23.766 -9.82 1 98.38 74 HIS B N 1
ATOM 2486 C CA . HIS B 1 74 ? -16.422 -22.891 -8.656 1 98.38 74 HIS B CA 1
ATOM 2487 C C . HIS B 1 74 ? -15.344 -21.828 -8.727 1 98.38 74 HIS B C 1
ATOM 2489 O O . HIS B 1 74 ? -14.203 -22.109 -9.102 1 98.38 74 HIS B O 1
ATOM 2495 N N . ASP B 1 75 ? -15.703 -20.625 -8.375 1 98.56 75 ASP B N 1
ATOM 2496 C CA . ASP B 1 75 ? -14.703 -19.594 -8.141 1 98.56 75 ASP B CA 1
ATOM 2497 C C . ASP B 1 75 ? -13.938 -19.844 -6.84 1 98.56 75 ASP B C 1
ATOM 2499 O O . ASP B 1 75 ? -14.469 -20.469 -5.918 1 98.56 75 ASP B O 1
ATOM 2503 N N . VAL B 1 76 ? -12.727 -19.438 -6.832 1 98.81 76 VAL B N 1
ATOM 2504 C CA . VAL B 1 76 ? -11.867 -19.594 -5.66 1 98.81 76 VAL B CA 1
ATOM 2505 C C . VAL B 1 76 ? -11.391 -18.219 -5.18 1 98.81 76 VAL B C 1
ATOM 2507 O O . VAL B 1 76 ? -10.883 -17.422 -5.969 1 98.81 76 VAL B O 1
ATOM 2510 N N . ALA B 1 77 ? -11.633 -17.938 -3.908 1 98.81 77 ALA B N 1
ATOM 2511 C CA . ALA B 1 77 ? -10.961 -16.812 -3.248 1 98.81 77 ALA B CA 1
ATOM 2512 C C . ALA B 1 77 ? -9.633 -17.25 -2.633 1 98.81 77 ALA B C 1
ATOM 2514 O O . ALA B 1 77 ? -9.609 -18.109 -1.747 1 98.81 77 ALA B O 1
ATOM 2515 N N . ARG B 1 78 ? -8.578 -16.734 -3.109 1 98.56 78 ARG B N 1
ATOM 2516 C CA . ARG B 1 78 ? -7.25 -16.969 -2.547 1 98.56 78 ARG B CA 1
ATOM 2517 C C . ARG B 1 78 ? -6.746 -15.742 -1.797 1 98.56 78 ARG B C 1
ATOM 2519 O O . ARG B 1 78 ? -6.234 -14.805 -2.408 1 98.56 78 ARG B O 1
ATOM 2526 N N . LEU B 1 79 ? -6.832 -15.789 -0.489 1 98 79 LEU B N 1
ATOM 2527 C CA . LEU B 1 79 ? -6.508 -14.633 0.338 1 98 79 LEU B CA 1
ATOM 2528 C C . LEU B 1 79 ? -5 -14.516 0.542 1 98 79 LEU B C 1
ATOM 2530 O O . LEU B 1 79 ? -4.332 -15.508 0.833 1 98 79 LEU B O 1
ATOM 2534 N N . CYS B 1 80 ? -4.531 -13.289 0.335 1 95.44 80 CYS B N 1
ATOM 2535 C CA . CYS B 1 80 ? -3.158 -12.898 0.622 1 95.44 80 CYS B CA 1
ATOM 2536 C C . CYS B 1 80 ? -3.102 -11.914 1.783 1 95.44 80 CYS B C 1
ATOM 2538 O O . CYS B 1 80 ? -3.854 -10.938 1.812 1 95.44 80 CYS B O 1
ATOM 2540 N N . SER B 1 81 ? -2.211 -12.219 2.748 1 93.44 81 SER B N 1
ATOM 2541 C CA . SER B 1 81 ? -2.023 -11.227 3.801 1 93.44 81 SER B CA 1
ATOM 2542 C C . SER B 1 81 ? -1.455 -9.93 3.24 1 93.44 81 SER B C 1
ATOM 2544 O O . SER B 1 81 ? -0.532 -9.945 2.424 1 93.44 81 SER B O 1
ATOM 2546 N N . GLY B 1 82 ? -1.992 -8.852 3.652 1 95.75 82 GLY B N 1
ATOM 2547 C CA . GLY B 1 82 ? -1.587 -7.57 3.102 1 95.75 82 GLY B CA 1
ATOM 2548 C C . GLY B 1 82 ? -2.084 -7.344 1.687 1 95.75 82 GLY B C 1
ATOM 2549 O O . GLY B 1 82 ? -3.279 -7.48 1.413 1 95.75 82 GLY B O 1
ATOM 2550 N N . ASP B 1 83 ? -1.241 -6.875 0.854 1 98.12 83 ASP B N 1
ATOM 2551 C CA . ASP B 1 83 ? -1.516 -6.672 -0.565 1 98.12 83 ASP B CA 1
ATOM 2552 C C . ASP B 1 83 ? -0.702 -7.637 -1.425 1 98.12 83 ASP B C 1
ATOM 2554 O O . ASP B 1 83 ? 0.464 -7.91 -1.13 1 98.12 83 ASP B O 1
ATOM 2558 N N . PRO B 1 84 ? -1.289 -8.078 -2.537 1 97.56 84 PRO B N 1
ATOM 2559 C CA . PRO B 1 84 ? -0.658 -9.109 -3.369 1 97.56 84 PRO B CA 1
ATOM 2560 C C . PRO B 1 84 ? 0.57 -8.594 -4.117 1 97.56 84 PRO B C 1
ATOM 2562 O O . PRO B 1 84 ? 1.341 -9.383 -4.664 1 97.56 84 PRO B O 1
ATOM 2565 N N . SER B 1 85 ? 0.814 -7.34 -4.168 1 97.5 85 SER B N 1
ATOM 2566 C CA . SER B 1 85 ? 1.844 -6.785 -5.039 1 97.5 85 SER B CA 1
ATOM 2567 C C . SER B 1 85 ? 3.24 -7.094 -4.516 1 97.5 85 SER B C 1
ATOM 2569 O O . SER B 1 85 ? 4.223 -6.996 -5.25 1 97.5 85 SER B O 1
ATOM 2571 N N . VAL B 1 86 ? 3.377 -7.43 -3.217 1 96.31 86 VAL B N 1
ATOM 2572 C CA . VAL B 1 86 ? 4.711 -7.672 -2.678 1 96.31 86 VAL B CA 1
ATOM 2573 C C . VAL B 1 86 ? 4.695 -8.93 -1.814 1 96.31 86 VAL B C 1
ATOM 2575 O O . VAL B 1 86 ? 3.809 -9.109 -0.978 1 96.31 86 VAL B O 1
ATOM 2578 N N . TYR B 1 87 ? 5.629 -9.805 -2.027 1 93 87 TYR B N 1
ATOM 2579 C CA . TYR B 1 87 ? 5.906 -10.977 -1.208 1 93 87 TYR B CA 1
ATOM 2580 C C . TYR B 1 87 ? 4.672 -11.859 -1.076 1 93 87 TYR B C 1
ATOM 2582 O O . TYR B 1 87 ? 4.352 -12.328 0.018 1 93 87 TYR B O 1
ATOM 2590 N N . SER B 1 88 ? 3.973 -12.07 -2.15 1 92.56 88 SER B N 1
ATOM 2591 C CA . SER B 1 88 ? 2.699 -12.773 -2.102 1 92.56 88 SER B CA 1
ATOM 2592 C C . SER B 1 88 ? 2.789 -14.125 -2.809 1 92.56 88 SER B C 1
ATOM 2594 O O . SER B 1 88 ? 1.876 -14.945 -2.707 1 92.56 88 SER B O 1
ATOM 2596 N N . ALA B 1 89 ? 3.76 -14.359 -3.598 1 89.44 89 ALA B N 1
ATOM 2597 C CA . ALA B 1 89 ? 3.982 -15.586 -4.359 1 89.44 89 ALA B CA 1
ATOM 2598 C C . ALA B 1 89 ? 2.943 -15.742 -5.465 1 89.44 89 ALA B C 1
ATOM 2600 O O . ALA B 1 89 ? 2.682 -16.859 -5.93 1 89.44 89 ALA B O 1
ATOM 2601 N N . ILE B 1 90 ? 2.242 -14.711 -5.801 1 92.88 90 ILE B N 1
ATOM 2602 C CA . ILE B 1 90 ? 1.218 -14.828 -6.832 1 92.88 90 ILE B CA 1
ATOM 2603 C C . ILE B 1 90 ? 1.873 -15.125 -8.18 1 92.88 90 ILE B C 1
ATOM 2605 O O . ILE B 1 90 ? 1.291 -15.812 -9.023 1 92.88 90 ILE B O 1
ATOM 2609 N N . ALA B 1 91 ? 3.092 -14.594 -8.336 1 91.75 91 ALA B N 1
ATOM 2610 C CA . ALA B 1 91 ? 3.766 -14.836 -9.609 1 91.75 91 ALA B CA 1
ATOM 2611 C C . ALA B 1 91 ? 3.887 -16.328 -9.891 1 91.75 91 ALA B C 1
ATOM 2613 O O . ALA B 1 91 ? 3.545 -16.781 -10.984 1 91.75 91 ALA B O 1
ATOM 2614 N N . GLU B 1 92 ? 4.305 -17.094 -8.945 1 92 92 GLU B N 1
ATOM 2615 C CA . GLU B 1 92 ? 4.473 -18.531 -9.117 1 92 92 GLU B CA 1
ATOM 2616 C C . GLU B 1 92 ? 3.127 -19.234 -9.234 1 92 92 GLU B C 1
ATOM 2618 O O . GLU B 1 92 ? 2.969 -20.141 -10.055 1 92 92 GLU B O 1
ATOM 2623 N N . GLN B 1 93 ? 2.195 -18.859 -8.453 1 95.12 93 GLN B N 1
ATOM 2624 C CA . GLN B 1 93 ? 0.869 -19.469 -8.508 1 95.12 93 GLN B CA 1
ATOM 2625 C C . GLN B 1 93 ? 0.194 -19.188 -9.852 1 95.12 93 GLN B C 1
ATOM 2627 O O . GLN B 1 93 ? -0.379 -20.094 -10.461 1 95.12 93 GLN B O 1
ATOM 2632 N N . ALA B 1 94 ? 0.28 -17.969 -10.312 1 93.81 94 ALA B N 1
ATOM 2633 C CA . ALA B 1 94 ? -0.332 -17.578 -11.57 1 93.81 94 ALA B CA 1
ATOM 2634 C C . ALA B 1 94 ? 0.247 -18.375 -12.742 1 93.81 94 ALA B C 1
ATOM 2636 O O . ALA B 1 94 ? -0.488 -18.812 -13.625 1 93.81 94 ALA B O 1
ATOM 2637 N N . ARG B 1 95 ? 1.507 -18.578 -12.711 1 92.31 95 ARG B N 1
ATOM 2638 C CA . ARG B 1 95 ? 2.156 -19.344 -13.766 1 92.31 95 ARG B CA 1
ATOM 2639 C C . ARG B 1 95 ? 1.605 -20.766 -13.812 1 92.31 95 ARG B C 1
ATOM 2641 O O . ARG B 1 95 ? 1.346 -21.297 -14.898 1 92.31 95 ARG B O 1
ATOM 2648 N N . ARG B 1 96 ? 1.504 -21.297 -12.68 1 95.06 96 ARG B N 1
ATOM 2649 C CA . ARG B 1 96 ? 0.983 -22.672 -12.602 1 95.06 96 ARG B CA 1
ATOM 2650 C C . ARG B 1 96 ? -0.479 -22.719 -13.039 1 95.06 96 ARG B C 1
ATOM 2652 O O . ARG B 1 96 ? -0.9 -23.656 -13.711 1 95.06 96 ARG B O 1
ATOM 2659 N N . LEU B 1 97 ? -1.257 -21.75 -12.664 1 96.94 97 LEU B N 1
ATOM 2660 C CA . LEU B 1 97 ? -2.656 -21.672 -13.07 1 96.94 97 LEU B CA 1
ATOM 2661 C C . LEU B 1 97 ? -2.773 -21.516 -14.586 1 96.94 97 LEU B C 1
ATOM 2663 O O . LEU B 1 97 ? -3.625 -22.141 -15.219 1 96.94 97 LEU B O 1
ATOM 2667 N N . ASP B 1 98 ? -1.931 -20.688 -15.172 1 94.5 98 ASP B N 1
ATOM 2668 C CA . ASP B 1 98 ? -1.905 -20.516 -16.625 1 94.5 98 ASP B CA 1
ATOM 2669 C C . ASP B 1 98 ? -1.663 -21.844 -17.328 1 94.5 98 ASP B C 1
ATOM 2671 O O . ASP B 1 98 ? -2.357 -22.156 -18.297 1 94.5 98 ASP B O 1
ATOM 2675 N N . ARG B 1 99 ? -0.695 -22.562 -16.828 1 94.56 99 ARG B N 1
ATOM 2676 C CA . ARG B 1 99 ? -0.364 -23.844 -17.422 1 94.56 99 ARG B CA 1
ATOM 2677 C C . ARG B 1 99 ? -1.549 -24.797 -17.344 1 94.56 99 ARG B C 1
ATOM 2679 O O . ARG B 1 99 ? -1.746 -25.625 -18.25 1 94.56 99 ARG B O 1
ATOM 2686 N N . ALA B 1 100 ? -2.273 -24.641 -16.344 1 96.81 100 ALA B N 1
ATOM 2687 C CA . ALA B 1 100 ? -3.416 -25.531 -16.125 1 96.81 100 ALA B CA 1
ATOM 2688 C C . ALA B 1 100 ? -4.656 -25 -16.844 1 96.81 100 ALA B C 1
ATOM 2690 O O . ALA B 1 100 ? -5.707 -25.641 -16.844 1 96.81 100 ALA B O 1
ATOM 2691 N N . GLY B 1 101 ? -4.555 -23.75 -17.391 1 95.94 101 GLY B N 1
ATOM 2692 C CA . GLY B 1 101 ? -5.684 -23.156 -18.094 1 95.94 101 GLY B CA 1
ATOM 2693 C C . GLY B 1 101 ? -6.738 -22.594 -17.156 1 95.94 101 GLY B C 1
ATOM 2694 O O . GLY B 1 101 ? -7.914 -22.516 -17.516 1 95.94 101 GLY B O 1
ATOM 2695 N N . VAL B 1 102 ? -6.441 -22.312 -15.945 1 97.88 102 VAL B N 1
ATOM 2696 C CA . VAL B 1 102 ? -7.367 -21.766 -14.953 1 97.88 102 VAL B CA 1
ATOM 2697 C C . VAL B 1 102 ? -7.281 -20.234 -14.953 1 97.88 102 VAL B C 1
ATOM 2699 O O . VAL B 1 102 ? -6.219 -19.672 -14.688 1 97.88 102 VAL B O 1
ATOM 2702 N N . PRO B 1 103 ? -8.375 -19.531 -15.242 1 97.75 103 PRO B N 1
ATOM 2703 C CA . PRO B 1 103 ? -8.344 -18.078 -15.203 1 97.75 103 PRO B CA 1
ATOM 2704 C C . PRO B 1 103 ? -8.125 -17.516 -13.797 1 97.75 103 PRO B C 1
ATOM 2706 O O . PRO B 1 103 ? -8.516 -18.156 -12.812 1 97.75 103 PRO B O 1
ATOM 2709 N N . TRP B 1 104 ? -7.496 -16.359 -13.742 1 98.25 104 TRP B N 1
ATOM 2710 C CA . TRP B 1 104 ? -7.27 -15.727 -12.453 1 98.25 104 TRP B CA 1
ATOM 2711 C C . TRP B 1 104 ? -7.23 -14.203 -12.602 1 98.25 104 TRP B C 1
ATOM 2713 O O . TRP B 1 104 ? -7.047 -13.688 -13.703 1 98.25 104 TRP B O 1
ATOM 2723 N N . ASP B 1 105 ? -7.473 -13.492 -11.492 1 97.69 105 ASP B N 1
ATOM 2724 C CA . ASP B 1 105 ? -7.336 -12.039 -11.391 1 97.69 105 ASP B CA 1
ATOM 2725 C C . ASP B 1 105 ? -6.922 -11.625 -9.984 1 97.69 105 ASP B C 1
ATOM 2727 O O . ASP B 1 105 ? -6.723 -12.469 -9.109 1 97.69 105 ASP B O 1
ATOM 2731 N N . VAL B 1 106 ? -6.625 -10.344 -9.844 1 98.38 106 VAL B N 1
ATOM 2732 C CA . VAL B 1 106 ? -6.086 -9.859 -8.578 1 98.38 106 VAL B CA 1
ATOM 2733 C C . VAL B 1 106 ? -6.918 -8.68 -8.078 1 98.38 106 VAL B C 1
ATOM 2735 O O . VAL B 1 106 ? -7.266 -7.785 -8.852 1 98.38 106 VAL B O 1
ATOM 2738 N N . THR B 1 107 ? -7.289 -8.703 -6.859 1 98.81 107 THR B N 1
ATOM 2739 C CA . THR B 1 107 ? -7.859 -7.578 -6.129 1 98.81 107 THR B CA 1
ATOM 2740 C C . THR B 1 107 ? -6.859 -7.035 -5.109 1 98.81 107 THR B C 1
ATOM 2742 O O . THR B 1 107 ? -6.395 -7.77 -4.238 1 98.81 107 THR B O 1
ATOM 2745 N N . PRO B 1 108 ? -6.5 -5.75 -5.219 1 98.81 108 PRO B N 1
ATOM 2746 C CA . PRO B 1 108 ? -5.539 -5.188 -4.266 1 98.81 108 PRO B CA 1
ATOM 2747 C C . PRO B 1 108 ? -6.117 -5.035 -2.861 1 98.81 108 PRO B C 1
ATOM 2749 O O . PRO B 1 108 ? -7.332 -5.141 -2.676 1 98.81 108 PRO B O 1
ATOM 2752 N N . GLY B 1 109 ? -5.301 -4.906 -1.88 1 98.62 109 GLY B N 1
ATOM 2753 C CA . GLY B 1 109 ? -5.668 -4.668 -0.492 1 98.62 109 GLY B CA 1
ATOM 2754 C C . GLY B 1 109 ? -4.762 -3.664 0.2 1 98.62 109 GLY B C 1
ATOM 2755 O O . GLY B 1 109 ? -3.904 -3.053 -0.438 1 98.62 109 GLY B O 1
ATOM 2756 N N . VAL B 1 110 ? -4.977 -3.451 1.483 1 98.62 110 VAL B N 1
ATOM 2757 C CA . VAL B 1 110 ? -4.176 -2.537 2.289 1 98.62 110 VAL B CA 1
ATOM 2758 C C . VAL B 1 110 ? -2.852 -3.199 2.658 1 98.62 110 VAL B C 1
ATOM 2760 O O . VAL B 1 110 ? -2.832 -4.219 3.354 1 98.62 110 VAL B O 1
ATOM 2763 N N . PRO B 1 111 ? -1.764 -2.646 2.236 1 98.19 111 PRO B N 1
ATOM 2764 C CA . PRO B 1 111 ? -0.474 -3.242 2.592 1 98.19 111 PRO B CA 1
ATOM 2765 C C . PRO B 1 111 ? -0.121 -3.053 4.066 1 98.19 111 PRO B C 1
ATOM 2767 O O . PRO B 1 111 ? -0.617 -2.123 4.707 1 98.19 111 PRO B O 1
ATOM 2770 N N . ALA B 1 112 ? 0.768 -3.887 4.539 1 96.56 112 ALA B N 1
ATOM 2771 C CA . ALA B 1 112 ? 1.163 -3.891 5.945 1 96.56 112 ALA B CA 1
ATOM 2772 C C . ALA B 1 112 ? 1.783 -2.557 6.344 1 96.56 112 ALA B C 1
ATOM 2774 O O . ALA B 1 112 ? 1.486 -2.023 7.414 1 96.56 112 ALA B O 1
ATOM 2775 N N . TYR B 1 113 ? 2.678 -1.963 5.52 1 97.88 113 TYR B N 1
ATOM 2776 C CA . TYR B 1 113 ? 3.355 -0.726 5.891 1 97.88 113 TYR B CA 1
ATOM 2777 C C . TYR B 1 113 ? 2.363 0.427 6 1 97.88 113 TYR B C 1
ATOM 2779 O O . TYR B 1 113 ? 2.516 1.309 6.848 1 97.88 113 TYR B O 1
ATOM 2787 N N . ALA B 1 114 ? 1.35 0.427 5.094 1 98.44 114 ALA B N 1
ATOM 2788 C CA . ALA B 1 114 ? 0.325 1.467 5.125 1 98.44 114 ALA B CA 1
ATOM 2789 C C . ALA B 1 114 ? -0.502 1.383 6.406 1 98.44 114 ALA B C 1
ATOM 2791 O O . ALA B 1 114 ? -0.792 2.404 7.031 1 98.44 114 ALA B O 1
ATOM 2792 N N . ALA B 1 115 ? -0.86 0.147 6.773 1 98.38 115 ALA B N 1
ATOM 2793 C CA . ALA B 1 115 ? -1.584 -0.063 8.023 1 98.38 115 ALA B CA 1
ATOM 2794 C C . ALA B 1 115 ? -0.759 0.404 9.219 1 98.38 115 ALA B C 1
ATOM 2796 O O . ALA B 1 115 ? -1.281 1.064 10.117 1 98.38 115 ALA B O 1
ATOM 2797 N N . ALA B 1 116 ? 0.498 0.075 9.211 1 98.06 116 ALA B N 1
ATOM 2798 C CA . ALA B 1 116 ? 1.394 0.482 10.289 1 98.06 116 ALA B CA 1
ATOM 2799 C C . ALA B 1 116 ? 1.5 2.002 10.367 1 98.06 116 ALA B C 1
ATOM 2801 O O . ALA B 1 116 ? 1.407 2.582 11.453 1 98.06 116 ALA B O 1
ATOM 2802 N N . ALA B 1 117 ? 1.696 2.609 9.227 1 98.25 117 ALA B N 1
ATOM 2803 C CA . ALA B 1 117 ? 1.798 4.066 9.188 1 98.25 117 ALA B CA 1
ATOM 2804 C C . ALA B 1 117 ? 0.533 4.723 9.734 1 98.25 117 ALA B C 1
ATOM 2806 O O . ALA B 1 117 ? 0.605 5.695 10.484 1 98.25 117 ALA B O 1
ATOM 2807 N N . ALA B 1 118 ? -0.598 4.203 9.344 1 98 118 ALA B N 1
ATOM 2808 C CA . ALA B 1 118 ? -1.873 4.73 9.82 1 98 1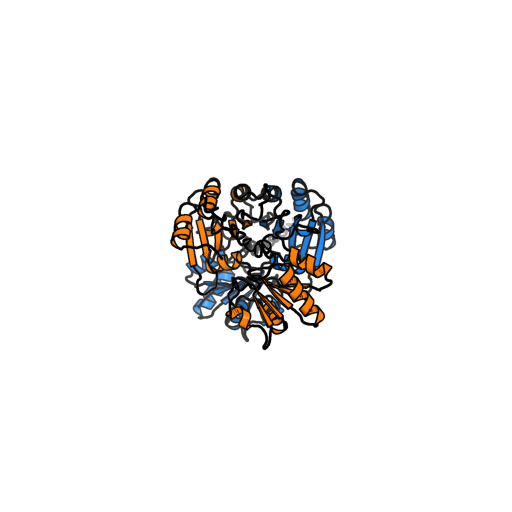18 ALA B CA 1
ATOM 2809 C C . ALA B 1 118 ? -1.986 4.605 11.336 1 98 118 ALA B C 1
ATOM 2811 O O . ALA B 1 118 ? -2.385 5.555 12.016 1 98 118 ALA B O 1
ATOM 2812 N N . LEU B 1 119 ? -1.588 3.473 11.867 1 96.69 119 LEU B N 1
ATOM 2813 C CA . LEU B 1 119 ? -1.684 3.195 13.297 1 96.69 119 LEU B CA 1
ATOM 2814 C C . LEU B 1 119 ? -0.845 4.184 14.102 1 96.69 119 LEU B C 1
ATOM 2816 O O . LEU B 1 119 ? -1.254 4.617 15.18 1 96.69 119 LEU B O 1
ATOM 2820 N N . ILE B 1 120 ? 0.285 4.539 13.531 1 95.94 120 ILE B N 1
ATOM 2821 C CA . ILE B 1 120 ? 1.174 5.395 14.312 1 95.94 120 ILE B CA 1
ATOM 2822 C C . ILE B 1 120 ? 0.961 6.855 13.922 1 95.94 120 ILE B C 1
ATOM 2824 O O . ILE B 1 120 ? 1.637 7.746 14.438 1 95.94 120 ILE B O 1
ATOM 2828 N N . GLY B 1 121 ? 0.047 7.098 12.961 1 94.88 121 GLY B N 1
ATOM 2829 C CA . GLY B 1 121 ? -0.317 8.453 12.586 1 94.88 121 GLY B CA 1
ATOM 2830 C C . GLY B 1 121 ? 0.797 9.188 11.867 1 94.88 121 GLY B C 1
ATOM 2831 O O . GLY B 1 121 ? 1.06 10.359 12.148 1 94.88 121 GLY B O 1
ATOM 2832 N N . LYS B 1 122 ? 1.448 8.5 10.945 1 94.88 122 LYS B N 1
ATOM 2833 C CA . LYS B 1 122 ? 2.59 9.141 10.297 1 94.88 122 LYS B CA 1
ATOM 2834 C C . LYS B 1 122 ? 2.484 9.047 8.781 1 94.88 122 LYS B C 1
ATOM 2836 O O . LYS B 1 122 ? 2.068 8.023 8.242 1 94.88 122 LYS B O 1
ATOM 2841 N N . GLU B 1 123 ? 2.805 10.117 8.156 1 96.19 123 GLU B N 1
ATOM 2842 C CA . GLU B 1 123 ? 3.166 10.109 6.746 1 96.19 123 GLU B CA 1
ATOM 2843 C C . GLU B 1 123 ? 4.637 9.75 6.555 1 96.19 123 GLU B C 1
ATOM 2845 O O . GLU B 1 123 ? 5.512 10.305 7.219 1 96.19 123 GLU B O 1
ATOM 2850 N N . LEU B 1 124 ? 4.93 8.922 5.602 1 97.62 124 LEU B N 1
ATOM 2851 C CA . LEU B 1 124 ? 6.277 8.375 5.469 1 97.62 124 LEU B CA 1
ATOM 2852 C C . LEU B 1 124 ? 7.102 9.195 4.488 1 97.62 124 LEU B C 1
ATOM 2854 O O . LEU B 1 124 ? 8.305 8.969 4.336 1 97.62 124 LEU B O 1
ATOM 2858 N N . THR B 1 125 ? 6.445 10.102 3.777 1 95.44 125 THR B N 1
ATOM 2859 C CA . THR B 1 125 ? 7.102 11.062 2.895 1 95.44 125 THR B CA 1
ATOM 2860 C C . THR B 1 125 ? 6.832 12.492 3.355 1 95.44 125 THR B C 1
ATOM 2862 O O . THR B 1 125 ? 5.762 13.039 3.094 1 95.44 125 THR B O 1
ATOM 2865 N N . VAL B 1 126 ? 7.734 13.016 4.035 1 91.12 126 VAL B N 1
ATOM 2866 C CA . VAL B 1 126 ? 7.605 14.344 4.621 1 91.12 126 VAL B CA 1
ATOM 2867 C C . VAL B 1 126 ? 8.531 15.32 3.902 1 91.12 126 VAL B C 1
ATOM 2869 O O . VAL B 1 126 ? 9.727 15.047 3.742 1 91.12 126 VAL B O 1
ATOM 2872 N N . PRO B 1 127 ? 7.98 16.422 3.49 1 87.06 127 PRO B N 1
ATOM 2873 C CA . PRO B 1 127 ? 8.812 17.391 2.781 1 87.06 127 PRO B CA 1
ATOM 2874 C C . PRO B 1 127 ? 10.078 17.75 3.547 1 87.06 127 PRO B C 1
ATOM 2876 O O . PRO B 1 127 ? 10.039 17.938 4.766 1 87.06 127 PRO B O 1
ATOM 2879 N N . GLU B 1 128 ? 11.203 17.797 2.828 1 85.94 128 GLU B N 1
ATOM 2880 C CA . GLU B 1 128 ? 12.523 18.219 3.309 1 85.94 128 GLU B CA 1
ATOM 2881 C C . GLU B 1 128 ? 13.117 17.172 4.242 1 85.94 128 GLU B C 1
ATOM 2883 O O . GLU B 1 128 ? 14.18 17.391 4.828 1 85.94 128 GLU B O 1
ATOM 2888 N N . VAL B 1 129 ? 12.492 16.062 4.418 1 91.19 129 VAL B N 1
ATOM 2889 C CA . VAL B 1 129 ? 13.016 15.008 5.277 1 91.19 129 VAL B CA 1
ATOM 2890 C C . VAL B 1 129 ? 13.211 13.734 4.465 1 91.19 129 VAL B C 1
ATOM 2892 O O . VAL B 1 129 ? 14.344 13.266 4.293 1 91.19 129 VAL B O 1
ATOM 2895 N N . ALA B 1 130 ? 12.195 13.25 3.908 1 94.94 130 ALA B N 1
ATOM 2896 C CA . ALA B 1 130 ? 12.195 12.062 3.062 1 94.94 130 ALA B CA 1
ATOM 2897 C C . ALA B 1 130 ? 11.07 12.109 2.041 1 94.94 130 ALA B C 1
ATOM 2899 O O . ALA B 1 130 ? 9.93 12.438 2.383 1 94.94 130 ALA B O 1
ATOM 2900 N N . GLN B 1 131 ? 11.391 11.75 0.834 1 95.56 131 GLN B N 1
ATOM 2901 C CA . GLN B 1 131 ? 10.406 11.82 -0.242 1 95.56 131 GLN B CA 1
ATOM 2902 C C . GLN B 1 131 ? 10.258 10.469 -0.94 1 95.56 131 GLN B C 1
ATOM 2904 O O . GLN B 1 131 ? 9.742 10.398 -2.059 1 95.56 131 GLN B O 1
ATOM 2909 N N . SER B 1 132 ? 10.789 9.398 -0.36 1 97.94 132 SER B N 1
ATOM 2910 C CA . SER B 1 132 ? 10.688 8.047 -0.907 1 97.94 132 SER B CA 1
ATOM 2911 C C . SER B 1 132 ? 10.523 7.012 0.201 1 97.94 132 SER B C 1
ATOM 2913 O O . SER B 1 132 ? 10.945 7.234 1.336 1 97.94 132 SER B O 1
ATOM 2915 N N . VAL B 1 133 ? 9.852 5.945 -0.125 1 98.62 133 VAL B N 1
ATOM 2916 C CA . VAL B 1 133 ? 9.703 4.785 0.75 1 98.62 133 VAL B CA 1
ATOM 2917 C C . VAL B 1 133 ? 10.211 3.533 0.039 1 98.62 133 VAL B C 1
ATOM 2919 O O . VAL B 1 133 ? 9.852 3.273 -1.111 1 98.62 133 VAL B O 1
ATOM 2922 N N . VAL B 1 134 ? 11.086 2.803 0.713 1 98.69 134 VAL B N 1
ATOM 2923 C CA . VAL B 1 134 ? 11.586 1.538 0.183 1 98.69 134 VAL B CA 1
ATOM 2924 C C . VAL B 1 134 ? 10.93 0.373 0.924 1 98.69 134 VAL B C 1
ATOM 2926 O O . VAL B 1 134 ? 11.078 0.245 2.143 1 98.69 134 VAL B O 1
ATOM 2929 N N . LEU B 1 135 ? 10.18 -0.366 0.188 1 98.56 135 LEU B N 1
ATOM 2930 C CA . LEU B 1 135 ? 9.688 -1.646 0.687 1 98.56 135 LEU B CA 1
ATOM 2931 C C . LEU B 1 135 ? 10.695 -2.76 0.41 1 98.56 135 LEU B C 1
ATOM 2933 O O . LEU B 1 135 ? 10.953 -3.096 -0.748 1 98.56 135 LEU B O 1
ATOM 2937 N N . THR B 1 136 ? 11.273 -3.256 1.479 1 97.44 136 THR B N 1
ATOM 2938 C CA . THR B 1 136 ? 12.273 -4.301 1.292 1 97.44 136 THR B CA 1
ATOM 2939 C C . THR B 1 136 ? 12.164 -5.355 2.391 1 97.44 136 THR B C 1
ATOM 2941 O O . THR B 1 136 ? 11.164 -5.406 3.111 1 97.44 136 THR B O 1
ATOM 2944 N N . ARG B 1 137 ? 13.023 -6.285 2.344 1 93.31 137 ARG B N 1
ATOM 2945 C CA . ARG B 1 137 ? 13.008 -7.395 3.291 1 93.31 137 ARG B CA 1
ATOM 2946 C C . ARG B 1 137 ? 14.422 -7.781 3.707 1 93.31 137 ARG B C 1
ATOM 2948 O O . ARG B 1 137 ? 15.398 -7.27 3.156 1 93.31 137 ARG B O 1
ATOM 2955 N N . ALA B 1 138 ? 14.484 -8.484 4.758 1 83.69 138 ALA B N 1
ATOM 2956 C CA . ALA B 1 138 ? 15.773 -9.055 5.152 1 83.69 138 ALA B CA 1
ATOM 2957 C C . ALA B 1 138 ? 16.047 -10.352 4.398 1 83.69 138 ALA B C 1
ATOM 2959 O O . ALA B 1 138 ? 15.133 -11.008 3.92 1 83.69 138 ALA B O 1
ATOM 2960 N N . GLN B 1 139 ? 17.344 -10.523 4.215 1 70.69 139 GLN B N 1
ATOM 2961 C CA . GLN B 1 139 ? 17.734 -11.797 3.619 1 70.69 139 GLN B CA 1
ATOM 2962 C C . GLN B 1 139 ? 17.266 -12.969 4.477 1 70.69 139 GLN B C 1
ATOM 2964 O O . GLN B 1 139 ? 17.391 -12.938 5.699 1 70.69 139 GLN B O 1
ATOM 2969 N N . ARG B 1 140 ? 16.422 -13.688 3.74 1 62.25 140 ARG B N 1
ATOM 2970 C CA . ARG B 1 140 ? 16.078 -14.953 4.383 1 62.25 140 ARG B CA 1
ATOM 2971 C C . ARG B 1 140 ? 17.031 -16.062 3.932 1 62.25 140 ARG B C 1
ATOM 2973 O O . ARG B 1 140 ? 17.719 -15.922 2.918 1 62.25 140 ARG B O 1
ATOM 2980 N N . ASP B 1 141 ? 17.156 -17.016 4.723 1 53.88 141 ASP B N 1
ATOM 2981 C CA . ASP B 1 141 ? 17.984 -18.172 4.406 1 53.88 141 ASP B CA 1
ATOM 2982 C C . ASP B 1 141 ? 17.625 -18.75 3.043 1 53.88 141 ASP B C 1
ATOM 2984 O O . ASP B 1 141 ? 18.516 -19.172 2.289 1 53.88 141 ASP B O 1
ATOM 2988 N N . SER B 1 142 ? 16.406 -18.609 2.637 1 52.12 142 SER B N 1
ATOM 2989 C CA . SER B 1 142 ? 15.945 -19.359 1.468 1 52.12 142 SER B CA 1
ATOM 2990 C C . SER B 1 142 ? 15.961 -18.484 0.218 1 52.12 142 SER B C 1
ATOM 2992 O O . SER B 1 142 ? 16.047 -19 -0.901 1 52.12 142 SER B O 1
ATOM 2994 N N . THR B 1 143 ? 15.852 -17.234 0.399 1 65.06 143 THR B N 1
ATOM 2995 C CA . THR B 1 143 ? 15.797 -16.344 -0.763 1 65.06 143 THR B CA 1
ATOM 2996 C C . THR B 1 143 ? 16.906 -15.297 -0.696 1 65.06 143 THR B C 1
ATOM 2998 O O . THR B 1 143 ? 16.906 -14.445 0.197 1 65.06 143 THR B O 1
ATOM 3001 N N . LYS B 1 144 ? 17.781 -15.562 -1.667 1 75.81 144 LYS B N 1
ATOM 3002 C CA . LYS B 1 144 ? 18.906 -14.641 -1.727 1 75.81 144 LYS B CA 1
ATOM 3003 C C . LYS B 1 144 ? 18.469 -13.266 -2.23 1 75.81 144 LYS B C 1
ATOM 3005 O O . LYS B 1 144 ? 17.688 -13.164 -3.168 1 75.81 144 LYS B O 1
ATOM 3010 N N . MET B 1 145 ? 18.828 -12.281 -1.499 1 85.12 145 MET B N 1
ATOM 3011 C CA . MET B 1 145 ? 18.656 -10.922 -2 1 85.12 145 MET B CA 1
ATOM 3012 C C . MET B 1 145 ? 19.625 -10.641 -3.148 1 85.12 145 MET B C 1
ATOM 3014 O O . MET B 1 145 ? 20.781 -11.047 -3.107 1 85.12 145 MET B O 1
ATOM 3018 N N . PRO B 1 146 ? 19.047 -9.961 -4.203 1 85.88 146 PRO B N 1
ATOM 3019 C CA . PRO B 1 146 ? 20.016 -9.484 -5.188 1 85.88 146 PRO B CA 1
ATOM 3020 C C . PRO B 1 146 ? 21.109 -8.617 -4.57 1 85.88 146 PRO B C 1
ATOM 3022 O O . PRO B 1 146 ? 20.828 -7.828 -3.662 1 85.88 146 PRO B O 1
ATOM 3025 N N . GLN B 1 147 ? 22.266 -8.781 -5.078 1 86.56 147 GLN B N 1
ATOM 3026 C CA . GLN B 1 147 ? 23.422 -8.109 -4.492 1 86.56 147 GLN B CA 1
ATOM 3027 C C . GLN B 1 147 ? 23.219 -6.598 -4.457 1 86.56 147 GLN B C 1
ATOM 3029 O O . GLN B 1 147 ? 23.594 -5.941 -3.482 1 86.56 147 GLN B O 1
ATOM 3034 N N . THR B 1 148 ? 22.625 -6.055 -5.453 1 93.12 148 THR B N 1
ATOM 3035 C CA . THR B 1 148 ? 22.484 -4.605 -5.555 1 93.12 148 THR B CA 1
ATOM 3036 C C . THR B 1 148 ? 21.391 -4.105 -4.617 1 93.12 148 THR B C 1
ATOM 3038 O O . THR B 1 148 ? 21.297 -2.902 -4.355 1 93.12 148 THR B O 1
ATOM 3041 N N . GLU B 1 149 ? 20.594 -5.031 -4.078 1 94.75 149 GLU B N 1
ATOM 3042 C CA . GLU B 1 149 ? 19.516 -4.648 -3.168 1 94.75 149 GLU B CA 1
ATOM 3043 C C . GLU B 1 149 ? 19.953 -4.816 -1.712 1 94.75 149 GLU B C 1
ATOM 3045 O O . GLU B 1 149 ? 19.109 -5.082 -0.843 1 94.75 149 GLU B O 1
ATOM 3050 N N . ALA B 1 150 ? 21.234 -4.691 -1.538 1 93.31 150 ALA B N 1
ATOM 3051 C CA . ALA B 1 150 ? 21.734 -4.672 -0.164 1 93.31 150 ALA B CA 1
ATOM 3052 C C . ALA B 1 150 ? 21.125 -3.506 0.618 1 93.31 150 ALA B C 1
ATOM 3054 O O . ALA B 1 150 ? 20.938 -2.416 0.073 1 93.31 150 ALA B O 1
ATOM 3055 N N . LEU B 1 151 ? 20.906 -3.75 1.886 1 95.19 151 LEU B N 1
ATOM 3056 C CA . LEU B 1 151 ? 20.25 -2.775 2.75 1 95.19 151 LEU B CA 1
ATOM 3057 C C . LEU B 1 151 ? 21.031 -1.46 2.768 1 95.19 151 LEU B C 1
ATOM 3059 O O . LEU B 1 151 ? 20.422 -0.383 2.756 1 95.19 151 LEU B O 1
ATOM 3063 N N . ALA B 1 152 ? 22.312 -1.523 2.748 1 94.56 152 ALA B N 1
ATOM 3064 C CA . ALA B 1 152 ? 23.172 -0.346 2.799 1 94.56 152 ALA B CA 1
ATOM 3065 C C . ALA B 1 152 ? 22.922 0.564 1.599 1 94.56 152 ALA B C 1
ATOM 3067 O O . ALA B 1 152 ? 23.016 1.789 1.712 1 94.56 152 ALA B O 1
ATOM 3068 N N . ASN B 1 153 ? 22.641 -0.01 0.464 1 95.94 153 ASN B N 1
ATOM 3069 C CA . ASN B 1 153 ? 22.391 0.777 -0.739 1 95.94 153 ASN B CA 1
ATOM 3070 C C . ASN B 1 153 ? 21.109 1.598 -0.62 1 95.94 153 ASN B C 1
ATOM 3072 O O . ASN B 1 153 ? 21.047 2.717 -1.128 1 95.94 153 ASN B O 1
ATOM 3076 N N . PHE B 1 154 ? 20.141 1.074 0.029 1 97.38 154 PHE B N 1
ATOM 3077 C CA . PHE B 1 154 ? 18.922 1.822 0.292 1 97.38 154 PHE B CA 1
ATOM 3078 C C . PHE B 1 154 ? 19.125 2.834 1.41 1 97.38 154 PHE B C 1
ATOM 3080 O O . PHE B 1 154 ? 18.656 3.967 1.33 1 97.38 154 PHE B O 1
ATOM 3087 N N . ALA B 1 155 ? 19.875 2.424 2.404 1 96.81 155 ALA B N 1
ATOM 3088 C CA . ALA B 1 155 ? 20.109 3.293 3.555 1 96.81 155 ALA B CA 1
ATOM 3089 C C . ALA B 1 155 ? 20.828 4.574 3.133 1 96.81 155 ALA B C 1
ATOM 3091 O O . ALA B 1 155 ? 20.531 5.652 3.662 1 96.81 155 ALA B O 1
ATOM 3092 N N . ARG B 1 156 ? 21.672 4.531 2.209 1 96.44 156 ARG B N 1
ATOM 3093 C CA . ARG B 1 156 ? 22.438 5.676 1.745 1 96.44 156 ARG B CA 1
ATOM 3094 C C . ARG B 1 156 ? 21.531 6.746 1.15 1 96.44 156 ARG B C 1
ATOM 3096 O O . ARG B 1 156 ? 21.906 7.922 1.102 1 96.44 156 ARG B O 1
ATOM 3103 N N . THR B 1 157 ? 20.375 6.371 0.728 1 96.38 157 THR B N 1
ATOM 3104 C CA . THR B 1 157 ? 19.453 7.344 0.141 1 96.38 157 THR B CA 1
ATOM 3105 C C . THR B 1 157 ? 18.797 8.188 1.227 1 96.38 157 THR B C 1
ATOM 3107 O O . THR B 1 157 ? 18.297 9.281 0.95 1 96.38 157 THR B O 1
ATOM 3110 N N . GLY B 1 158 ? 18.688 7.598 2.424 1 96.5 158 GLY B N 1
ATOM 3111 C CA . GLY B 1 158 ? 18 8.289 3.504 1 96.5 158 GLY B CA 1
ATOM 3112 C C . GLY B 1 158 ? 16.5 8.164 3.426 1 96.5 158 GLY B C 1
ATOM 3113 O O . GLY B 1 158 ? 15.773 8.75 4.238 1 96.5 158 GLY B O 1
ATOM 3114 N N . ALA B 1 159 ? 16.016 7.391 2.463 1 97.75 159 ALA B N 1
ATOM 3115 C CA . ALA B 1 159 ? 14.578 7.164 2.311 1 97.75 159 ALA B CA 1
ATOM 3116 C C . ALA B 1 159 ? 14.008 6.445 3.529 1 97.75 159 ALA B C 1
ATOM 3118 O O . ALA B 1 159 ? 14.75 5.859 4.32 1 97.75 159 ALA B O 1
ATOM 3119 N N . THR B 1 160 ? 12.711 6.602 3.727 1 98.38 160 THR B N 1
ATOM 3120 C CA . THR B 1 160 ? 12.062 5.77 4.738 1 98.38 160 THR B CA 1
ATOM 3121 C C . THR B 1 160 ? 12.055 4.305 4.309 1 98.38 160 THR B C 1
ATOM 3123 O O . THR B 1 160 ? 11.742 3.992 3.158 1 98.38 160 THR B O 1
ATOM 3126 N N . LEU B 1 161 ? 12.469 3.436 5.238 1 98.56 161 LEU B N 1
ATOM 3127 C CA . LEU B 1 161 ? 12.477 2.006 4.941 1 98.56 161 LEU B CA 1
ATOM 3128 C C . LEU B 1 161 ? 11.32 1.299 5.637 1 98.56 161 LEU B C 1
ATOM 3130 O O . LEU B 1 161 ? 11.016 1.596 6.797 1 98.56 161 LEU B O 1
ATOM 3134 N N . ALA B 1 162 ? 10.633 0.495 4.93 1 98.69 162 ALA B N 1
ATOM 3135 C CA . ALA B 1 162 ? 9.695 -0.487 5.473 1 98.69 162 ALA B CA 1
ATOM 3136 C C . ALA B 1 162 ? 10.219 -1.908 5.27 1 98.69 162 ALA B C 1
ATOM 3138 O O . ALA B 1 162 ? 10.219 -2.42 4.148 1 98.69 162 ALA B O 1
ATOM 3139 N N . LEU B 1 163 ? 10.641 -2.525 6.34 1 97.81 163 LEU B N 1
ATOM 3140 C CA . LEU B 1 163 ? 11.281 -3.834 6.273 1 97.81 163 LEU B CA 1
ATOM 3141 C C . LEU B 1 163 ? 10.289 -4.945 6.602 1 97.81 163 LEU B C 1
ATOM 3143 O O . LEU B 1 163 ? 9.805 -5.035 7.734 1 97.81 163 LEU B O 1
ATOM 3147 N N . HIS B 1 164 ? 10.008 -5.695 5.586 1 95.38 164 HIS B N 1
ATOM 3148 C CA . HIS B 1 164 ? 9.188 -6.895 5.699 1 95.38 164 HIS B CA 1
ATOM 3149 C C . HIS B 1 164 ? 10.039 -8.125 5.984 1 95.38 164 HIS B C 1
ATOM 3151 O O . HIS B 1 164 ? 11.219 -8.156 5.633 1 95.38 164 HIS B O 1
ATOM 3157 N N . LEU B 1 165 ? 9.422 -9.141 6.707 1 92.06 165 LEU B N 1
ATOM 3158 C CA . LEU B 1 165 ? 10.078 -10.422 6.918 1 92.06 165 LEU B CA 1
ATOM 3159 C C . LEU B 1 165 ? 11.445 -10.234 7.574 1 92.06 165 LEU B C 1
ATOM 3161 O O . LEU B 1 165 ? 12.406 -10.922 7.223 1 92.06 165 LEU B O 1
ATOM 3165 N N . ALA B 1 166 ? 11.523 -9.305 8.531 1 94.25 166 ALA B N 1
ATOM 3166 C CA . ALA B 1 166 ? 12.844 -8.898 9.008 1 94.25 166 ALA B CA 1
ATOM 3167 C C . ALA B 1 166 ? 12.922 -8.969 10.531 1 94.25 166 ALA B C 1
ATOM 3169 O O . ALA B 1 166 ? 13.992 -8.781 11.117 1 94.25 166 ALA B O 1
ATOM 3170 N N . ILE B 1 167 ? 11.867 -9.305 11.156 1 95.5 167 ILE B N 1
ATOM 3171 C CA . ILE B 1 167 ? 11.742 -9.062 12.586 1 95.5 167 ILE B CA 1
ATOM 3172 C C . ILE B 1 167 ? 12.789 -9.883 13.336 1 95.5 167 ILE B C 1
ATOM 3174 O O . ILE B 1 167 ? 13.383 -9.406 14.312 1 95.5 167 ILE B O 1
ATOM 3178 N N . ARG B 1 168 ? 13.133 -11.016 12.891 1 94.75 168 ARG B N 1
ATOM 3179 C CA . ARG B 1 168 ? 14.086 -11.898 13.555 1 94.75 168 ARG B CA 1
ATOM 3180 C C . ARG B 1 168 ? 15.516 -11.398 13.383 1 94.75 168 ARG B C 1
ATOM 3182 O O . ARG B 1 168 ? 16.438 -11.867 14.047 1 94.75 168 ARG B O 1
ATOM 3189 N N . HIS B 1 169 ? 15.719 -10.461 12.547 1 95.44 169 HIS B N 1
ATOM 3190 C CA . HIS B 1 169 ? 17.047 -9.961 12.227 1 95.44 169 HIS B CA 1
ATOM 3191 C C . HIS B 1 169 ? 17.219 -8.516 12.68 1 95.44 169 HIS B C 1
ATOM 3193 O O . HIS B 1 169 ? 18.125 -7.816 12.211 1 95.44 169 HIS B O 1
ATOM 3199 N N . THR B 1 170 ? 16.375 -8.102 13.555 1 97.19 170 THR B N 1
ATOM 3200 C CA . THR B 1 170 ? 16.281 -6.699 13.93 1 97.19 170 THR B CA 1
ATOM 3201 C C . THR B 1 170 ? 17.625 -6.184 14.43 1 97.19 170 THR B C 1
ATOM 3203 O O . THR B 1 170 ? 18.062 -5.086 14.062 1 97.19 170 THR B O 1
ATOM 3206 N N . ARG B 1 171 ? 18.344 -6.934 15.227 1 97.44 171 ARG B N 1
ATOM 3207 C CA . ARG B 1 171 ? 19.609 -6.469 15.797 1 97.44 171 ARG B CA 1
ATOM 3208 C C . ARG B 1 171 ? 20.641 -6.234 14.711 1 97.44 171 ARG B C 1
ATOM 3210 O O . ARG B 1 171 ? 21.266 -5.176 14.656 1 97.44 171 ARG B O 1
ATOM 3217 N N . ARG B 1 172 ? 20.812 -7.184 13.859 1 96.5 172 ARG B N 1
ATOM 3218 C CA . ARG B 1 172 ? 21.766 -7.055 12.758 1 96.5 172 ARG B CA 1
ATOM 3219 C C . ARG B 1 172 ? 21.406 -5.871 11.867 1 96.5 172 ARG B C 1
ATOM 3221 O O . ARG B 1 172 ? 22.266 -5.059 11.523 1 96.5 172 ARG B O 1
ATOM 3228 N N . ILE B 1 173 ? 20.156 -5.738 11.484 1 97 173 ILE B N 1
ATOM 3229 C CA . ILE B 1 173 ? 19.656 -4.707 10.578 1 97 173 ILE B CA 1
ATOM 3230 C C . ILE B 1 173 ? 19.859 -3.33 11.211 1 97 173 ILE B C 1
ATOM 3232 O O . ILE B 1 173 ? 20.297 -2.395 10.539 1 97 173 ILE B O 1
ATOM 3236 N N . ALA B 1 174 ? 19.531 -3.244 12.469 1 97.94 174 ALA B N 1
ATOM 3237 C CA . ALA B 1 174 ? 19.688 -1.97 13.164 1 97.94 174 ALA B CA 1
ATOM 3238 C C . ALA B 1 174 ? 21.141 -1.505 13.141 1 97.94 174 ALA B C 1
ATOM 3240 O O . ALA B 1 174 ? 21.422 -0.326 12.906 1 97.94 174 ALA B O 1
ATOM 3241 N N . GLY B 1 175 ? 22.031 -2.416 13.43 1 97.5 175 GLY B N 1
ATOM 3242 C CA . GLY B 1 175 ? 23.438 -2.078 13.352 1 97.5 175 GLY B CA 1
ATOM 3243 C C . GLY B 1 175 ? 23.875 -1.597 11.977 1 97.5 175 GLY B C 1
ATOM 3244 O O . GLY B 1 175 ? 24.562 -0.579 11.859 1 97.5 175 GLY B O 1
ATOM 3245 N N . GLU B 1 176 ? 23.438 -2.258 10.93 1 96.69 176 GLU B N 1
ATOM 3246 C CA . GLU B 1 176 ? 23.781 -1.916 9.547 1 96.69 176 GLU B CA 1
ATOM 3247 C C . GLU B 1 176 ? 23.219 -0.551 9.164 1 96.69 176 GLU B C 1
ATOM 3249 O O . GLU B 1 176 ? 23.922 0.275 8.586 1 96.69 176 GLU B O 1
ATOM 3254 N N . LEU B 1 177 ? 22 -0.301 9.547 1 98 177 LEU B N 1
ATOM 3255 C CA . LEU B 1 177 ? 21.328 0.927 9.141 1 98 177 LEU B CA 1
ATOM 3256 C C . LEU B 1 177 ? 21.875 2.125 9.914 1 98 177 LEU B C 1
ATOM 3258 O O . LEU B 1 177 ? 21.891 3.244 9.398 1 98 177 LEU B O 1
ATOM 3262 N N . ALA B 1 178 ? 22.375 1.896 11.125 1 98.25 178 ALA B N 1
ATOM 3263 C CA . ALA B 1 178 ? 22.891 2.982 11.945 1 98.25 178 ALA B CA 1
ATOM 3264 C C . ALA B 1 178 ? 24.125 3.607 11.312 1 98.25 178 ALA B C 1
ATOM 3266 O O . ALA B 1 178 ? 24.438 4.777 11.555 1 98.25 178 ALA B O 1
ATOM 3267 N N . GLU B 1 179 ? 24.797 2.861 10.539 1 97.56 179 GLU B N 1
ATOM 3268 C CA . GLU B 1 179 ? 25.984 3.367 9.859 1 97.56 179 GLU B CA 1
ATOM 3269 C C . GLU B 1 179 ? 25.641 4.512 8.914 1 97.56 179 GLU B C 1
ATOM 3271 O O . GLU B 1 179 ? 26.453 5.414 8.695 1 97.56 179 GLU B O 1
ATOM 3276 N N . GLU B 1 180 ? 24.453 4.469 8.352 1 97.06 180 GLU B N 1
ATOM 3277 C CA . GLU B 1 180 ? 24.047 5.469 7.359 1 97.06 180 GLU B CA 1
ATOM 3278 C C . GLU B 1 180 ? 23.078 6.477 7.957 1 97.06 180 GLU B C 1
ATOM 3280 O O . GLU B 1 180 ? 23.219 7.684 7.754 1 97.06 180 GLU B O 1
ATOM 3285 N N . TYR B 1 181 ? 22.125 6.023 8.766 1 97.12 181 TYR B N 1
ATOM 3286 C CA . TYR B 1 181 ? 21.078 6.883 9.289 1 97.12 181 TYR B CA 1
ATOM 3287 C C . TYR B 1 181 ? 21.5 7.527 10.602 1 97.12 181 TYR B C 1
ATOM 3289 O O . TYR B 1 181 ? 20.922 8.523 11.031 1 97.12 181 TYR B O 1
ATOM 3297 N N . GLY B 1 182 ? 22.484 7 11.258 1 97.88 182 GLY B N 1
ATOM 3298 C CA . GLY B 1 182 ? 22.812 7.375 12.625 1 97.88 182 GLY B CA 1
ATOM 3299 C C . GLY B 1 182 ? 22.062 6.559 13.656 1 97.88 182 GLY B C 1
ATOM 3300 O O . GLY B 1 182 ? 20.906 6.164 13.438 1 97.88 182 GLY B O 1
ATOM 3301 N N . ALA B 1 183 ? 22.641 6.359 14.789 1 98 183 ALA B N 1
ATOM 3302 C CA . ALA B 1 183 ? 22.094 5.52 15.859 1 98 183 ALA B CA 1
ATOM 3303 C C . ALA B 1 183 ? 20.812 6.109 16.422 1 98 183 ALA B C 1
ATOM 3305 O O . ALA B 1 183 ? 19.969 5.383 16.953 1 98 183 ALA B O 1
ATOM 3306 N N . ASP B 1 184 ? 20.578 7.359 16.281 1 97.94 184 ASP B N 1
ATOM 3307 C CA . ASP B 1 184 ? 19.438 8.055 16.875 1 97.94 184 ASP B CA 1
ATOM 3308 C C . ASP B 1 184 ? 18.25 8.047 15.914 1 97.94 184 ASP B C 1
ATOM 3310 O O . ASP B 1 184 ? 17.172 8.539 16.25 1 97.94 184 ASP B O 1
ATOM 3314 N N . CYS B 1 185 ? 18.438 7.469 14.727 1 97.94 185 CYS B N 1
ATOM 3315 C CA . CYS B 1 185 ? 17.344 7.449 13.75 1 97.94 185 CYS B CA 1
ATOM 3316 C C . CYS B 1 185 ? 16.125 6.715 14.305 1 97.94 185 CYS B C 1
ATOM 3318 O O . CYS B 1 185 ? 16.266 5.621 14.859 1 97.94 185 CYS B O 1
ATOM 3320 N N . PRO B 1 186 ? 14.977 7.297 14.141 1 98.12 186 PRO B N 1
ATOM 3321 C CA . PRO B 1 186 ? 13.75 6.699 14.672 1 98.12 186 PRO B CA 1
ATOM 3322 C C . PRO B 1 186 ? 13.391 5.387 13.977 1 98.12 186 PRO B C 1
ATOM 3324 O O . PRO B 1 186 ? 13.578 5.25 12.766 1 98.12 186 PRO B O 1
ATOM 3327 N N . VAL B 1 187 ? 12.898 4.461 14.805 1 98.31 187 VAL B N 1
ATOM 3328 C CA . VAL B 1 187 ? 12.383 3.182 14.336 1 98.31 187 VAL B CA 1
ATOM 3329 C C . VAL B 1 187 ? 11.062 2.867 15.039 1 98.31 187 VAL B C 1
ATOM 3331 O O . VAL B 1 187 ? 10.914 3.117 16.234 1 98.31 187 VAL B O 1
ATOM 3334 N N . VAL B 1 188 ? 10.133 2.381 14.289 1 98.25 188 VAL B N 1
ATOM 3335 C CA . VAL B 1 188 ? 8.891 1.864 14.852 1 98.25 188 VAL B CA 1
ATOM 3336 C C . VAL B 1 188 ? 8.648 0.441 14.352 1 98.25 188 VAL B C 1
ATOM 3338 O O . VAL B 1 188 ? 8.75 0.171 13.156 1 98.25 188 VAL B O 1
ATOM 3341 N N . VAL B 1 189 ? 8.406 -0.476 15.258 1 98.38 189 VAL B N 1
ATOM 3342 C CA . VAL B 1 189 ? 8.008 -1.844 14.938 1 98.38 189 VAL B CA 1
ATOM 3343 C C . VAL B 1 189 ? 6.527 -2.035 15.242 1 98.38 189 VAL B C 1
ATOM 3345 O O . VAL B 1 189 ? 6.07 -1.736 16.344 1 98.38 189 VAL B O 1
ATOM 3348 N N . VAL B 1 190 ? 5.785 -2.447 14.297 1 98.06 190 VAL B N 1
ATOM 3349 C CA . VAL B 1 190 ? 4.367 -2.738 14.477 1 98.06 190 VAL B CA 1
ATOM 3350 C C . VAL B 1 190 ? 4.109 -4.223 14.234 1 98.06 190 VAL B C 1
ATOM 3352 O O . VAL B 1 190 ? 4.277 -4.711 13.109 1 98.06 190 VAL B O 1
ATOM 3355 N N . ALA B 1 191 ? 3.709 -4.93 15.273 1 96.81 191 ALA B N 1
ATOM 3356 C CA . ALA B 1 191 ? 3.387 -6.352 15.188 1 96.81 191 ALA B CA 1
ATOM 3357 C C . ALA B 1 191 ? 1.878 -6.574 15.219 1 96.81 191 ALA B C 1
ATOM 3359 O O . ALA B 1 191 ? 1.16 -5.91 15.969 1 96.81 191 ALA B O 1
ATOM 3360 N N . ASN B 1 192 ? 1.427 -7.496 14.344 1 94.5 192 ASN B N 1
ATOM 3361 C CA . ASN B 1 192 ? 0.012 -7.848 14.289 1 94.5 192 ASN B CA 1
ATOM 3362 C C . ASN B 1 192 ? -0.868 -6.609 14.156 1 94.5 192 ASN B C 1
ATOM 3364 O O . ASN B 1 192 ? -1.803 -6.418 14.93 1 94.5 192 ASN B O 1
ATOM 3368 N N . ALA B 1 193 ? -0.413 -5.77 13.164 1 94.5 193 ALA B N 1
ATOM 3369 C CA . ALA B 1 193 ? -1.098 -4.496 12.938 1 94.5 193 ALA B CA 1
ATOM 3370 C C . ALA B 1 193 ? -2.596 -4.707 12.75 1 94.5 193 ALA B C 1
ATOM 3372 O O . ALA B 1 193 ? -3.016 -5.547 11.945 1 94.5 193 ALA B O 1
ATOM 3373 N N . GLU B 1 194 ? -3.434 -3.975 13.508 1 93.69 194 GLU B N 1
ATOM 3374 C CA . GLU B 1 194 ? -4.887 -3.898 13.391 1 93.69 194 GLU B CA 1
ATOM 3375 C C . GLU B 1 194 ? -5.547 -5.184 13.883 1 93.69 194 GLU B C 1
ATOM 3377 O O . GLU B 1 194 ? -6.742 -5.398 13.656 1 93.69 194 GLU B O 1
ATOM 3382 N N . GLN B 1 195 ? -4.762 -6.031 14.5 1 92.75 195 GLN B N 1
ATOM 3383 C CA . GLN B 1 195 ? -5.273 -7.262 15.102 1 92.75 195 GLN B CA 1
ATOM 3384 C C . GLN B 1 195 ? -5.297 -7.16 16.625 1 92.75 195 GLN B C 1
ATOM 3386 O O . GLN B 1 195 ? -4.73 -6.23 17.203 1 92.75 195 GLN B O 1
ATOM 3391 N N . PRO B 1 196 ? -6.016 -8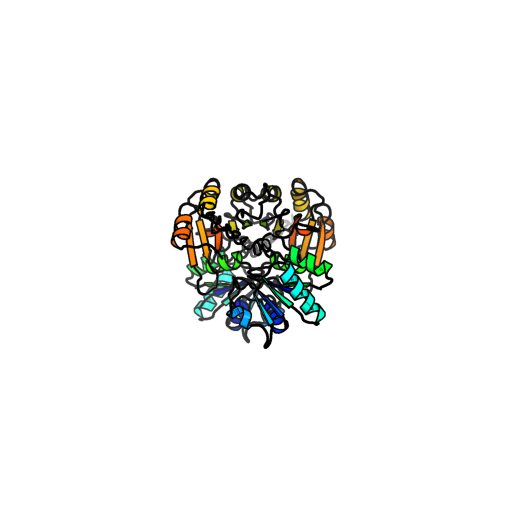.086 17.312 1 89.62 196 PRO B N 1
ATOM 3392 C CA . PRO B 1 196 ? -6.168 -8 18.766 1 89.62 196 PRO B CA 1
ATOM 3393 C C . PRO B 1 196 ? -4.828 -8.016 19.5 1 89.62 196 PRO B C 1
ATOM 3395 O O . PRO B 1 196 ? -4.688 -7.363 20.531 1 89.62 196 PRO B O 1
ATOM 3398 N N . GLU B 1 197 ? -3.768 -8.688 19 1 91.69 197 GLU B N 1
ATOM 3399 C CA . GLU B 1 197 ? -2.473 -8.805 19.656 1 91.69 197 GLU B CA 1
ATOM 3400 C C . GLU B 1 197 ? -1.496 -7.746 19.156 1 91.69 197 GLU B C 1
ATOM 3402 O O . GLU B 1 197 ? -0.279 -7.914 19.266 1 91.69 197 GLU B O 1
ATOM 3407 N N . GLN B 1 198 ? -2.059 -6.727 18.656 1 96.19 198 GLN B N 1
ATOM 3408 C CA . GLN B 1 198 ? -1.253 -5.637 18.109 1 96.19 198 GLN B CA 1
ATOM 3409 C C . GLN B 1 198 ? -0.249 -5.129 19.141 1 96.19 198 GLN B C 1
ATOM 3411 O O . GLN B 1 198 ? -0.585 -4.969 20.312 1 96.19 198 GLN B O 1
ATOM 3416 N N . LEU B 1 199 ? 0.985 -4.926 18.75 1 97.38 199 LEU B N 1
ATOM 3417 C CA . LEU B 1 199 ? 2.035 -4.324 19.562 1 97.38 199 LEU B CA 1
ATOM 3418 C C . LEU B 1 199 ? 2.826 -3.299 18.75 1 97.38 199 LEU B C 1
ATOM 3420 O O . LEU B 1 199 ? 3.234 -3.572 17.625 1 97.38 199 LEU B O 1
ATOM 3424 N N . ILE B 1 200 ? 2.969 -2.137 19.359 1 97.31 200 ILE B N 1
ATOM 3425 C CA . ILE B 1 200 ? 3.754 -1.077 18.734 1 97.31 200 ILE B CA 1
ATOM 3426 C C . ILE B 1 200 ? 4.949 -0.735 19.625 1 97.31 200 ILE B C 1
ATOM 3428 O O . ILE B 1 200 ? 4.781 -0.372 20.797 1 97.31 200 ILE B O 1
ATOM 3432 N N . LEU B 1 201 ? 6.117 -0.914 19.078 1 98 201 LEU B N 1
ATOM 3433 C CA . LEU B 1 201 ? 7.359 -0.522 19.734 1 98 201 LEU B CA 1
ATOM 3434 C C . LEU B 1 201 ? 7.965 0.708 19.062 1 98 201 LEU B C 1
ATOM 3436 O O . LEU B 1 201 ? 8.07 0.76 17.828 1 98 201 LEU B O 1
ATOM 3440 N N . ARG B 1 202 ? 8.258 1.696 19.859 1 97.44 202 ARG B N 1
ATOM 3441 C CA . ARG B 1 202 ? 8.898 2.914 19.375 1 97.44 202 ARG B CA 1
ATOM 3442 C C . ARG B 1 202 ? 10.281 3.09 19.984 1 97.44 202 ARG B C 1
ATOM 3444 O O . ARG B 1 202 ? 10.461 2.898 21.188 1 97.44 202 ARG B O 1
ATOM 3451 N N . GLY B 1 203 ? 11.203 3.389 19.109 1 97.44 203 GLY B N 1
ATOM 3452 C CA . GLY B 1 203 ? 12.562 3.617 19.578 1 97.44 203 GLY B CA 1
ATOM 3453 C C . GLY B 1 203 ? 13.484 4.16 18.5 1 97.44 203 GLY B C 1
ATOM 3454 O O . GLY B 1 203 ? 13.062 4.977 17.688 1 97.44 203 GLY B O 1
ATOM 3455 N N . LYS B 1 204 ? 14.727 3.852 18.672 1 98.25 204 LYS B N 1
ATOM 3456 C CA . LYS B 1 204 ? 15.805 4.227 17.766 1 98.25 204 LYS B CA 1
ATOM 3457 C C . LYS B 1 204 ? 16.562 2.996 17.281 1 98.25 204 LYS B C 1
ATOM 3459 O O . LYS B 1 204 ? 16.391 1.898 17.812 1 98.25 204 LYS B O 1
ATOM 3464 N N . LEU B 1 205 ? 17.375 3.266 16.234 1 98.62 205 LEU B N 1
ATOM 3465 C CA . LEU B 1 205 ? 18.203 2.168 15.75 1 98.62 205 LEU B CA 1
ATOM 3466 C C . LEU B 1 205 ? 19.094 1.641 16.875 1 98.62 205 LEU B C 1
ATOM 3468 O O . LEU B 1 205 ? 19.391 0.444 16.922 1 98.62 205 LEU B O 1
ATOM 3472 N N . ALA B 1 206 ? 19.391 2.42 17.844 1 98.31 206 ALA B N 1
ATOM 3473 C CA . ALA B 1 206 ? 20.312 2.082 18.938 1 98.31 206 ALA B CA 1
ATOM 3474 C C . ALA B 1 206 ? 19.656 1.131 19.938 1 98.31 206 ALA B C 1
ATOM 3476 O O . ALA B 1 206 ? 20.328 0.367 20.625 1 98.31 206 ALA B O 1
ATOM 3477 N N . ASP B 1 207 ? 18.312 1.084 19.984 1 98.19 207 ASP B N 1
ATOM 3478 C CA . ASP B 1 207 ? 17.75 0.391 21.141 1 98.19 207 ASP B CA 1
ATOM 3479 C C . ASP B 1 207 ? 16.562 -0.471 20.75 1 98.19 207 ASP B C 1
ATOM 3481 O O . ASP B 1 207 ? 16.062 -1.267 21.547 1 98.19 207 ASP B O 1
ATOM 3485 N N . ILE B 1 208 ? 16.109 -0.39 19.547 1 98.56 208 ILE B N 1
ATOM 3486 C CA . ILE B 1 208 ? 14.875 -1.054 19.156 1 98.56 208 ILE B CA 1
ATOM 3487 C C . ILE B 1 208 ? 15.055 -2.568 19.25 1 98.56 208 ILE B C 1
ATOM 3489 O O . ILE B 1 208 ? 14.102 -3.293 19.547 1 98.56 208 ILE B O 1
ATOM 3493 N N . ALA B 1 209 ? 16.25 -3.051 18.953 1 98.44 209 ALA B N 1
ATOM 3494 C CA . ALA B 1 209 ? 16.5 -4.488 18.969 1 98.44 209 ALA B CA 1
ATOM 3495 C C . ALA B 1 209 ? 16.25 -5.078 20.344 1 98.44 209 ALA B C 1
ATOM 3497 O O . ALA B 1 209 ? 15.688 -6.168 20.469 1 98.44 209 ALA B O 1
ATOM 3498 N N . ASP B 1 210 ? 16.688 -4.375 21.375 1 98.56 210 ASP B N 1
ATOM 3499 C CA . ASP B 1 210 ? 16.438 -4.832 22.734 1 98.56 210 ASP B CA 1
ATOM 3500 C C . ASP B 1 210 ? 14.945 -4.949 23.031 1 98.56 210 ASP B C 1
ATOM 3502 O O . ASP B 1 210 ? 14.508 -5.902 23.672 1 98.56 210 ASP B O 1
ATOM 3506 N N . GLN B 1 211 ? 14.172 -4.023 22.531 1 98.31 211 GLN B N 1
ATOM 3507 C CA . GLN B 1 211 ? 12.727 -4.043 22.719 1 98.31 211 GLN B CA 1
ATOM 3508 C C . GLN B 1 211 ? 12.094 -5.227 22.016 1 98.31 211 GLN B C 1
ATOM 3510 O O . GLN B 1 211 ? 11.227 -5.906 22.562 1 98.31 211 GLN B O 1
ATOM 3515 N N . VAL B 1 212 ? 12.516 -5.449 20.812 1 98.38 212 VAL B N 1
ATOM 3516 C CA . VAL B 1 212 ? 11.977 -6.543 20.016 1 98.38 212 VAL B CA 1
ATOM 3517 C C . VAL B 1 212 ? 12.258 -7.875 20.703 1 98.38 212 VAL B C 1
ATOM 3519 O O . VAL B 1 212 ? 11.367 -8.719 20.828 1 98.38 212 VAL B O 1
ATOM 3522 N N . GLU B 1 213 ? 13.469 -8.047 21.156 1 98.06 213 GLU B N 1
ATOM 3523 C CA . GLU B 1 213 ? 13.867 -9.273 21.844 1 98.06 213 GLU B CA 1
ATOM 3524 C C . GLU B 1 213 ? 13.125 -9.445 23.156 1 98.06 213 GLU B C 1
ATOM 3526 O O . GLU B 1 213 ? 12.664 -10.547 23.484 1 98.06 213 GLU B O 1
ATOM 3531 N N . SER B 1 214 ? 12.977 -8.391 23.859 1 98.12 214 SER B N 1
ATOM 3532 C CA . SER B 1 214 ? 12.266 -8.438 25.125 1 98.12 214 SER B CA 1
ATOM 3533 C C . SER B 1 214 ? 10.797 -8.812 24.938 1 98.12 214 SER B C 1
ATOM 3535 O O . SER B 1 214 ? 10.227 -9.531 25.75 1 98.12 214 SER B O 1
ATOM 3537 N N . ALA B 1 215 ? 10.227 -8.367 23.844 1 97.44 215 ALA B N 1
ATOM 3538 C CA . ALA B 1 215 ? 8.82 -8.633 23.547 1 97.44 215 ALA B CA 1
ATOM 3539 C C . ALA B 1 215 ? 8.648 -10.023 22.938 1 97.44 215 ALA B C 1
ATOM 3541 O O . ALA B 1 215 ? 7.52 -10.516 22.797 1 97.44 215 ALA B O 1
ATOM 3542 N N . GLY B 1 216 ? 9.742 -10.609 22.531 1 97.25 216 GLY B N 1
ATOM 3543 C CA . GLY B 1 216 ? 9.703 -11.938 21.938 1 97.25 216 GLY B CA 1
ATOM 3544 C C . GLY B 1 216 ? 9.078 -11.961 20.562 1 97.25 216 GLY B C 1
ATOM 3545 O O . GLY B 1 216 ? 8.445 -12.945 20.172 1 97.25 216 GLY B O 1
ATOM 3546 N N . LEU B 1 217 ? 9.18 -10.914 19.828 1 95.44 217 LEU B N 1
ATOM 3547 C CA . LEU B 1 217 ? 8.586 -10.836 18.5 1 95.44 217 LEU B CA 1
ATOM 3548 C C . LEU B 1 217 ? 9.398 -11.641 17.5 1 95.44 217 LEU B C 1
ATOM 3550 O O . LEU B 1 217 ? 10.617 -11.469 17.391 1 95.44 217 LEU B O 1
ATOM 3554 N N . ARG B 1 218 ? 8.719 -12.477 16.75 1 91.44 218 ARG B N 1
ATOM 3555 C CA . ARG B 1 218 ? 9.438 -13.336 15.812 1 91.44 218 ARG B CA 1
ATOM 3556 C C . ARG B 1 218 ? 8.75 -13.367 14.453 1 91.44 218 ARG B C 1
ATOM 3558 O O . ARG B 1 218 ? 9.32 -13.844 13.469 1 91.44 218 ARG B O 1
ATOM 3565 N N . GLN B 1 219 ? 7.559 -12.922 14.383 1 88.12 219 GLN B N 1
ATOM 3566 C CA . GLN B 1 219 ? 6.816 -12.977 13.125 1 88.12 219 GLN B CA 1
ATOM 3567 C C . GLN B 1 219 ? 5.797 -11.844 13.039 1 88.12 219 GLN B C 1
ATOM 3569 O O . GLN B 1 219 ? 5.574 -11.125 14.016 1 88.12 219 GLN B O 1
ATOM 3574 N N . ALA B 1 220 ? 5.254 -11.641 11.852 1 87.75 220 ALA B N 1
ATOM 3575 C CA . ALA B 1 220 ? 4.098 -10.789 11.594 1 87.75 220 ALA B CA 1
ATOM 3576 C C . ALA B 1 220 ? 4.34 -9.367 12.086 1 87.75 220 ALA B C 1
ATOM 3578 O O . ALA B 1 220 ? 3.518 -8.805 12.812 1 87.75 220 ALA B O 1
ATOM 3579 N N . ALA B 1 221 ? 5.477 -8.812 11.719 1 94.94 221 ALA B N 1
ATOM 3580 C CA . ALA B 1 221 ? 5.809 -7.441 12.102 1 94.94 221 ALA B CA 1
ATOM 3581 C C . ALA B 1 221 ? 6.461 -6.691 10.945 1 94.94 221 ALA B C 1
ATOM 3583 O O . ALA B 1 221 ? 7.141 -7.293 10.117 1 94.94 221 ALA B O 1
ATOM 3584 N N . ILE B 1 222 ? 6.184 -5.402 10.898 1 97.19 222 ILE B N 1
ATOM 3585 C CA . ILE B 1 222 ? 6.852 -4.488 9.977 1 97.19 222 ILE B CA 1
ATOM 3586 C C . ILE B 1 222 ? 7.758 -3.541 10.758 1 97.19 222 ILE B C 1
ATOM 3588 O O . ILE B 1 222 ? 7.402 -3.086 11.844 1 97.19 222 ILE B O 1
ATOM 3592 N N . ILE B 1 223 ? 8.961 -3.344 10.297 1 98.44 223 ILE B N 1
ATOM 3593 C CA . ILE B 1 223 ? 9.898 -2.391 10.875 1 98.44 223 ILE B CA 1
ATOM 3594 C C . ILE B 1 223 ? 9.984 -1.146 10 1 98.44 223 ILE B C 1
ATOM 3596 O O . ILE B 1 223 ? 10.375 -1.229 8.828 1 98.44 223 ILE B O 1
ATOM 3600 N N . LEU B 1 224 ? 9.594 -0.027 10.477 1 98.69 224 LEU B N 1
ATOM 3601 C CA . LEU B 1 224 ? 9.727 1.255 9.789 1 98.69 224 LEU B CA 1
ATOM 3602 C C . LEU B 1 224 ? 10.938 2.023 10.305 1 98.69 224 LEU B C 1
ATOM 3604 O O . LEU B 1 224 ? 11.117 2.182 11.516 1 98.69 224 LEU B O 1
ATOM 3608 N N . VAL B 1 225 ? 11.766 2.479 9.375 1 98.69 225 VAL B N 1
ATOM 3609 C CA . VAL B 1 225 ? 12.992 3.184 9.734 1 98.69 225 VAL B CA 1
ATOM 3610 C C . VAL B 1 225 ? 13.102 4.48 8.938 1 98.69 225 VAL B C 1
ATOM 3612 O O . VAL B 1 225 ? 12.922 4.48 7.719 1 98.69 225 VAL B O 1
ATOM 3615 N N . GLY B 1 226 ? 13.375 5.57 9.625 1 98.12 226 GLY B N 1
ATOM 3616 C CA . GLY B 1 226 ? 13.68 6.801 8.906 1 98.12 226 GLY B CA 1
ATOM 3617 C C . GLY B 1 226 ? 13.328 8.055 9.688 1 98.12 226 GLY B C 1
ATOM 3618 O O . GLY B 1 226 ? 12.445 8.023 10.547 1 98.12 226 GLY B O 1
ATOM 3619 N N . TRP B 1 227 ? 13.836 9.125 9.312 1 96.62 227 TRP B N 1
ATOM 3620 C CA . TRP B 1 227 ? 13.703 10.383 10.039 1 96.62 227 TRP B CA 1
ATOM 3621 C C . TRP B 1 227 ? 12.305 10.969 9.867 1 96.62 227 TRP B C 1
ATOM 3623 O O . TRP B 1 227 ? 11.875 11.812 10.656 1 96.62 227 TRP B O 1
ATOM 3633 N N . ALA B 1 228 ? 11.602 10.547 8.852 1 95.19 228 ALA B N 1
ATOM 3634 C CA . ALA B 1 228 ? 10.227 10.992 8.648 1 95.19 228 ALA B CA 1
ATOM 3635 C C . ALA B 1 228 ? 9.336 10.562 9.812 1 95.19 228 ALA B C 1
ATOM 3637 O O . ALA B 1 228 ? 8.266 11.141 10.031 1 95.19 228 ALA B O 1
ATOM 3638 N N . LEU B 1 229 ? 9.742 9.602 10.602 1 95.94 229 LEU B N 1
ATOM 3639 C CA . LEU B 1 229 ? 8.945 9.062 11.695 1 95.94 229 LEU B CA 1
ATOM 3640 C C . LEU B 1 229 ? 8.953 10.008 12.891 1 95.94 229 LEU B C 1
ATOM 3642 O O . LEU B 1 229 ? 8.141 9.875 13.805 1 95.94 229 LEU B O 1
ATOM 3646 N N . ASN B 1 230 ? 9.844 10.914 12.984 1 83.81 230 ASN B N 1
ATOM 3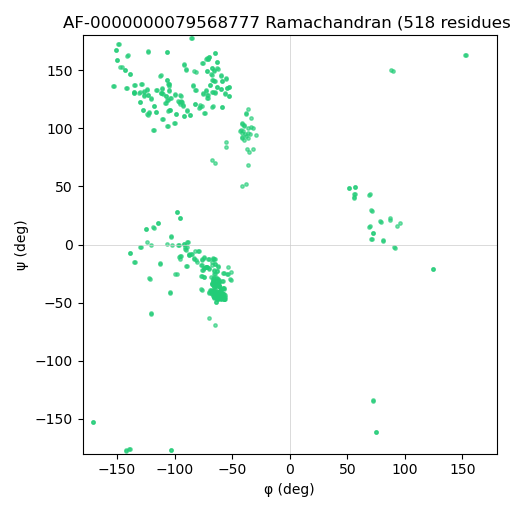647 C CA . ASN B 1 230 ? 9.914 11.906 14.055 1 83.81 230 ASN B CA 1
ATOM 3648 C C . ASN B 1 230 ? 9.484 13.289 13.562 1 83.81 230 ASN B C 1
ATOM 3650 O O . ASN B 1 230 ? 9.617 14.273 14.281 1 83.81 230 ASN B O 1
ATOM 3654 N N . ALA B 1 231 ? 9.164 13.328 12.414 1 60.94 231 ALA B N 1
ATOM 3655 C CA . ALA B 1 231 ? 9.016 14.664 11.828 1 60.94 231 ALA B CA 1
ATOM 3656 C C . ALA B 1 231 ? 8.031 15.508 12.633 1 60.94 231 ALA B C 1
ATOM 3658 O O . ALA B 1 231 ? 6.855 15.156 12.75 1 60.94 231 ALA B O 1
ATOM 3659 N N . GLU B 1 232 ? 8.797 16.156 13.664 1 60.69 232 GLU B N 1
ATOM 3660 C CA . GLU B 1 232 ? 8.164 17.281 14.344 1 60.69 232 GLU B CA 1
ATOM 3661 C C . GLU B 1 232 ? 8.609 18.609 13.742 1 60.69 232 GLU B C 1
ATOM 3663 O O . GLU B 1 232 ? 9.75 18.734 13.289 1 60.69 232 GLU B O 1
ATOM 3668 N N . GLY B 1 233 ? 7.699 19.547 13.242 1 50.12 233 GLY B N 1
ATOM 3669 C CA . GLY B 1 233 ? 8.109 20.906 12.898 1 50.12 233 GLY B CA 1
ATOM 3670 C C . GLY B 1 233 ? 8.492 21.062 11.438 1 50.12 233 GLY B C 1
ATOM 3671 O O . GLY B 1 233 ? 9.266 21.953 11.086 1 50.12 233 GLY B O 1
ATOM 3672 N N . PHE B 1 234 ? 8.18 20.219 10.633 1 54.28 234 PHE B N 1
ATOM 3673 C CA . PHE B 1 234 ? 8.586 20.344 9.242 1 54.28 234 PHE B CA 1
ATOM 3674 C C . PHE B 1 234 ? 7.746 21.391 8.516 1 54.28 234 PHE B C 1
ATOM 3676 O O . PHE B 1 234 ? 6.676 21.766 8.992 1 54.28 234 PHE B O 1
ATOM 3683 N N . VAL B 1 235 ? 8.383 21.969 7.34 1 47.56 235 VAL B N 1
ATOM 3684 C CA . VAL B 1 235 ? 7.727 22.969 6.488 1 47.56 235 VAL B CA 1
ATOM 3685 C C . VAL B 1 235 ? 6.473 22.359 5.863 1 47.56 235 VAL B C 1
ATOM 3687 O O . VAL B 1 235 ? 6.371 21.125 5.723 1 47.56 235 VAL B O 1
ATOM 3690 N N . ASP B 1 236 ? 5.523 23.141 5.594 1 50.28 236 ASP B N 1
ATOM 3691 C CA . ASP B 1 236 ? 4.262 22.719 4.988 1 50.28 236 ASP B CA 1
ATOM 3692 C C . ASP B 1 236 ? 4.477 22.188 3.574 1 50.28 236 ASP B C 1
ATOM 3694 O O . ASP B 1 236 ? 5.359 22.656 2.855 1 50.28 236 ASP B O 1
ATOM 3698 N N . SER B 1 237 ? 3.768 21.141 3.248 1 54.28 237 SER B N 1
ATOM 3699 C CA . SER B 1 237 ? 3.797 20.547 1.911 1 54.28 237 SER B CA 1
ATOM 3700 C C . SER B 1 237 ? 3.367 21.562 0.855 1 54.28 237 SER B C 1
ATOM 3702 O O . SER B 1 237 ? 2.584 22.469 1.14 1 54.28 237 SER B O 1
ATOM 3704 N N . HIS B 1 238 ? 3.938 21.656 -0.326 1 48.03 238 HIS B N 1
ATOM 3705 C CA . HIS B 1 238 ? 3.588 22.531 -1.441 1 48.03 238 HIS B CA 1
ATOM 3706 C C . HIS B 1 238 ? 2.234 22.156 -2.035 1 48.03 238 HIS B C 1
ATOM 3708 O O . HIS B 1 238 ? 1.687 22.891 -2.859 1 48.03 238 HIS B O 1
ATOM 3714 N N . LEU B 1 239 ? 1.735 21.062 -1.741 1 45.47 239 LEU B N 1
ATOM 3715 C CA . LEU B 1 239 ? 0.483 20.609 -2.344 1 45.47 239 LEU B CA 1
ATOM 3716 C C . LEU B 1 239 ? -0.611 21.656 -2.158 1 45.47 239 LEU B C 1
ATOM 3718 O O . LEU B 1 239 ? -1.502 21.781 -3 1 45.47 239 LEU B O 1
ATOM 3722 N N . TYR B 1 240 ? -0.507 22.625 -1.193 1 48.06 240 TYR B N 1
ATOM 3723 C CA . TYR B 1 240 ? -1.577 23.562 -0.909 1 48.06 240 TYR B CA 1
ATOM 3724 C C . TYR B 1 240 ? -1.08 25 -1.036 1 48.06 240 TYR B C 1
ATOM 3726 O O . TYR B 1 240 ? -1.797 25.953 -0.696 1 48.06 240 TYR B O 1
ATOM 3734 N N . ARG B 1 241 ? 0.189 25.391 -1.421 1 45.78 241 ARG B N 1
ATOM 3735 C CA . ARG B 1 241 ? 0.694 26.766 -1.495 1 45.78 241 ARG B CA 1
ATOM 3736 C C . ARG B 1 241 ? 0.038 27.531 -2.639 1 45.78 241 ARG B C 1
ATOM 3738 O O . ARG B 1 241 ? -0.282 28.703 -2.5 1 45.78 241 ARG B O 1
ATOM 3745 N N . SER B 1 242 ? 0.246 27.109 -3.918 1 42.19 242 SER B N 1
ATOM 3746 C CA . SER B 1 242 ? 0.203 28.047 -5.039 1 42.19 242 SER B CA 1
ATOM 3747 C C . SER B 1 242 ? -1.204 28.594 -5.246 1 42.19 242 SER B C 1
ATOM 3749 O O . SER B 1 242 ? -1.422 29.453 -6.105 1 42.19 242 SER B O 1
ATOM 3751 N N . ARG B 1 243 ? -2.201 28.062 -4.664 1 43.34 243 ARG B N 1
ATOM 3752 C CA . ARG B 1 243 ? -3.383 28.359 -5.465 1 43.34 243 ARG B CA 1
ATOM 3753 C C . ARG B 1 243 ? -3.775 29.828 -5.332 1 43.34 243 ARG B C 1
ATOM 3755 O O . ARG B 1 243 ? -4.707 30.281 -5.992 1 43.34 243 ARG B O 1
ATOM 3762 N N . HIS B 1 244 ? -3.35 30.531 -4.32 1 37 244 HIS B N 1
ATOM 3763 C CA . HIS B 1 244 ? -3.939 31.859 -4.25 1 37 244 HIS B CA 1
ATOM 3764 C C . HIS B 1 244 ? -3.141 32.875 -5.082 1 37 244 HIS B C 1
ATOM 3766 O O . HIS B 1 244 ? -3.367 34.062 -4.996 1 37 244 HIS B O 1
ATOM 3772 N N . GLN B 1 245 ? -1.934 32.531 -5.621 1 36.75 245 GLN B N 1
ATOM 3773 C CA . GLN B 1 245 ? -1.417 33.781 -6.211 1 36.75 245 GLN B CA 1
ATOM 3774 C C . GLN B 1 245 ? -2.26 34.219 -7.406 1 36.75 245 GLN B C 1
ATOM 3776 O O . GLN B 1 245 ? -2.242 33.562 -8.453 1 36.75 245 GLN B O 1
ATOM 3781 N N . SER B 1 246 ? -3.459 34.719 -7.16 1 34.41 246 SER B N 1
ATOM 3782 C CA . SER B 1 246 ? -4.203 35.438 -8.172 1 34.41 246 SER B CA 1
ATOM 3783 C C . SER B 1 246 ? -3.275 36.312 -9.016 1 34.41 246 SER B C 1
ATOM 3785 O O . SER B 1 246 ? -2.379 36.969 -8.492 1 34.41 246 SER B O 1
ATOM 3787 N N . PRO B 1 247 ? -3.059 36.031 -10.312 1 37.59 247 PRO B N 1
ATOM 3788 C CA . PRO B 1 247 ? -2.338 37 -11.156 1 37.59 247 PRO B CA 1
ATOM 3789 C C . PRO B 1 247 ? -2.738 38.438 -10.883 1 37.59 247 PRO B C 1
ATOM 3791 O O . PRO B 1 247 ? -3.924 38.75 -10.711 1 37.59 247 PRO B O 1
ATOM 3794 N N . GLU B 1 248 ? -2.057 39.25 -10.102 1 35.16 248 GLU B N 1
ATOM 3795 C CA . GLU B 1 248 ? -2.207 40.688 -10 1 35.16 248 GLU B CA 1
ATOM 3796 C C . GLU B 1 248 ? -2.623 41.281 -11.344 1 35.16 248 GLU B C 1
ATOM 3798 O O . GLU B 1 248 ? -2.014 41 -12.375 1 35.16 248 GLU B O 1
ATOM 3803 N N . SER B 1 249 ? -3.893 41.594 -11.555 1 36.41 249 SER B N 1
ATOM 3804 C CA . SER B 1 249 ? -4.477 42.312 -12.68 1 36.41 249 SER B CA 1
ATOM 3805 C C . SER B 1 249 ? -3.596 43.5 -13.094 1 36.41 249 SER B C 1
ATOM 3807 O O . SER B 1 249 ? -3.174 44.281 -12.25 1 36.41 249 SER B O 1
ATOM 3809 N N . PRO B 1 250 ? -2.832 43.406 -14.211 1 37.78 250 PRO B N 1
ATOM 3810 C CA . PRO B 1 250 ? -2.049 44.562 -14.672 1 37.78 250 PRO B CA 1
ATOM 3811 C C . PRO B 1 250 ? -2.793 45.875 -14.516 1 37.78 250 PRO B C 1
ATOM 3813 O O . PRO B 1 250 ? -4.004 45.938 -14.75 1 37.78 250 PRO B O 1
ATOM 3816 N N . SER B 1 251 ? -2.506 46.688 -13.523 1 34.47 251 SER B N 1
ATOM 3817 C CA . SER B 1 251 ? -3.006 48.031 -13.312 1 34.47 251 SER B CA 1
ATOM 3818 C C . SER B 1 251 ? -3.129 48.781 -14.625 1 34.47 251 SER B C 1
ATOM 3820 O O . SER B 1 251 ? -2.217 48.75 -15.461 1 34.47 251 SER B O 1
ATOM 3822 N N . ALA B 1 252 ? -4.332 49.125 -15.094 1 34.84 252 ALA B N 1
ATOM 3823 C CA . ALA B 1 252 ? -4.746 49.938 -16.219 1 34.84 252 ALA B CA 1
ATOM 3824 C C . ALA B 1 252 ? -3.803 51.125 -16.422 1 34.84 252 ALA B C 1
ATOM 3826 O O . ALA B 1 252 ? -3.596 51.906 -15.492 1 34.84 252 ALA B O 1
ATOM 3827 N N . VAL B 1 253 ? -2.844 51 -17.297 1 37.72 253 VAL B N 1
ATOM 3828 C CA . VAL B 1 253 ? -2.029 52.094 -17.812 1 37.72 253 VAL B CA 1
ATOM 3829 C C . VAL B 1 253 ? -2.912 53.312 -18.094 1 37.72 253 VAL B C 1
ATOM 3831 O O . VAL B 1 253 ? -3.924 53.188 -18.797 1 37.72 253 VAL B O 1
ATOM 3834 N N . GLU B 1 254 ? -3.047 54.219 -17.078 1 32.78 254 GLU B N 1
ATOM 3835 C CA . GLU B 1 254 ? -3.729 55.5 -17.203 1 32.78 254 GLU B CA 1
ATOM 3836 C C . GLU B 1 254 ? -3.408 56.188 -18.531 1 32.78 254 GLU B C 1
ATOM 3838 O O . GLU B 1 254 ? -2.242 56.281 -18.906 1 32.78 254 GLU B O 1
ATOM 3843 N N . PRO B 1 255 ? -4.359 56.156 -19.531 1 36.06 255 PRO B N 1
ATOM 3844 C CA . PRO B 1 255 ? -4.188 56.844 -20.828 1 36.06 255 PRO B CA 1
ATOM 3845 C C . PRO B 1 255 ? -3.619 58.25 -20.672 1 36.06 255 PRO B C 1
ATOM 3847 O O . PRO B 1 255 ? -3.971 58.969 -19.719 1 36.06 255 PRO B O 1
ATOM 3850 N N . ASP B 1 256 ? -2.285 58.406 -20.859 1 32.44 256 ASP B N 1
ATOM 3851 C CA . ASP B 1 256 ? -1.661 59.719 -20.953 1 32.44 256 ASP B CA 1
ATOM 3852 C C . ASP B 1 256 ? -2.564 60.719 -21.688 1 32.44 256 ASP B C 1
ATOM 3854 O O . ASP B 1 256 ? -3.008 60.469 -22.797 1 32.44 256 ASP B O 1
ATOM 3858 N N . THR B 1 257 ? -3.438 61.5 -20.984 1 29.81 257 THR B N 1
ATOM 3859 C CA . THR B 1 257 ? -4.188 62.656 -21.453 1 29.81 257 THR B CA 1
ATOM 3860 C C . THR B 1 257 ? -3.346 63.469 -22.406 1 29.81 257 THR B C 1
ATOM 3862 O O . THR B 1 257 ? -2.27 63.969 -22.047 1 29.81 257 THR B O 1
ATOM 3865 N N . LEU B 1 258 ? -3.246 63.094 -23.75 1 30.03 258 LEU B N 1
ATOM 3866 C CA . LEU B 1 258 ? -2.785 63.969 -24.812 1 30.03 258 LEU B CA 1
ATOM 3867 C C . LEU B 1 258 ? -3.229 65.375 -24.562 1 30.03 258 LEU B C 1
ATOM 3869 O O . LEU B 1 258 ? -4.426 65.688 -24.531 1 30.03 258 LEU B O 1
ATOM 3873 N N . ARG B 1 259 ? -2.484 66.125 -23.641 1 28.78 259 ARG B N 1
ATOM 3874 C CA . ARG B 1 259 ? -2.545 67.562 -23.562 1 28.78 259 ARG B CA 1
ATOM 3875 C C . ARG B 1 259 ? -2.562 68.188 -24.953 1 28.78 259 ARG B C 1
ATOM 3877 O O . ARG B 1 259 ? -1.679 67.938 -25.781 1 28.78 259 ARG B O 1
ATOM 3884 N N . ARG B 1 260 ? -3.756 68.5 -25.484 1 28.05 260 ARG B N 1
ATOM 3885 C CA . ARG B 1 260 ? -4.094 69.438 -26.547 1 28.05 260 ARG B CA 1
ATOM 3886 C C . ARG B 1 260 ? -3.316 70.688 -26.391 1 28.05 260 ARG B C 1
ATOM 3888 O O . ARG B 1 260 ? -3.623 71.5 -25.516 1 28.05 260 ARG B O 1
ATOM 3895 N N . SER B 1 261 ? -1.889 70.688 -26.203 1 24.09 261 SER B N 1
ATOM 3896 C CA . SER B 1 261 ? -1.373 71.875 -26.875 1 24.09 261 SER B CA 1
ATOM 3897 C C . SER B 1 261 ? -1.413 71.688 -28.391 1 24.09 261 SER B C 1
ATOM 3899 O O . SER B 1 261 ? -1.182 70.625 -28.906 1 24.09 261 SER B O 1
#

Foldseek 3Di:
DEEEEEELELAAQVQGDPVLLVLQQQFLEEEEAPVGYDPSNNVSHHPNRHYDHCVPPDLVRVLVVQLVCVVVVTYYYYYAYAFCPPPGCVVVNVVSCVVSVHHYDYHTGHHPVNLVCVVLVFDQDAPPWAHDEDEEEDDDPVDDDDPCVDPLNVLQVQGKYKYAPCLQPLLVSLVSSCVRQNQQWKKWKWASRPDPPIDIDIGTSNCRNVVSVVVVDDDRMIMITHNSSVPDPGDDDPPPPPPPPPPPPPDPPPPPPPPPD/DEEEEEELELAALVQGDPVLLVLQQQFLEEEEAPVGYDPSNNVSHHPNRHYDHCVPPDLVRVLVVQLVCVVVVTYYYYYAYAFCPPPGCVVVNVVSCVVSVHHYDYHTGHHPVNLVCVVLVFDQDAPPWAHDEDEEEDDDPVDDDDPCVDPLNVLQVQGKYKYAPCLQVLLVSLVSSCVRQNQQWKKWKWASRPDPPIDIDIGTSNCRNVVSVVVVDDDRMIMITHNSSVPDPGDDDPPPPPPPPPPPDPDPPPPPPPPPD

Radius of gyration: 25.27 Å; Cα contacts (8 Å, |Δi|>4): 1175; chains: 2; bounding box: 59×137×53 Å

Nearest PDB structures (foldseek):
  3ndc-assembly1_B  TM=9.733E-01  e=3.114E-33  Rhodobacter capsulatus SB 1003
  3ndc-assembly1_A  TM=9.672E-01  e=3.360E-32  Rhodobacter capsulatus SB 1003
  1cbf-assembly1_A  TM=9.676E-01  e=1.284E-27  Priestia megaterium
  4e16-assembly1_A-2  TM=9.453E-01  e=3.061E-26  Clostridioides difficile 630
  2ybo-assembly1_A-2  TM=9.163E-01  e=1.820E-20  Pseudomonas aeruginosa PAO1

Solvent-accessible surface area (backbone atoms only — not comparable to full-atom values): 27192 Å² total; per-residue (Å²): 91,37,39,35,37,27,12,40,6,56,38,26,54,48,48,23,22,45,47,48,44,53,46,32,40,70,15,52,29,35,40,33,40,59,88,64,49,48,67,68,46,56,65,47,39,30,89,84,38,44,76,40,66,43,72,85,46,39,59,69,55,53,50,48,52,53,52,53,35,39,77,72,61,31,31,31,27,37,49,28,76,12,20,44,31,50,83,52,57,51,58,50,51,48,53,53,31,53,76,71,68,48,47,68,50,48,42,54,21,22,34,53,66,39,45,41,24,22,75,71,68,39,32,44,35,30,66,92,64,16,70,25,38,36,44,34,54,46,77,44,97,79,47,74,63,57,78,50,58,37,66,64,58,53,37,64,31,50,35,22,34,37,33,35,81,25,54,76,43,37,54,63,50,26,60,58,43,23,75,59,63,36,46,77,28,31,30,38,36,32,25,39,43,74,38,96,78,46,44,79,49,77,42,21,37,72,50,38,39,61,52,40,59,73,70,63,56,65,66,66,36,41,40,38,37,24,62,29,77,58,69,71,87,64,69,70,56,60,92,41,60,68,77,69,71,62,76,74,71,78,72,78,75,72,76,73,77,74,72,82,118,92,37,39,34,37,28,12,41,7,56,37,28,52,47,47,23,22,46,47,49,45,53,47,32,40,69,15,53,30,35,40,34,41,59,89,62,48,49,66,67,46,58,65,49,38,31,89,83,39,46,77,41,67,43,72,84,46,38,56,68,56,53,50,50,52,54,50,54,34,40,76,70,62,32,29,32,27,37,50,28,76,11,19,44,31,50,83,53,58,50,58,49,52,49,52,54,31,52,75,69,68,47,47,68,52,48,43,54,20,22,35,54,66,41,46,42,26,22,74,71,66,39,32,43,35,30,64,93,63,14,68,25,39,36,42,33,54,44,76,44,96,77,46,73,64,57,79,50,59,38,66,63,56,54,37,63,31,51,35,22,35,37,31,35,80,26,54,76,44,37,54,63,51,26,58,58,43,23,76,59,63,35,45,77,28,32,28,38,38,35,25,39,43,73,37,96,76,45,44,78,46,78,44,21,38,72,49,39,38,59,53,40,60,71,70,63,56,65,64,68,35,41,40,38,37,24,61,30,76,59,70,69,88,63,68,70,55,60,91,41,60,68,79,67,75,64,79,76,72,81,75,78,76,72,78,78,76,78,71,84,120

Sequence (522 aa):
MTVHFIGAGPGAADLLTLRAVRLLQDSPVCLYAGTYIGDDVLAHCGPGTELIDTAHLNLDEIIDVAVRAHEAGHDVARLCSGDPSVYSAIAEQARRLDRAGVPWDVTPGVPAYAAAAALIGKELTVPEVAQSVVLTRAQRDSTKMPQTEALANFARTGATLALHLAIRHTRRIAGELAEEYGADCPVVVVANAEQPEQLILRGKLADIADQVESAGLRQAAIILVGWALNAEGFVDSHLYRSRHQSPESPSAVEPDTLRRSMTVHFIGAGPGAADLLTLRAVRLLQDSPVCLYAGTYIGDDVLAHCGPGTELIDTAHLNLDEIIDVAVRAHEAGHDVARLCSGDPSVYSAIAEQARRLDRAGVPWDVTPGVPAYAAAAALIGKELTVPEVAQSVVLTRAQRDSTKMPQTEALANFARTGATLALHLAIRHTRRIAGELAEEYGADCPVVVVANAEQPEQLILRGKLADIADQVESAGLRQAAIILVGWALNAEGFVDSHLYRSRHQSPESPSAVEPDTLRRS

Organism: NCBI:txid1891644

Secondary structure (DSSP, 8-state):
--EEEEE-BTS-GGGSBHHHHHHHHH-SEEEE-TTT--HHHHTTSPTT-EEEEGGG--HHHHHHHHHHHHHTT--EEEEESB-TTSS--HHHHHHHHHHHT--EEEE----HHHHHHHHHT--S-BTTTB--EEEEEPPPSSSPPPGGG-HHHHHTTT-EEEEES-GGGHHHHHHHHHHHH-TT-EEEEEESTTSTT-EEEEEETTTHHHHHHHHT--SSEEEEESGGGG--SPPPPGGGTGGG-----------------/--EEEEE-BTS-GGGSBHHHHHHHHH-SEEEE-TTT--HHHHTTSPTT-EEEEGGG--HHHHHHHHHHHHHTT--EEEEESB-TTSS--HHHHHHHHHHHT--EEEE----HHHHHHHHHT--S-BTTTB--EEEEEPPPSSSPPPGGG-HHHHHTTT-EEEEES-GGGHHHHHHHHHHHH-TT-EEEEEESTTSTT-EEEEEETTTHHHHHHHHT--SSEEEEESGGGG--SPPPPGGGTGGG-----------------